Protein AF-0000000084910103 (afdb_homodimer)

Sequence (418 aa):
MRVAAVAVLAAVACLMAAGCQAENVQTARFVKAAVRDDGDAASFARWLVHNTTYGVMATNSRQFSYPFGNIFSFSDGPVNNASGHIYFYASPLDASVHDLQADPRCSLTVTQEDTGTCALDPEDPTCGRLTFMGRVYNVSSAEEPFAKEAMFSRHPEMKNWSPGGSHQFRFMALEIHQLWLVNHYGGAAIIDPADYYAAKPKPPSTKRTMRVAAVAVLAAVACLMAAGCQAENVQTARFVKAAVRDDGDAASFARWLVHNTTYGVMATNSRQFSYPFGNIFSFSDGPVNNASGHIYFYASPLDASVHDLQADPRCSLTVTQEDTGTCALDPEDPTCGRLTFMGRVYNVSSAEEPFAKEAMFSRHPEMKNWSPGGSHQFRFMALEIHQLWLVNHYGGAAIIDPADYYAAKPKPPSTKRT

pLDDT: mean 83.47, std 26.69, range [22.56, 99.0]

Organism: Salpingoeca rosetta (strain ATCC 50818 / BSB-021) (NCBI:txid946362)

Solvent-accessible surface area (backbone atoms only — not comparable to full-atom values): 23376 Å² total; per-residue (Å²): 135,81,78,77,78,76,78,77,80,79,77,77,74,76,73,74,73,75,73,74,71,73,71,75,70,72,68,76,70,69,72,77,53,79,81,55,74,59,72,53,55,27,8,31,50,43,27,49,53,64,60,43,53,54,35,36,38,11,28,56,26,73,92,76,72,31,23,38,41,44,70,39,46,42,23,27,33,35,95,92,45,75,63,69,52,44,29,37,75,48,30,68,81,37,70,65,48,48,26,35,74,79,39,36,46,22,14,42,24,40,52,38,52,80,59,68,74,41,90,62,55,68,60,36,41,67,20,30,36,39,25,40,30,32,34,56,44,75,54,47,82,86,48,36,64,57,48,49,48,11,38,38,67,74,38,57,75,52,73,74,57,53,55,52,82,93,50,40,36,41,52,28,30,52,49,67,64,36,33,44,35,30,57,37,86,73,61,69,47,78,45,49,45,69,54,37,64,71,40,61,64,36,73,80,76,82,71,75,124,132,87,74,77,78,77,78,76,79,74,77,76,77,76,72,72,73,75,70,74,70,73,71,74,71,72,69,74,70,70,71,76,55,78,80,56,74,57,72,53,54,28,8,32,51,41,28,49,52,64,59,44,52,56,33,37,38,11,28,54,25,75,91,75,72,30,24,37,38,43,70,40,47,43,22,28,32,34,98,91,43,73,62,70,51,44,30,38,75,46,31,68,82,37,71,67,46,48,27,34,74,77,40,35,45,20,14,44,23,42,51,37,53,82,60,69,73,42,88,64,55,69,60,37,41,67,20,30,36,40,25,41,30,33,35,55,43,74,54,48,80,86,48,37,66,58,48,48,48,10,38,38,67,72,38,59,73,52,73,75,57,53,56,50,81,93,51,40,35,42,54,30,32,53,48,66,65,36,33,42,34,30,57,38,88,71,60,69,48,78,43,50,46,70,54,37,63,69,42,61,64,36,74,79,76,80,72,77,123

InterPro domains:
  IPR012349 FMN-binding split barrel [G3DSA:2.30.110.10] (39-201)
  IPR055343 CREG-like, beta-barrel [PF13883] (40-197)

Structure (mmCIF, N/CA/C/O backbon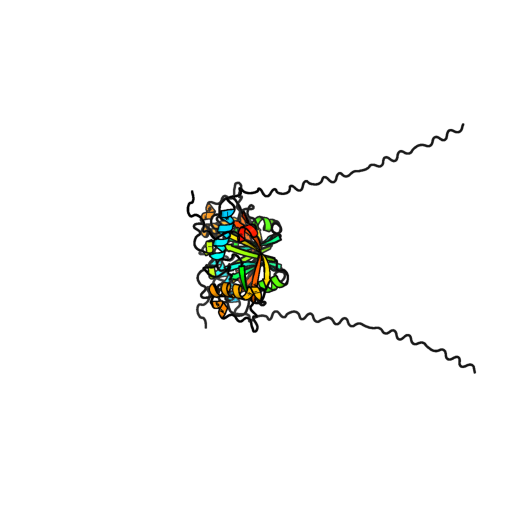e):
data_AF-0000000084910103-model_v1
#
loop_
_entity.id
_entity.type
_entity.pdbx_description
1 polymer 'CREG-like beta-barrel domain-containing protein'
#
loop_
_atom_site.group_PDB
_atom_site.id
_atom_site.type_symbol
_atom_site.label_atom_id
_atom_site.label_alt_id
_atom_site.label_comp_id
_atom_site.label_asym_id
_atom_site.label_entity_id
_atom_site.label_seq_id
_atom_site.pdbx_PDB_ins_code
_atom_site.Cartn_x
_atom_site.Cartn_y
_atom_site.Cartn_z
_atom_site.occupancy
_atom_site.B_iso_or_equiv
_atom_site.auth_seq_id
_atom_site.auth_comp_id
_atom_site.auth_asym_id
_atom_site.auth_atom_id
_atom_site.pdbx_PDB_model_num
ATOM 1 N N . MET A 1 1 ? 5.719 44.062 -87.625 1 26.05 1 MET A N 1
ATOM 2 C CA . MET A 1 1 ? 6.625 43.219 -86.812 1 26.05 1 MET A CA 1
ATOM 3 C C . MET A 1 1 ? 6.402 43.469 -85.375 1 26.05 1 MET A C 1
ATOM 5 O O . MET A 1 1 ? 7.02 44.344 -84.75 1 26.05 1 MET A O 1
ATOM 9 N N . ARG A 1 2 ? 5.133 43.562 -84.938 1 28.06 2 ARG A N 1
ATOM 10 C CA . ARG A 1 2 ? 4.488 43.969 -83.688 1 28.06 2 ARG A CA 1
ATOM 11 C C . ARG A 1 2 ? 4.805 43.031 -82.562 1 28.06 2 ARG A C 1
ATOM 13 O O . ARG A 1 2 ? 4.305 41.906 -82.562 1 28.06 2 ARG A O 1
ATOM 20 N N . VAL A 1 3 ? 6.156 42.938 -82.25 1 29.17 3 VAL A N 1
ATOM 21 C CA . VAL A 1 3 ? 6.711 41.969 -81.312 1 29.17 3 VAL A CA 1
ATOM 22 C C . VAL A 1 3 ? 6.129 42.188 -79.938 1 29.17 3 VAL A C 1
ATOM 24 O O . VAL A 1 3 ? 6.227 43.312 -79.375 1 29.17 3 VAL A O 1
ATOM 27 N N . ALA A 1 4 ? 5.012 41.531 -79.562 1 29.41 4 ALA A N 1
ATOM 28 C CA . ALA A 1 4 ? 4.176 41.469 -78.375 1 29.41 4 ALA A CA 1
ATOM 29 C C . ALA A 1 4 ? 4.988 41.062 -77.188 1 29.41 4 ALA A C 1
ATOM 31 O O . ALA A 1 4 ? 5.656 40.031 -77.188 1 29.41 4 ALA A O 1
ATOM 32 N N . ALA A 1 5 ? 5.578 42.031 -76.438 1 27.69 5 ALA A N 1
ATOM 33 C CA . ALA A 1 5 ? 6.438 41.969 -75.25 1 27.69 5 ALA A CA 1
ATOM 34 C C . ALA A 1 5 ? 5.723 41.25 -74.125 1 27.69 5 ALA A C 1
ATOM 36 O O . ALA A 1 5 ? 4.73 41.781 -73.562 1 27.69 5 ALA A O 1
ATOM 37 N N . VAL A 1 6 ? 5.422 39.906 -74.25 1 29.36 6 VAL A N 1
ATOM 38 C CA . VAL A 1 6 ? 4.672 39.188 -73.188 1 29.36 6 VAL A CA 1
ATOM 39 C C . VAL A 1 6 ? 5.426 39.25 -71.875 1 29.36 6 VAL A C 1
ATOM 41 O O . VAL A 1 6 ? 6.57 38.781 -71.812 1 29.36 6 VAL A O 1
ATOM 44 N N . ALA A 1 7 ? 5.25 40.312 -71.062 1 25.84 7 ALA A N 1
ATOM 45 C CA . ALA A 1 7 ? 5.891 40.5 -69.75 1 25.84 7 ALA A CA 1
ATOM 46 C C . ALA A 1 7 ? 5.551 39.344 -68.812 1 25.84 7 ALA A C 1
ATOM 48 O O . ALA A 1 7 ? 4.379 39.031 -68.625 1 25.84 7 ALA A O 1
ATOM 49 N N . VAL A 1 8 ? 6.434 38.312 -68.688 1 28.22 8 VAL A N 1
ATOM 50 C CA . VAL A 1 8 ? 6.449 37.094 -67.875 1 28.22 8 VAL A CA 1
ATOM 51 C C . VAL A 1 8 ? 6.438 37.469 -66.438 1 28.22 8 VAL A C 1
ATOM 53 O O . VAL A 1 8 ? 7.355 38.125 -65.938 1 28.22 8 VAL A O 1
ATOM 56 N N . LEU A 1 9 ? 5.25 37.906 -65.875 1 28.11 9 LEU A N 1
ATOM 57 C CA . LEU A 1 9 ? 5.156 38.219 -64.438 1 28.11 9 LEU A CA 1
ATOM 58 C C . LEU A 1 9 ? 5.57 37 -63.594 1 28.11 9 LEU A C 1
ATOM 60 O O . LEU A 1 9 ? 5.012 35.906 -63.75 1 28.11 9 LEU A O 1
ATOM 64 N N . ALA A 1 10 ? 6.879 36.906 -63.25 1 26.02 10 ALA A N 1
ATOM 65 C CA . ALA A 1 10 ? 7.539 35.875 -62.406 1 26.02 10 ALA A CA 1
ATOM 66 C C . ALA A 1 10 ? 6.945 35.844 -61 1 26.02 10 ALA A C 1
ATOM 68 O O . ALA A 1 10 ? 6.977 36.875 -60.281 1 26.02 10 ALA A O 1
ATOM 69 N N . ALA A 1 11 ? 5.715 35.281 -60.875 1 25.58 11 ALA A N 1
ATOM 70 C CA . ALA A 1 11 ? 5.117 35.094 -59.562 1 25.58 11 ALA A CA 1
ATOM 71 C C . ALA A 1 11 ? 6.086 34.406 -58.594 1 25.58 11 ALA A C 1
ATOM 73 O O . ALA A 1 11 ? 6.609 33.344 -58.906 1 25.58 11 ALA A O 1
ATOM 74 N N . VAL A 1 12 ? 6.879 35.156 -57.781 1 26.61 12 VAL A N 1
ATOM 75 C CA . VAL A 1 12 ? 7.801 34.688 -56.75 1 26.61 12 VAL A CA 1
ATOM 76 C C . VAL A 1 12 ? 7.035 33.906 -55.688 1 26.61 12 VAL A C 1
ATOM 78 O O . VAL A 1 12 ? 6.184 34.469 -55 1 26.61 12 VAL A O 1
ATOM 81 N N . ALA A 1 13 ? 6.559 32.688 -56 1 26.05 13 ALA A N 1
ATOM 82 C CA . ALA A 1 13 ? 5.926 31.859 -55 1 26.05 13 ALA A CA 1
ATOM 83 C C . ALA A 1 13 ? 6.836 31.672 -53.781 1 26.05 13 ALA A C 1
ATOM 85 O O . ALA A 1 13 ? 7.973 31.219 -53.906 1 26.05 13 ALA A O 1
ATOM 86 N N . CYS A 1 14 ? 6.77 32.625 -52.844 1 24.08 14 CYS A N 1
ATOM 87 C CA . CYS A 1 14 ? 7.473 32.5 -51.562 1 24.08 14 CYS A CA 1
ATOM 88 C C . CYS A 1 14 ? 7.125 31.203 -50.875 1 24.08 14 CYS A C 1
ATOM 90 O O . CYS A 1 14 ? 5.98 30.984 -50.469 1 24.08 14 CYS A O 1
ATOM 92 N N . LEU A 1 15 ? 7.648 30.109 -51.344 1 27.23 15 LEU A N 1
ATOM 93 C CA . LEU A 1 15 ? 7.527 28.828 -50.688 1 27.23 15 LEU A CA 1
ATOM 94 C C . LEU A 1 15 ? 7.992 28.938 -49.219 1 27.23 15 LEU A C 1
ATOM 96 O O . LEU A 1 15 ? 9.172 29.172 -48.969 1 27.23 15 LEU A O 1
ATOM 100 N N . MET A 1 16 ? 7.246 29.703 -48.406 1 25.2 16 MET A N 1
ATOM 101 C CA . MET A 1 16 ? 7.629 29.656 -47 1 25.2 16 MET A CA 1
ATOM 102 C C . MET A 1 16 ? 7.672 28.219 -46.5 1 25.2 16 MET A C 1
ATOM 104 O O . MET A 1 16 ? 6.648 27.531 -46.469 1 25.2 16 MET A O 1
ATOM 108 N N . ALA A 1 17 ? 8.625 27.391 -46.906 1 29.34 17 ALA A N 1
ATOM 109 C CA . ALA A 1 17 ? 8.836 26.109 -46.25 1 29.34 17 ALA A CA 1
ATOM 110 C C . ALA A 1 17 ? 9.039 26.281 -44.75 1 29.34 17 ALA A C 1
ATOM 112 O O . ALA A 1 17 ? 10.039 26.859 -44.312 1 29.34 17 ALA A O 1
ATOM 113 N N . ALA A 1 18 ? 7.984 26.719 -44 1 28.3 18 ALA A N 1
ATOM 114 C CA . ALA A 1 18 ? 8.148 26.625 -42.562 1 28.3 18 ALA A CA 1
ATOM 115 C C . ALA A 1 18 ? 8.727 25.266 -42.156 1 28.3 18 ALA A C 1
ATOM 117 O O . ALA A 1 18 ? 8.117 24.234 -42.406 1 28.3 18 ALA A O 1
ATOM 118 N N . GLY A 1 19 ? 10.047 25.078 -42.219 1 29.75 19 GLY A N 1
ATOM 119 C CA . GLY A 1 19 ? 10.719 23.938 -41.594 1 29.75 19 GLY A CA 1
ATOM 120 C C . GLY A 1 19 ? 10.234 23.656 -40.188 1 29.75 19 GLY A C 1
ATOM 121 O O . GLY A 1 19 ? 10.305 24.516 -39.312 1 29.75 19 GLY A O 1
ATOM 122 N N . CYS A 1 20 ? 9.086 23 -40.094 1 28.19 20 CYS A N 1
ATOM 123 C CA . CYS A 1 20 ? 8.719 22.438 -38.781 1 28.19 20 CYS A CA 1
ATOM 124 C C . CYS A 1 20 ? 9.922 21.797 -38.094 1 28.19 20 CYS A C 1
ATOM 126 O O . CYS A 1 20 ? 10.508 20.844 -38.656 1 28.19 20 CYS A O 1
ATOM 128 N N . GLN A 1 21 ? 10.711 22.609 -37.469 1 29.42 21 GLN A N 1
ATOM 129 C CA . GLN A 1 21 ? 11.758 22.016 -36.656 1 29.42 21 GLN A CA 1
ATOM 130 C C . GLN A 1 21 ? 11.188 20.906 -35.75 1 29.42 21 GLN A C 1
ATOM 132 O O . GLN A 1 21 ? 10.227 21.125 -35.031 1 29.42 21 GLN A O 1
ATOM 137 N N . ALA A 1 22 ? 11.203 19.672 -36.312 1 31.88 22 ALA A N 1
ATOM 138 C CA . ALA A 1 22 ? 11.031 18.516 -35.438 1 31.88 22 ALA A CA 1
ATOM 139 C C . ALA A 1 22 ? 11.766 18.719 -34.094 1 31.88 22 ALA A C 1
ATOM 141 O O . ALA A 1 22 ? 12.984 18.922 -34.094 1 31.88 22 ALA A O 1
ATOM 142 N N . GLU A 1 23 ? 11.094 19.438 -33.188 1 31.47 23 GLU A N 1
ATOM 143 C CA . GLU A 1 23 ? 11.656 19.406 -31.859 1 31.47 23 GLU A CA 1
ATOM 144 C C . GLU A 1 23 ? 12.086 17.984 -31.484 1 31.47 23 GLU A C 1
ATOM 146 O O . GLU A 1 23 ? 11.344 17.031 -31.703 1 31.47 23 GLU A O 1
ATOM 151 N N . ASN A 1 24 ? 13.398 17.75 -31.609 1 31.69 24 ASN A N 1
ATOM 152 C CA . ASN A 1 24 ? 14.008 16.547 -31.047 1 31.69 24 ASN A CA 1
ATOM 153 C C . ASN A 1 24 ? 13.453 16.234 -29.672 1 31.69 24 ASN A C 1
ATOM 155 O O . ASN A 1 24 ? 13.75 16.938 -28.703 1 31.69 24 ASN A O 1
ATOM 159 N N . VAL A 1 25 ? 12.227 15.812 -29.656 1 29.92 25 VAL A N 1
ATOM 160 C CA . VAL A 1 25 ? 11.828 15.227 -28.391 1 29.92 25 VAL A CA 1
ATOM 161 C C . VAL A 1 25 ? 12.945 14.336 -27.859 1 29.92 25 VAL A C 1
ATOM 163 O O . VAL A 1 25 ? 13.305 13.336 -28.484 1 29.92 25 VAL A O 1
ATOM 166 N N . GLN A 1 26 ? 13.859 14.984 -27.172 1 30.36 26 GLN A N 1
ATOM 167 C CA . GLN A 1 26 ? 14.836 14.211 -26.422 1 30.36 26 GLN A CA 1
ATOM 168 C C . GLN A 1 26 ? 14.18 13 -25.75 1 30.36 26 GLN A C 1
ATOM 170 O O . GLN A 1 26 ? 13.258 13.156 -24.938 1 30.36 26 GLN A O 1
ATOM 175 N N . THR A 1 27 ? 14.023 11.906 -26.438 1 28.36 27 THR A N 1
ATOM 176 C CA . THR A 1 27 ? 13.711 10.648 -25.766 1 28.36 27 THR A CA 1
ATOM 177 C C . THR A 1 27 ? 14.531 10.508 -24.484 1 28.36 27 THR A C 1
ATOM 179 O O . THR A 1 27 ? 15.758 10.617 -24.5 1 28.36 27 THR A O 1
ATOM 182 N N . ALA A 1 28 ? 14.031 10.984 -23.5 1 29.95 28 ALA A N 1
ATOM 183 C CA . ALA A 1 28 ? 14.68 10.648 -22.234 1 29.95 28 ALA A CA 1
ATOM 184 C C . ALA A 1 28 ? 15.219 9.227 -22.25 1 29.95 28 ALA A C 1
ATOM 186 O O . ALA A 1 28 ? 14.453 8.266 -22.391 1 29.95 28 ALA A O 1
ATOM 187 N N . ARG A 1 29 ? 16.453 9.039 -22.797 1 28.95 29 ARG A N 1
ATOM 188 C CA . ARG A 1 29 ? 17.156 7.789 -22.547 1 28.95 29 ARG A CA 1
ATOM 189 C C . ARG A 1 29 ? 17.016 7.375 -21.078 1 28.95 29 ARG A C 1
ATOM 191 O O . ARG A 1 29 ? 17.438 8.102 -20.188 1 28.95 29 ARG A O 1
ATOM 198 N N . PHE A 1 30 ? 16.031 6.676 -20.812 1 29.16 30 PHE A N 1
ATOM 199 C CA . PHE A 1 30 ? 16.109 5.977 -19.531 1 29.16 30 PHE A CA 1
ATOM 200 C C . PHE A 1 30 ? 17.5 5.395 -19.297 1 29.16 30 PHE A C 1
ATOM 202 O O . PHE A 1 30 ? 18.016 4.656 -20.141 1 29.16 30 PHE A O 1
ATOM 209 N N . VAL A 1 31 ? 18.375 6.191 -18.906 1 30.02 31 VAL A N 1
ATOM 210 C CA . VAL A 1 31 ? 19.656 5.605 -18.5 1 30.02 31 VAL A CA 1
ATOM 211 C C . VAL A 1 31 ? 19.438 4.168 -18.047 1 30.02 31 VAL A C 1
ATOM 213 O O . VAL A 1 31 ? 18.609 3.904 -17.172 1 30.02 31 VAL A O 1
ATOM 216 N N . LYS A 1 32 ? 19.672 3.252 -18.906 1 30.73 32 LYS A N 1
ATOM 217 C CA . LYS A 1 32 ? 19.781 1.851 -18.5 1 30.73 32 LYS A CA 1
ATOM 218 C C . LYS A 1 32 ? 20.641 1.696 -17.25 1 30.73 32 LYS A C 1
ATOM 220 O O . LYS A 1 32 ? 21.844 1.945 -17.297 1 30.73 32 LYS A O 1
ATOM 225 N N . ALA A 1 33 ? 20.188 1.997 -16.141 1 34.47 33 ALA A N 1
ATOM 226 C CA . ALA A 1 33 ? 20.891 1.629 -14.914 1 34.47 33 ALA A CA 1
ATOM 227 C C . ALA A 1 33 ? 21.656 0.321 -15.086 1 34.47 33 ALA A C 1
ATOM 229 O O . ALA A 1 33 ? 21.281 -0.521 -15.906 1 34.47 33 ALA A O 1
ATOM 230 N N . ALA A 1 34 ? 22.875 0.202 -14.641 1 35.12 34 ALA A N 1
ATOM 231 C CA . ALA A 1 34 ? 23.75 -0.968 -14.641 1 35.12 34 ALA A CA 1
ATOM 232 C C . ALA A 1 34 ? 22.953 -2.248 -14.414 1 35.12 34 ALA A C 1
ATOM 234 O O . ALA A 1 34 ? 22.125 -2.314 -13.508 1 35.12 34 ALA A O 1
ATOM 235 N N . VAL A 1 35 ? 22.781 -3.07 -15.367 1 36.53 35 VAL A N 1
ATOM 236 C CA . VAL A 1 35 ? 22.203 -4.406 -15.32 1 36.53 35 VAL A CA 1
ATOM 237 C C . VAL A 1 35 ? 22.766 -5.172 -14.125 1 36.53 35 VAL A C 1
ATOM 239 O O . VAL A 1 35 ? 23.953 -5.547 -14.125 1 36.53 35 VAL A O 1
ATOM 242 N N . ARG A 1 36 ? 22.562 -4.691 -12.977 1 46.47 36 ARG A N 1
ATOM 243 C CA . ARG A 1 36 ? 22.812 -5.605 -11.867 1 46.47 36 ARG A CA 1
ATOM 244 C C . ARG A 1 36 ? 22.531 -7.051 -12.273 1 46.47 36 ARG A C 1
ATOM 246 O O . ARG A 1 36 ? 21.656 -7.312 -13.102 1 46.47 36 ARG A O 1
ATOM 253 N N . ASP A 1 37 ? 23.328 -8.008 -12.094 1 46.97 37 ASP A N 1
ATOM 254 C CA . ASP A 1 37 ? 23 -9.398 -12.375 1 46.97 37 ASP A CA 1
ATOM 255 C C . ASP A 1 37 ? 21.516 -9.672 -12.164 1 46.97 37 ASP A C 1
ATOM 257 O O . ASP A 1 37 ? 21.016 -9.609 -11.031 1 46.97 37 ASP A O 1
ATOM 261 N N . ASP A 1 38 ? 20.609 -9.336 -13.211 1 52.25 38 ASP A N 1
ATOM 262 C CA . ASP A 1 38 ? 19.188 -9.492 -13.453 1 52.25 38 ASP A CA 1
ATOM 263 C C . ASP A 1 38 ? 18.625 -10.703 -12.695 1 52.25 38 ASP A C 1
ATOM 265 O O . ASP A 1 38 ? 17.5 -10.672 -12.203 1 52.25 38 ASP A O 1
ATOM 269 N N . GLY A 1 39 ? 19.344 -11.875 -12.781 1 57.47 39 GLY A N 1
ATOM 270 C CA . GLY A 1 39 ? 18.859 -13.078 -12.117 1 57.47 39 GLY A CA 1
ATOM 271 C C . GLY A 1 39 ? 18.578 -12.875 -10.641 1 57.47 39 GLY A C 1
ATOM 272 O O . GLY A 1 39 ? 17.609 -13.414 -10.102 1 57.47 39 GLY A O 1
ATOM 273 N N . ASP A 1 40 ? 19.125 -11.859 -10.078 1 85 40 ASP A N 1
ATOM 274 C CA . ASP A 1 40 ? 19.047 -11.602 -8.648 1 85 40 ASP A CA 1
ATOM 275 C C . ASP A 1 40 ? 17.797 -10.797 -8.305 1 85 40 ASP A C 1
ATOM 277 O O . ASP A 1 40 ? 17.094 -11.102 -7.328 1 85 40 ASP A O 1
ATOM 281 N N . ALA A 1 41 ? 17.406 -10.016 -9.383 1 94.56 41 ALA A N 1
ATOM 282 C CA . ALA A 1 41 ? 16.219 -9.203 -9.125 1 94.56 41 ALA A CA 1
ATOM 283 C C . ALA A 1 41 ? 14.945 -10.055 -9.188 1 94.56 41 ALA A C 1
ATOM 285 O O . ALA A 1 41 ? 14.094 -9.953 -8.305 1 94.56 41 ALA A O 1
ATOM 286 N N . ALA A 1 42 ? 14.875 -10.898 -10.258 1 97.19 42 ALA A N 1
ATOM 287 C CA . ALA A 1 42 ? 13.719 -11.773 -10.414 1 97.19 42 ALA A CA 1
ATOM 288 C C . ALA A 1 42 ? 13.609 -12.75 -9.242 1 97.19 42 ALA A C 1
ATOM 290 O O . ALA A 1 42 ? 12.508 -12.984 -8.727 1 97.19 42 ALA A O 1
ATOM 291 N N . SER A 1 43 ? 14.742 -13.273 -8.812 1 97.44 43 SER A N 1
ATOM 292 C CA . SER A 1 43 ? 14.742 -14.203 -7.691 1 97.44 43 SER A CA 1
ATOM 293 C C . SER A 1 43 ? 14.328 -13.508 -6.398 1 97.44 43 SER A C 1
ATOM 295 O O . SER A 1 43 ? 13.602 -14.086 -5.582 1 97.44 43 SER A O 1
ATOM 297 N N . PHE A 1 44 ? 14.766 -12.305 -6.234 1 97.5 44 PHE A N 1
ATOM 298 C CA . PHE A 1 44 ? 14.367 -11.531 -5.062 1 97.5 44 PHE A CA 1
ATOM 299 C C . PHE A 1 44 ? 12.875 -11.234 -5.102 1 97.5 44 PHE A C 1
ATOM 301 O O . PHE A 1 44 ? 12.188 -11.344 -4.086 1 97.5 44 PHE A O 1
ATOM 308 N N . ALA A 1 45 ? 12.367 -10.859 -6.281 1 98.44 45 ALA A N 1
ATOM 309 C CA . ALA A 1 45 ? 10.945 -10.57 -6.43 1 98.44 45 ALA A CA 1
ATOM 310 C C . ALA A 1 45 ? 10.102 -11.781 -6.047 1 98.44 45 ALA A C 1
ATOM 312 O O . ALA A 1 45 ? 9.117 -11.656 -5.309 1 98.44 45 ALA A O 1
ATOM 313 N N . ARG A 1 46 ? 10.508 -12.992 -6.555 1 98.62 46 ARG A N 1
ATOM 314 C CA . ARG A 1 46 ? 9.82 -14.234 -6.207 1 98.62 46 ARG A CA 1
ATOM 315 C C . ARG A 1 46 ? 9.859 -14.484 -4.703 1 98.62 46 ARG A C 1
ATOM 317 O O . ARG A 1 46 ? 8.859 -14.883 -4.105 1 98.62 46 ARG A O 1
ATOM 324 N N . TRP A 1 47 ? 11.016 -14.219 -4.086 1 98.31 47 TRP A N 1
ATOM 325 C CA . TRP A 1 47 ? 11.172 -14.422 -2.648 1 98.31 47 TRP A CA 1
ATOM 326 C C . TRP A 1 47 ? 10.273 -13.469 -1.869 1 98.31 47 TRP A C 1
ATOM 328 O O . TRP A 1 47 ? 9.562 -13.883 -0.952 1 98.31 47 TRP A O 1
ATOM 338 N N . LEU A 1 48 ? 10.281 -12.219 -2.262 1 98.56 48 LEU A N 1
ATOM 339 C CA . LEU A 1 48 ? 9.547 -11.203 -1.51 1 98.56 48 LEU A CA 1
ATOM 340 C C . LEU A 1 48 ? 8.047 -11.469 -1.565 1 98.56 48 LEU A C 1
ATOM 342 O O . LEU A 1 48 ? 7.371 -11.453 -0.535 1 98.56 48 LEU A O 1
ATOM 346 N N . VAL A 1 49 ? 7.559 -11.766 -2.742 1 98.81 49 VAL A N 1
ATOM 347 C CA . VAL A 1 49 ? 6.117 -11.953 -2.869 1 98.81 49 VAL A CA 1
ATOM 348 C C . VAL A 1 49 ? 5.688 -13.211 -2.119 1 98.81 49 VAL A C 1
ATOM 350 O O . VAL A 1 49 ? 4.605 -13.25 -1.527 1 98.81 49 VAL A O 1
ATOM 353 N N . HIS A 1 50 ? 6.551 -14.203 -2.139 1 98.75 50 HIS A N 1
ATOM 354 C CA . HIS A 1 50 ? 6.207 -15.445 -1.441 1 98.75 50 HIS A CA 1
ATOM 355 C C . HIS A 1 50 ? 6.262 -15.258 0.071 1 98.75 50 HIS A C 1
ATOM 357 O O . HIS A 1 50 ? 5.617 -16 0.816 1 98.75 50 HIS A O 1
ATOM 363 N N . ASN A 1 51 ? 7.008 -14.227 0.566 1 98.38 51 ASN A N 1
ATOM 364 C CA . ASN A 1 51 ? 7.184 -14.031 2.002 1 98.38 51 ASN A CA 1
ATOM 365 C C . ASN A 1 51 ? 6.379 -12.836 2.51 1 98.38 51 ASN A C 1
ATOM 367 O O . ASN A 1 51 ? 6.609 -12.359 3.621 1 98.38 51 ASN A O 1
ATOM 371 N N . THR A 1 52 ? 5.496 -12.359 1.736 1 98.5 52 THR A N 1
ATOM 372 C CA . THR A 1 52 ? 4.477 -11.383 2.121 1 98.5 52 THR A CA 1
ATOM 373 C C . THR A 1 52 ? 3.08 -11.906 1.801 1 98.5 52 THR A C 1
ATOM 375 O O . THR A 1 52 ? 2.908 -12.703 0.879 1 98.5 52 THR A O 1
ATOM 378 N N . THR A 1 53 ? 2.092 -11.5 2.613 1 98.56 53 THR A N 1
ATOM 379 C CA . THR A 1 53 ? 0.767 -12.086 2.43 1 98.56 53 THR A CA 1
ATOM 380 C C . THR A 1 53 ? -0.275 -10.992 2.189 1 98.56 53 THR A C 1
ATOM 382 O O . THR A 1 53 ? -1.459 -11.289 2.014 1 98.56 53 THR A O 1
ATOM 385 N N . TYR A 1 54 ? 0.098 -9.75 2.285 1 98.94 54 TYR A N 1
ATOM 386 C CA . TYR A 1 54 ? -0.774 -8.625 1.966 1 98.94 54 TYR A CA 1
ATOM 387 C C . TYR A 1 54 ? 0.014 -7.496 1.318 1 98.94 54 TYR A C 1
ATOM 389 O O . TYR A 1 54 ? 1.244 -7.465 1.391 1 98.94 54 TYR A O 1
ATOM 397 N N . GLY A 1 55 ? -0.602 -6.676 0.606 1 98.94 55 GLY A N 1
ATOM 398 C CA . GLY A 1 55 ? -0.084 -5.473 -0.027 1 98.94 55 GLY A CA 1
ATOM 399 C C . GLY A 1 55 ? -1.163 -4.453 -0.342 1 98.94 55 GLY A C 1
ATOM 400 O O . GLY A 1 55 ? -2.258 -4.504 0.222 1 98.94 55 GLY A O 1
ATOM 401 N N . VAL A 1 56 ? -0.806 -3.447 -1.102 1 99 56 VAL A N 1
ATOM 402 C CA . VAL A 1 56 ? -1.771 -2.434 -1.514 1 99 56 VAL A CA 1
ATOM 403 C C . VAL A 1 56 ? -2.033 -2.549 -3.014 1 99 56 VAL A C 1
ATOM 405 O O . VAL A 1 56 ? -1.098 -2.545 -3.816 1 99 56 VAL A O 1
ATOM 408 N N . MET A 1 57 ? -3.275 -2.707 -3.334 1 98.94 57 MET A N 1
ATOM 409 C CA . MET A 1 57 ? -3.705 -2.623 -4.727 1 98.94 57 MET A CA 1
ATOM 410 C C . MET A 1 57 ? -4.086 -1.193 -5.094 1 98.94 57 MET A C 1
ATOM 412 O O . MET A 1 57 ? -4.918 -0.577 -4.426 1 98.94 57 MET A O 1
ATOM 416 N N . ALA A 1 58 ? -3.443 -0.696 -6.094 1 98.94 58 ALA A N 1
ATOM 417 C CA . ALA A 1 58 ? -3.801 0.61 -6.641 1 98.94 58 ALA A CA 1
ATOM 418 C C . ALA A 1 58 ? -4.648 0.464 -7.902 1 98.94 58 ALA A C 1
ATOM 420 O O . ALA A 1 58 ? -4.293 -0.291 -8.812 1 98.94 58 ALA A O 1
ATOM 421 N N . THR A 1 59 ? -5.777 1.155 -7.965 1 98.88 59 THR A N 1
ATOM 422 C CA . THR A 1 59 ? -6.68 1.115 -9.109 1 98.88 59 THR A CA 1
ATOM 423 C C . THR A 1 59 ? -6.965 2.523 -9.625 1 98.88 59 THR A C 1
ATOM 425 O O . THR A 1 59 ? -6.699 3.508 -8.93 1 98.88 59 THR A O 1
ATOM 428 N N . ASN A 1 60 ? -7.363 2.609 -10.914 1 97.38 60 ASN A N 1
ATOM 429 C CA . ASN A 1 60 ? -7.957 3.832 -11.445 1 97.38 60 ASN A CA 1
ATOM 430 C C . ASN A 1 60 ? -9.422 3.971 -11.023 1 97.38 60 ASN A C 1
ATOM 432 O O . ASN A 1 60 ? -10.305 3.361 -11.633 1 97.38 60 ASN A O 1
ATOM 436 N N . SER A 1 61 ? -9.641 4.871 -10.039 1 97.44 61 SER A N 1
ATOM 437 C CA . SER A 1 61 ? -10.992 4.91 -9.484 1 97.44 61 SER A CA 1
ATOM 438 C C . SER A 1 61 ? -11.812 6.043 -10.102 1 97.44 61 SER A C 1
ATOM 440 O O . SER A 1 61 ? -11.508 7.219 -9.898 1 97.44 61 SER A O 1
ATOM 442 N N . ARG A 1 62 ? -12.82 5.668 -10.766 1 89.81 62 ARG A N 1
ATOM 443 C CA . ARG A 1 62 ? -13.758 6.684 -11.227 1 89.81 62 ARG A CA 1
ATOM 444 C C . ARG A 1 62 ? -14.672 7.137 -10.102 1 89.81 62 ARG A C 1
ATOM 446 O O . ARG A 1 62 ? -15.055 8.305 -10.039 1 89.81 62 ARG A O 1
ATOM 453 N N . GLN A 1 63 ? -14.953 6.156 -9.219 1 92.38 63 GLN A N 1
ATOM 454 C CA . GLN A 1 63 ? -15.805 6.422 -8.062 1 92.38 63 GLN A CA 1
ATOM 455 C C . GLN A 1 63 ? -15.234 7.547 -7.207 1 92.38 63 GLN A C 1
ATOM 457 O O . GLN A 1 63 ? -15.984 8.406 -6.723 1 92.38 63 GLN A O 1
ATOM 462 N N . PHE A 1 64 ? -13.906 7.57 -7.059 1 95.12 64 PHE A N 1
ATOM 463 C CA . PHE A 1 64 ? -13.289 8.516 -6.133 1 95.12 64 PHE A CA 1
ATOM 464 C C . PHE A 1 64 ? -12.539 9.602 -6.891 1 95.12 64 PHE A C 1
ATOM 466 O O . PHE A 1 64 ? -12.133 10.609 -6.301 1 95.12 64 PHE A O 1
ATOM 473 N N . SER A 1 65 ? -12.273 9.445 -8.172 1 95.81 65 SER A N 1
ATOM 474 C CA . SER A 1 65 ? -11.602 10.398 -9.055 1 95.81 65 SER A CA 1
ATOM 475 C C . SER A 1 65 ? -10.133 10.547 -8.688 1 95.81 65 SER A C 1
ATOM 477 O O . SER A 1 65 ? -9.516 11.578 -8.961 1 95.81 65 SER A O 1
ATOM 479 N N . TYR A 1 66 ? -9.523 9.562 -7.988 1 97.81 66 TYR A N 1
ATOM 480 C CA . TYR A 1 66 ? -8.125 9.461 -7.594 1 97.81 66 TYR A CA 1
ATOM 481 C C . TYR A 1 66 ? -7.578 8.062 -7.867 1 97.81 66 TYR A C 1
ATOM 483 O O . TYR A 1 66 ? -8.344 7.102 -7.957 1 97.81 66 TYR A O 1
ATOM 491 N N . PRO A 1 67 ? -6.215 7.949 -8.148 1 98.44 67 PRO A N 1
ATOM 492 C CA . PRO A 1 67 ? -5.68 6.613 -7.887 1 98.44 67 PRO A CA 1
ATOM 493 C C . PRO A 1 67 ? -6.012 6.109 -6.48 1 98.44 67 PRO A C 1
ATOM 495 O O . PRO A 1 67 ? -5.844 6.848 -5.504 1 98.44 67 PRO A O 1
ATOM 498 N N . PHE A 1 68 ? -6.594 4.984 -6.449 1 98.88 68 PHE A N 1
ATOM 499 C CA . PHE A 1 68 ? -7.125 4.5 -5.18 1 98.88 68 PHE A CA 1
ATOM 500 C C . PHE A 1 68 ? -6.355 3.271 -4.707 1 98.88 68 PHE A C 1
ATOM 502 O O . PHE A 1 68 ? -6.211 2.299 -5.449 1 98.88 68 PHE A O 1
ATOM 509 N N . GLY A 1 69 ? -5.809 3.369 -3.486 1 98.94 69 GLY A N 1
ATOM 510 C CA . GLY A 1 69 ? -5.168 2.229 -2.852 1 98.94 69 GLY A CA 1
ATOM 511 C C . GLY A 1 69 ? -6.066 1.517 -1.856 1 98.94 69 GLY A C 1
ATOM 512 O O . GLY A 1 69 ? -6.895 2.148 -1.195 1 98.94 69 GLY A O 1
ATOM 513 N N . ASN A 1 70 ? -5.883 0.249 -1.717 1 98.94 70 ASN A N 1
ATOM 514 C CA . ASN A 1 70 ? -6.621 -0.592 -0.78 1 98.94 70 ASN A CA 1
ATOM 515 C C . ASN A 1 70 ? -5.82 -1.833 -0.393 1 98.94 70 ASN A C 1
ATOM 517 O O . ASN A 1 70 ? -5.066 -2.369 -1.206 1 98.94 70 ASN A O 1
ATOM 521 N N . ILE A 1 71 ? -6 -2.27 0.841 1 98.94 71 ILE A N 1
ATOM 522 C CA . ILE A 1 71 ? -5.27 -3.434 1.333 1 98.94 71 ILE A CA 1
ATOM 523 C C . ILE A 1 71 ? -5.914 -4.711 0.796 1 98.94 71 ILE A C 1
ATOM 525 O O . ILE A 1 71 ? -7.129 -4.883 0.883 1 98.94 71 ILE A O 1
ATOM 529 N N . PHE A 1 72 ? -5.133 -5.578 0.241 1 98.94 72 PHE A N 1
ATOM 530 C CA . PHE A 1 72 ? -5.547 -6.918 -0.161 1 98.94 72 PHE A CA 1
ATOM 531 C C . PHE A 1 72 ? -4.617 -7.969 0.423 1 98.94 72 PHE A C 1
ATOM 533 O O . PHE A 1 72 ? -3.393 -7.836 0.345 1 98.94 72 PHE A O 1
ATOM 540 N N . SER A 1 73 ? -5.207 -8.969 0.994 1 98.94 73 SER A N 1
ATOM 541 C CA . SER A 1 73 ? -4.488 -10.219 1.182 1 98.94 73 SER A CA 1
ATOM 542 C C . SER A 1 73 ? -4.336 -10.977 -0.136 1 98.94 73 SER A C 1
ATOM 544 O O . SER A 1 73 ? -5.223 -10.93 -0.99 1 98.94 73 SER A O 1
ATOM 546 N N . PHE A 1 74 ? -3.189 -11.648 -0.25 1 99 74 PHE A N 1
ATOM 547 C CA . PHE A 1 74 ? -2.92 -12.383 -1.481 1 99 74 PHE A CA 1
ATOM 548 C C . PHE A 1 74 ? -2.049 -13.602 -1.205 1 99 74 PHE A C 1
ATOM 550 O O . PHE A 1 74 ? -1.565 -13.781 -0.086 1 99 74 PHE A O 1
ATOM 557 N N . SER A 1 75 ? -1.935 -14.422 -2.229 1 98.94 75 SER A N 1
ATOM 558 C CA . SER A 1 75 ? -1.055 -15.586 -2.168 1 98.94 75 SER A CA 1
ATOM 559 C C . SER A 1 75 ? -0.522 -15.945 -3.551 1 98.94 75 SER A C 1
ATOM 561 O O . SER A 1 75 ? -1.229 -15.805 -4.551 1 98.94 75 SER A O 1
ATOM 563 N N . ASP A 1 76 ? 0.736 -16.344 -3.551 1 98.94 76 ASP A N 1
ATOM 564 C CA . ASP A 1 76 ? 1.266 -16.906 -4.789 1 98.94 76 ASP A CA 1
ATOM 565 C C . ASP A 1 76 ? 1.334 -18.422 -4.723 1 98.94 76 ASP A C 1
ATOM 567 O O . ASP A 1 76 ? 1.962 -19.062 -5.57 1 98.94 76 ASP A O 1
ATOM 571 N N . GLY A 1 77 ? 0.774 -19.047 -3.705 1 98.88 77 GLY A N 1
ATOM 572 C CA . GLY A 1 77 ? 0.757 -20.484 -3.502 1 98.88 77 GLY A CA 1
ATOM 573 C C . GLY A 1 77 ? 0.966 -20.875 -2.053 1 98.88 77 GLY A C 1
ATOM 574 O O . GLY A 1 77 ? 1.281 -20.031 -1.21 1 98.88 77 GLY A O 1
ATOM 575 N N . PRO A 1 78 ? 0.729 -22.156 -1.775 1 98.81 78 PRO A N 1
ATOM 576 C CA . PRO A 1 78 ? 1.052 -22.656 -0.436 1 98.81 78 PRO A CA 1
ATOM 577 C C . PRO A 1 78 ? 2.516 -22.438 -0.062 1 98.81 78 PRO A C 1
ATOM 579 O O . PRO A 1 78 ? 3.348 -22.188 -0.936 1 98.81 78 PRO A O 1
ATOM 582 N N . VAL A 1 79 ? 2.83 -22.531 1.233 1 98.19 79 VAL A N 1
ATOM 583 C CA . VAL A 1 79 ? 4.148 -22.203 1.769 1 98.19 79 VAL A CA 1
ATOM 584 C C . VAL A 1 79 ? 5.215 -23 1.017 1 98.19 79 VAL A C 1
ATOM 586 O O . VAL A 1 79 ? 6.309 -22.5 0.76 1 98.19 79 VAL A O 1
ATOM 589 N N . ASN A 1 80 ? 4.918 -24.203 0.52 1 97.56 80 ASN A N 1
ATOM 590 C CA . ASN A 1 80 ? 5.914 -25.062 -0.099 1 97.56 80 ASN A CA 1
ATOM 591 C C . ASN A 1 80 ? 5.766 -25.094 -1.617 1 97.56 80 ASN A C 1
ATOM 593 O O . ASN A 1 80 ? 6.312 -25.984 -2.279 1 97.56 80 ASN A O 1
ATOM 597 N N . ASN A 1 81 ? 5.004 -24.266 -2.131 1 98.06 81 ASN A N 1
ATOM 598 C CA . ASN A 1 81 ? 4.773 -24.219 -3.57 1 98.06 81 ASN A CA 1
ATOM 599 C C . ASN A 1 81 ? 4.574 -22.781 -4.059 1 98.06 81 ASN A C 1
ATOM 601 O O . ASN A 1 81 ? 3.459 -22.391 -4.414 1 98.06 81 ASN A O 1
ATOM 605 N N . ALA A 1 82 ? 5.668 -22.078 -4.191 1 98.31 82 ALA A N 1
ATOM 606 C CA . ALA A 1 82 ? 5.672 -20.703 -4.684 1 98.31 82 ALA A CA 1
ATOM 607 C C . ALA A 1 82 ? 5.559 -20.672 -6.207 1 98.31 82 ALA A C 1
ATOM 609 O O . ALA A 1 82 ? 6.551 -20.859 -6.914 1 98.31 82 ALA A O 1
ATOM 610 N N . SER A 1 83 ? 4.461 -20.297 -6.746 1 98.44 83 SER A N 1
ATOM 611 C CA . SER A 1 83 ? 4.234 -20.344 -8.188 1 98.44 83 SER A CA 1
ATOM 612 C C . SER A 1 83 ? 4.574 -19.016 -8.836 1 98.44 83 SER A C 1
ATOM 614 O O . SER A 1 83 ? 4.82 -18.938 -10.047 1 98.44 83 SER A O 1
ATOM 616 N N . GLY A 1 84 ? 4.52 -17.969 -8.078 1 98.69 84 GLY A N 1
ATOM 617 C CA . GLY A 1 84 ? 4.684 -16.625 -8.625 1 98.69 84 GLY A CA 1
ATOM 618 C C . GLY A 1 84 ? 3.381 -16.016 -9.117 1 98.69 84 GLY A C 1
ATOM 619 O O . GLY A 1 84 ? 3.297 -14.812 -9.344 1 98.69 84 GLY A O 1
ATOM 620 N N . HIS A 1 85 ? 2.355 -16.859 -9.344 1 98.81 85 HIS A N 1
ATOM 621 C CA . HIS A 1 85 ? 1.041 -16.344 -9.711 1 98.81 85 HIS A CA 1
ATOM 622 C C . HIS A 1 85 ? 0.331 -15.742 -8.5 1 98.81 85 HIS A C 1
ATOM 624 O O . HIS A 1 85 ? 0.242 -16.375 -7.445 1 98.81 85 HIS A O 1
ATOM 630 N N . ILE A 1 86 ? -0.233 -14.555 -8.68 1 98.94 86 ILE A N 1
ATOM 631 C CA . ILE A 1 86 ? -0.804 -13.836 -7.551 1 98.94 86 ILE A CA 1
ATOM 632 C C . ILE A 1 86 ? -2.322 -13.992 -7.555 1 98.94 86 ILE A C 1
ATOM 634 O O . ILE A 1 86 ? -2.99 -13.594 -8.516 1 98.94 86 ILE A O 1
ATOM 638 N N . TYR A 1 87 ? -2.846 -14.484 -6.473 1 99 87 TYR A N 1
ATOM 639 C CA . TYR A 1 87 ? -4.277 -14.727 -6.332 1 99 87 TYR A CA 1
ATOM 640 C C . TYR A 1 87 ? -4.867 -13.867 -5.215 1 99 87 TYR A C 1
ATOM 642 O O . TYR A 1 87 ? -4.168 -13.523 -4.258 1 99 87 TYR A O 1
ATOM 650 N N . PHE A 1 88 ? -6.137 -13.602 -5.34 1 98.94 88 PHE A N 1
ATOM 651 C CA . PHE A 1 88 ? -6.961 -12.875 -4.379 1 98.94 88 PHE A CA 1
ATOM 652 C C . PHE A 1 88 ? -8.273 -13.609 -4.133 1 98.94 88 PHE A C 1
ATOM 654 O O . PHE A 1 88 ? -8.648 -14.492 -4.898 1 98.94 88 PHE A O 1
ATOM 661 N N . TYR A 1 89 ? -8.922 -13.289 -3.043 1 98.81 89 TYR A N 1
ATOM 662 C CA . TYR A 1 89 ? -10.289 -13.68 -2.711 1 98.81 89 TYR A CA 1
ATOM 663 C C . TYR A 1 89 ? -11.109 -12.469 -2.287 1 98.81 89 TYR A C 1
ATOM 665 O O . TYR A 1 89 ? -10.906 -11.914 -1.204 1 98.81 89 TYR A O 1
ATOM 673 N N . ALA A 1 90 ? -12.016 -12.031 -3.195 1 97.31 90 ALA A N 1
ATOM 674 C CA . ALA A 1 90 ? -12.609 -10.719 -2.971 1 97.31 90 ALA A CA 1
ATOM 675 C C . ALA A 1 90 ? -14.078 -10.703 -3.389 1 97.31 90 ALA A C 1
ATOM 677 O O . ALA A 1 90 ? -14.539 -11.594 -4.105 1 97.31 90 ALA A O 1
ATOM 678 N N . SER A 1 91 ? -14.75 -9.695 -2.854 1 96.69 91 SER A N 1
ATOM 679 C CA . SER A 1 91 ? -16.172 -9.477 -3.096 1 96.69 91 SER A CA 1
ATOM 680 C C . SER A 1 91 ? -16.406 -8.305 -4.043 1 96.69 91 SER A C 1
ATOM 682 O O . SER A 1 91 ? -15.703 -7.293 -3.971 1 96.69 91 SER A O 1
ATOM 684 N N . PRO A 1 92 ? -17.438 -8.43 -4.91 1 95.12 92 PRO A N 1
ATOM 685 C CA . PRO A 1 92 ? -17.797 -7.277 -5.75 1 95.12 92 PRO A CA 1
ATOM 686 C C . PRO A 1 92 ? -18.219 -6.062 -4.934 1 95.12 92 PRO A C 1
ATOM 688 O O . PRO A 1 92 ? -18.328 -4.957 -5.473 1 95.12 92 PRO A O 1
ATOM 691 N N . LEU A 1 93 ? -18.438 -6.211 -3.617 1 94.19 93 LEU A N 1
ATOM 692 C CA . LEU A 1 93 ? -18.812 -5.102 -2.744 1 94.19 93 LEU A CA 1
ATOM 693 C C . LEU A 1 93 ? -17.594 -4.262 -2.389 1 94.19 93 LEU A C 1
ATOM 695 O O . LEU A 1 93 ? -17.719 -3.148 -1.873 1 94.19 93 LEU A O 1
ATOM 699 N N . ASP A 1 94 ? -16.469 -4.812 -2.652 1 96.62 94 ASP A N 1
ATOM 700 C CA . ASP A 1 94 ? -15.234 -4.094 -2.373 1 96.62 94 ASP A CA 1
ATOM 701 C C . ASP A 1 94 ? -15.047 -2.924 -3.336 1 96.62 94 ASP A C 1
ATOM 703 O O . ASP A 1 94 ? -15.258 -3.066 -4.543 1 96.62 94 ASP A O 1
ATOM 707 N N . ALA A 1 95 ? -14.633 -1.794 -2.848 1 97.75 95 ALA A N 1
ATOM 708 C CA . ALA A 1 95 ? -14.477 -0.588 -3.656 1 97.75 95 ALA A CA 1
ATOM 709 C C . ALA A 1 95 ? -13.469 -0.813 -4.785 1 97.75 95 ALA A C 1
ATOM 711 O O . ALA A 1 95 ? -13.664 -0.33 -5.902 1 97.75 95 ALA A O 1
ATOM 712 N N . SER A 1 96 ? -12.32 -1.494 -4.523 1 98.69 96 SER A N 1
ATOM 713 C CA . SER A 1 96 ? -11.32 -1.765 -5.555 1 98.69 96 SER A CA 1
ATOM 714 C C . SER A 1 96 ? -11.875 -2.705 -6.625 1 98.69 96 SER A C 1
ATOM 716 O O . SER A 1 96 ? -11.57 -2.551 -7.809 1 98.69 96 SER A O 1
ATOM 718 N N . VAL A 1 97 ? -12.656 -3.699 -6.152 1 98.06 97 VAL A N 1
ATOM 719 C CA . VAL A 1 97 ? -13.227 -4.637 -7.117 1 98.06 97 VAL A CA 1
ATOM 720 C C . VAL A 1 97 ? -14.219 -3.908 -8.023 1 98.06 97 VAL A C 1
ATOM 722 O O . VAL A 1 97 ? -14.281 -4.176 -9.227 1 98.06 97 VAL A O 1
ATOM 725 N N . HIS A 1 98 ? -14.977 -2.988 -7.473 1 97.25 98 HIS A N 1
ATOM 726 C CA . HIS A 1 98 ? -15.836 -2.133 -8.289 1 97.25 98 HIS A CA 1
ATOM 727 C C . HIS A 1 98 ? -15.023 -1.384 -9.336 1 97.25 98 HIS A C 1
ATOM 729 O O . HIS A 1 98 ? -15.398 -1.348 -10.508 1 97.25 98 HIS A O 1
ATOM 735 N N . ASP A 1 99 ? -13.93 -0.81 -8.938 1 98.44 99 ASP A N 1
ATOM 736 C CA . ASP A 1 99 ? -13.039 -0.124 -9.867 1 98.44 99 ASP A CA 1
ATOM 737 C C . ASP A 1 99 ? -12.57 -1.065 -10.977 1 98.44 99 ASP A C 1
ATOM 739 O O . ASP A 1 99 ? -12.555 -0.688 -12.148 1 98.44 99 ASP A O 1
ATOM 743 N N . LEU A 1 100 ? -12.242 -2.221 -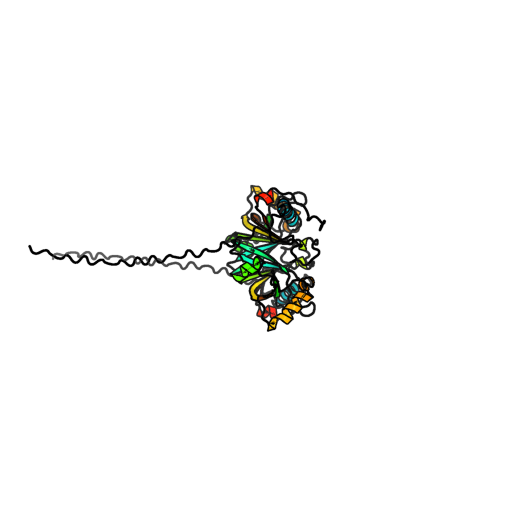10.594 1 98.56 100 LEU A N 1
ATOM 744 C CA . LEU A 1 100 ? -11.625 -3.18 -11.508 1 98.56 100 LEU A CA 1
ATOM 745 C C . LEU A 1 100 ? -12.617 -3.658 -12.555 1 98.56 100 LEU A C 1
ATOM 747 O O . LEU A 1 100 ? -12.227 -4.07 -13.648 1 98.56 100 LEU A O 1
ATOM 751 N N . GLN A 1 101 ? -13.883 -3.588 -12.211 1 96.88 101 GLN A N 1
ATOM 752 C CA . GLN A 1 101 ? -14.914 -3.938 -13.188 1 96.88 101 GLN A CA 1
ATOM 753 C C . GLN A 1 101 ? -14.961 -2.924 -14.328 1 96.88 101 GLN A C 1
ATOM 755 O O . GLN A 1 101 ? -15.242 -3.283 -15.469 1 96.88 101 GLN A O 1
ATOM 760 N N . ALA A 1 102 ? -14.641 -1.721 -14 1 97.19 102 ALA A N 1
ATOM 761 C CA . ALA A 1 102 ? -14.648 -0.662 -15.008 1 97.19 102 ALA A CA 1
ATOM 762 C C . ALA A 1 102 ? -13.305 -0.588 -15.734 1 97.19 102 ALA A C 1
ATOM 764 O O . ALA A 1 102 ? -13.266 -0.322 -16.938 1 97.19 102 ALA A O 1
ATOM 765 N N . ASP A 1 103 ? -12.219 -0.721 -15.102 1 98.12 103 ASP A N 1
ATOM 766 C CA . ASP A 1 103 ? -10.852 -0.715 -15.602 1 98.12 103 ASP A CA 1
ATOM 767 C C . ASP A 1 103 ? -10 -1.752 -14.875 1 98.12 103 ASP A C 1
ATOM 769 O O . ASP A 1 103 ? -9.594 -1.537 -13.734 1 98.12 103 ASP A O 1
ATOM 773 N N . PRO A 1 104 ? -9.648 -2.861 -15.523 1 98.62 104 PRO A N 1
ATOM 774 C CA . PRO A 1 104 ? -8.977 -3.953 -14.812 1 98.62 104 PRO A CA 1
ATOM 775 C C . PRO A 1 104 ? -7.5 -3.668 -14.547 1 98.62 104 PRO A C 1
ATOM 777 O O . PRO A 1 104 ? -6.816 -4.469 -13.906 1 98.62 104 PRO A O 1
ATOM 780 N N . ARG A 1 105 ? -6.93 -2.529 -15.062 1 98.62 105 ARG A N 1
ATOM 781 C CA . ARG A 1 105 ? -5.543 -2.166 -14.797 1 98.62 105 ARG A CA 1
ATOM 782 C C . ARG A 1 105 ? -5.332 -1.834 -13.32 1 98.62 105 ARG A C 1
ATOM 784 O O . ARG A 1 105 ? -6.109 -1.076 -12.734 1 98.62 105 ARG A O 1
ATOM 791 N N . CYS A 1 106 ? -4.309 -2.387 -12.781 1 98.88 106 CYS A N 1
ATOM 792 C CA . CYS A 1 106 ? -3.973 -2.127 -11.383 1 98.88 106 CYS A CA 1
ATOM 793 C C . CYS A 1 106 ? -2.498 -2.412 -11.117 1 98.88 106 CYS A C 1
ATOM 795 O O . CYS A 1 106 ? -1.767 -2.816 -12.023 1 98.88 106 CYS A O 1
ATOM 797 N N . SER A 1 107 ? -2.051 -2.111 -9.961 1 98.94 107 SER A N 1
ATOM 798 C CA . SER A 1 107 ? -0.758 -2.545 -9.438 1 98.94 107 SER A CA 1
ATOM 799 C C . SER A 1 107 ? -0.893 -3.113 -8.031 1 98.94 107 SER A C 1
ATOM 801 O O . SER A 1 107 ? -1.842 -2.791 -7.309 1 98.94 107 SER A O 1
ATOM 803 N N . LEU A 1 108 ? -0.095 -4.016 -7.68 1 99 108 LEU A N 1
ATOM 804 C CA . LEU A 1 108 ? 0.071 -4.539 -6.328 1 99 108 LEU A CA 1
ATOM 805 C C . LEU A 1 108 ? 1.464 -4.223 -5.789 1 99 108 LEU A C 1
ATOM 807 O O . LEU A 1 108 ? 2.467 -4.602 -6.398 1 99 108 LEU A O 1
ATOM 811 N N . THR A 1 109 ? 1.529 -3.506 -4.688 1 99 109 THR A N 1
ATOM 812 C CA . THR A 1 109 ? 2.799 -3.119 -4.082 1 99 109 THR A CA 1
ATOM 813 C C . THR A 1 109 ? 3.018 -3.855 -2.766 1 99 109 THR A C 1
ATOM 815 O O . THR A 1 109 ? 2.115 -3.928 -1.93 1 99 109 THR A O 1
ATOM 818 N N . VAL A 1 110 ? 4.207 -4.453 -2.596 1 98.94 110 VAL A N 1
ATOM 819 C CA . VAL A 1 110 ? 4.617 -5.113 -1.36 1 98.94 110 VAL A CA 1
ATOM 820 C C . VAL A 1 110 ? 5.988 -4.598 -0.932 1 98.94 110 VAL A C 1
ATOM 822 O O . VAL A 1 110 ? 6.727 -4.027 -1.74 1 98.94 110 VAL A O 1
ATOM 825 N N . THR A 1 111 ? 6.324 -4.723 0.319 1 98.88 111 THR A N 1
ATOM 826 C CA . THR A 1 111 ? 7.582 -4.211 0.851 1 98.88 111 THR A CA 1
ATOM 827 C C . THR A 1 111 ? 8.281 -5.27 1.698 1 98.88 111 THR A C 1
ATOM 829 O O . THR A 1 111 ? 7.625 -6.035 2.41 1 98.88 111 THR A O 1
ATOM 832 N N . GLN A 1 112 ? 9.555 -5.281 1.604 1 98.31 112 GLN A N 1
ATOM 833 C CA . GLN A 1 112 ? 10.391 -6.125 2.459 1 98.31 112 GLN A CA 1
ATOM 834 C C . GLN A 1 112 ? 10.219 -5.754 3.93 1 98.31 112 GLN A C 1
ATOM 836 O O . GLN A 1 112 ? 10.367 -6.602 4.812 1 98.31 112 GLN A O 1
ATOM 841 N N . GLU A 1 113 ? 9.836 -4.535 4.23 1 98.5 113 GLU A N 1
ATOM 842 C CA . GLU A 1 113 ? 9.609 -4.09 5.598 1 98.5 113 GLU A CA 1
ATOM 843 C C . GLU A 1 113 ? 8.625 -5.004 6.32 1 98.5 113 GLU A C 1
ATOM 845 O O . GLU A 1 113 ? 8.789 -5.289 7.508 1 98.5 113 GLU A O 1
ATOM 850 N N . ASP A 1 114 ? 7.699 -5.551 5.605 1 98.19 114 ASP A N 1
ATOM 851 C CA . ASP A 1 114 ? 6.645 -6.359 6.207 1 98.19 114 ASP A CA 1
ATOM 852 C C . ASP A 1 114 ? 7.156 -7.758 6.555 1 98.19 114 ASP A C 1
ATOM 854 O O . ASP A 1 114 ? 6.48 -8.516 7.258 1 98.19 114 ASP A O 1
ATOM 858 N N . THR A 1 115 ? 8.32 -8.078 6.07 1 96.81 115 THR A N 1
ATOM 859 C CA . THR A 1 115 ? 8.938 -9.352 6.438 1 96.81 115 THR A CA 1
ATOM 860 C C . THR A 1 115 ? 9.75 -9.203 7.719 1 96.81 115 THR A C 1
ATOM 862 O O . THR A 1 115 ? 10.203 -10.203 8.289 1 96.81 115 THR A O 1
ATOM 865 N N . GLY A 1 116 ? 10.008 -7.969 8.141 1 95.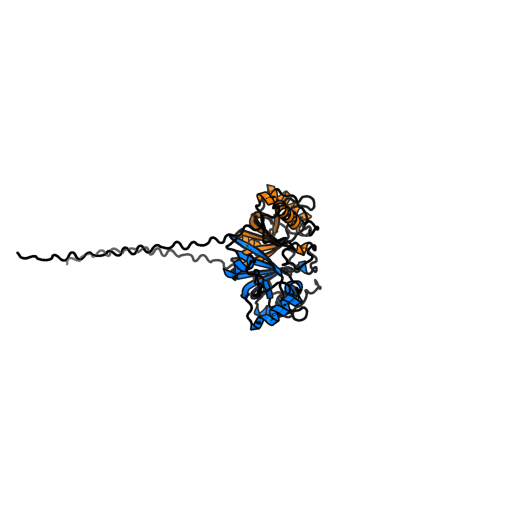62 116 GLY A N 1
ATOM 866 C CA . GLY A 1 116 ? 10.812 -7.723 9.328 1 95.62 116 GLY A CA 1
ATOM 867 C C . GLY A 1 116 ? 12.305 -7.836 9.078 1 95.62 116 GLY A C 1
ATOM 868 O O . GLY A 1 116 ? 13.094 -7.898 10.016 1 95.62 116 GLY A O 1
ATOM 869 N N . THR A 1 117 ? 12.695 -7.789 7.789 1 95.06 117 THR A N 1
ATOM 870 C CA . THR A 1 117 ? 14.094 -8.094 7.52 1 95.06 117 THR A CA 1
ATOM 871 C C . THR A 1 117 ? 14.836 -6.848 7.039 1 95.06 117 THR A C 1
ATOM 873 O O . THR A 1 117 ? 16.016 -6.918 6.672 1 95.06 117 THR A O 1
ATOM 876 N N . CYS A 1 118 ? 14.164 -5.715 7.039 1 96.25 118 CYS A N 1
ATOM 877 C CA . CYS A 1 118 ? 14.867 -4.484 6.691 1 96.25 118 CYS A CA 1
ATOM 878 C C . CYS A 1 118 ? 15.633 -3.932 7.887 1 96.25 118 CYS A C 1
ATOM 880 O O . CYS A 1 118 ? 15.117 -3.934 9.008 1 96.25 118 CYS A O 1
ATOM 882 N N . ALA A 1 119 ? 16.828 -3.451 7.621 1 94.5 119 ALA A N 1
ATOM 883 C CA . ALA A 1 119 ? 17.656 -2.879 8.672 1 94.5 119 ALA A CA 1
ATOM 884 C C . ALA A 1 119 ? 17.5 -1.362 8.734 1 94.5 119 ALA A C 1
ATOM 886 O O . ALA A 1 119 ? 17.719 -0.751 9.781 1 94.5 119 ALA A O 1
ATOM 887 N N . LEU A 1 120 ? 17.141 -0.823 7.637 1 97.31 120 LEU A N 1
ATOM 888 C CA . LEU A 1 120 ? 17.062 0.63 7.52 1 97.31 120 LEU A CA 1
ATOM 889 C C . LEU A 1 120 ? 15.641 1.075 7.219 1 97.31 120 LEU A C 1
ATOM 891 O O . LEU A 1 120 ? 14.703 0.281 7.32 1 97.31 120 LEU A O 1
ATOM 895 N N . ASP A 1 121 ? 15.453 2.373 6.953 1 98.44 121 ASP A N 1
ATOM 896 C CA . ASP A 1 121 ? 14.141 2.975 6.715 1 98.44 121 ASP A CA 1
ATOM 897 C C . ASP A 1 121 ? 13.422 2.279 5.562 1 98.44 121 ASP A C 1
ATOM 899 O O . ASP A 1 121 ? 14.047 1.911 4.562 1 98.44 121 ASP A O 1
ATOM 903 N N . PRO A 1 122 ? 12.102 2.178 5.645 1 98.5 122 PRO A N 1
ATOM 904 C CA . PRO A 1 122 ? 11.336 1.51 4.586 1 98.5 122 PRO A CA 1
ATOM 905 C C . PRO A 1 122 ? 11.547 2.143 3.215 1 98.5 122 PRO A C 1
ATOM 907 O O . PRO A 1 122 ? 11.336 1.489 2.189 1 98.5 122 PRO A O 1
ATOM 910 N N . GLU A 1 123 ? 11.953 3.396 3.182 1 98.38 123 GLU A N 1
ATOM 911 C CA . GLU A 1 123 ? 12.18 4.066 1.905 1 98.38 123 GLU A CA 1
ATOM 912 C C . GLU A 1 123 ? 13.648 3.967 1.483 1 98.38 123 GLU A C 1
ATOM 914 O O . GLU A 1 123 ? 14.016 4.414 0.396 1 98.38 123 GLU A O 1
ATOM 919 N N . ASP A 1 124 ? 14.508 3.395 2.373 1 97.75 124 ASP A N 1
ATOM 920 C CA . ASP A 1 124 ? 15.883 3.143 1.961 1 97.75 124 ASP A CA 1
ATOM 921 C C . ASP A 1 124 ? 15.938 2.127 0.82 1 97.75 124 ASP A C 1
ATOM 923 O O . ASP A 1 124 ? 15.258 1.103 0.861 1 97.75 124 ASP A O 1
ATOM 927 N N . PRO A 1 125 ? 16.75 2.346 -0.193 1 96.31 125 PRO A N 1
ATOM 928 C CA . PRO A 1 125 ? 16.781 1.456 -1.356 1 96.31 125 PRO A CA 1
ATOM 929 C C . PRO A 1 125 ? 17.156 0.023 -0.996 1 96.31 125 PRO A C 1
ATOM 931 O O . PRO A 1 125 ? 16.906 -0.902 -1.771 1 96.31 125 PRO A O 1
ATOM 934 N N . THR A 1 126 ? 17.75 -0.222 0.197 1 95.75 126 THR A N 1
ATOM 935 C CA . THR A 1 126 ? 18.125 -1.579 0.569 1 95.75 126 THR A CA 1
ATOM 936 C C . THR A 1 126 ? 16.953 -2.316 1.211 1 95.75 126 THR A C 1
ATOM 938 O O . THR A 1 126 ? 17.016 -3.529 1.422 1 95.75 126 THR A O 1
ATOM 941 N N . CYS A 1 127 ? 15.945 -1.6 1.611 1 97.31 127 CYS A N 1
ATOM 942 C CA . CYS A 1 127 ? 14.68 -2.23 1.979 1 97.31 127 CYS A CA 1
ATOM 943 C C . CYS A 1 127 ? 13.797 -2.432 0.755 1 97.31 127 CYS A C 1
ATOM 945 O O . CYS A 1 127 ? 13.211 -1.475 0.241 1 97.31 127 CYS A O 1
ATOM 947 N N . GLY A 1 128 ? 13.656 -3.605 0.308 1 97.25 128 GLY A N 1
ATOM 948 C CA . GLY A 1 128 ? 13.047 -3.943 -0.969 1 97.25 128 GLY A CA 1
ATOM 949 C C . GLY A 1 128 ? 11.609 -3.488 -1.082 1 97.25 128 GLY A C 1
ATOM 950 O O . GLY A 1 128 ? 10.836 -3.594 -0.122 1 97.25 128 GLY A O 1
ATOM 951 N N . ARG A 1 129 ? 11.258 -2.914 -2.119 1 98.44 129 ARG A N 1
ATOM 952 C CA . ARG A 1 129 ? 9.875 -2.617 -2.484 1 98.44 129 ARG A CA 1
ATOM 953 C C . ARG A 1 129 ? 9.578 -3.047 -3.918 1 98.44 129 ARG A C 1
ATOM 955 O O . ARG A 1 129 ? 10.422 -2.879 -4.805 1 98.44 129 ARG A O 1
ATOM 962 N N . LEU A 1 130 ? 8.516 -3.662 -4.09 1 98.88 130 LEU A N 1
ATOM 963 C CA . LEU A 1 130 ? 8.148 -4.355 -5.316 1 98.88 130 LEU A CA 1
ATOM 964 C C . LEU A 1 130 ? 6.723 -4.008 -5.73 1 98.88 130 LEU A C 1
ATOM 966 O O . LEU A 1 130 ? 5.797 -4.078 -4.918 1 98.88 130 LEU A O 1
ATOM 970 N N . THR A 1 131 ? 6.598 -3.559 -6.969 1 98.94 131 THR A N 1
ATOM 971 C CA . THR A 1 131 ? 5.281 -3.268 -7.535 1 98.94 131 THR A CA 1
ATOM 972 C C . THR A 1 131 ? 5.035 -4.105 -8.789 1 98.94 131 THR A C 1
ATOM 974 O O . THR A 1 131 ? 5.793 -4.023 -9.758 1 98.94 131 THR A O 1
ATOM 977 N N . PHE A 1 132 ? 3.992 -4.934 -8.719 1 98.94 132 PHE A N 1
ATOM 978 C CA . PHE A 1 132 ? 3.459 -5.617 -9.891 1 98.94 132 PHE A CA 1
ATOM 979 C C . PHE A 1 132 ? 2.459 -4.734 -10.625 1 98.94 132 PHE A C 1
ATOM 981 O O . PHE A 1 132 ? 1.611 -4.094 -10 1 98.94 132 PHE A O 1
ATOM 988 N N . MET A 1 133 ? 2.568 -4.695 -11.914 1 98.88 133 MET A N 1
ATOM 989 C CA . MET A 1 133 ? 1.598 -3.982 -12.742 1 98.88 133 MET A CA 1
ATOM 990 C C . MET A 1 133 ? 0.97 -4.914 -13.773 1 98.88 133 MET A C 1
ATOM 992 O O . MET A 1 133 ? 1.667 -5.719 -14.391 1 98.88 133 MET A O 1
ATOM 996 N N . GLY A 1 134 ? -0.332 -4.812 -13.875 1 98.88 134 GLY A N 1
ATOM 997 C CA . GLY A 1 134 ? -1.028 -5.656 -14.836 1 98.88 134 GLY A CA 1
ATOM 998 C C . GLY A 1 134 ? -2.535 -5.492 -14.789 1 98.88 134 GLY A C 1
ATOM 999 O O . GLY A 1 134 ? -3.041 -4.379 -14.633 1 98.88 134 GLY A O 1
ATOM 1000 N N . ARG A 1 135 ? -3.234 -6.645 -15.078 1 98.88 135 ARG A N 1
ATOM 1001 C CA . ARG A 1 135 ? -4.695 -6.68 -15.109 1 98.88 135 ARG A CA 1
ATOM 1002 C C . ARG A 1 135 ? -5.234 -7.82 -14.25 1 98.88 135 ARG A C 1
ATOM 1004 O O . ARG A 1 135 ? -4.715 -8.938 -14.297 1 98.88 135 ARG A O 1
ATOM 1011 N N . VAL A 1 136 ? -6.25 -7.465 -13.523 1 98.88 136 VAL A N 1
ATOM 1012 C CA . VAL A 1 136 ? -6.887 -8.5 -12.711 1 98.88 136 VAL A CA 1
ATOM 1013 C C . VAL A 1 136 ? -7.996 -9.172 -13.516 1 98.88 136 VAL A C 1
ATOM 1015 O O . VAL A 1 136 ? -8.664 -8.531 -14.328 1 98.88 136 VAL A O 1
ATOM 1018 N N . TYR A 1 137 ? -8.141 -10.484 -13.281 1 98.75 137 TYR A N 1
ATOM 1019 C CA . TYR A 1 137 ? -9.219 -11.242 -13.914 1 98.75 137 TYR A CA 1
ATOM 1020 C C . TYR A 1 137 ? -9.836 -12.234 -12.93 1 98.75 137 TYR A C 1
ATOM 1022 O O . TYR A 1 137 ? -9.211 -12.594 -11.93 1 98.75 137 TYR A O 1
ATOM 1030 N N . ASN A 1 138 ? -11.07 -12.617 -13.227 1 98.25 138 ASN A N 1
ATOM 1031 C CA . ASN A 1 138 ? -11.68 -13.711 -12.484 1 98.25 138 ASN A CA 1
ATOM 1032 C C . ASN A 1 138 ? -11.078 -15.055 -12.867 1 98.25 138 ASN A C 1
ATOM 1034 O O . ASN A 1 138 ? -10.945 -15.367 -14.047 1 98.25 138 ASN A O 1
ATOM 1038 N N . VAL A 1 139 ? -10.773 -15.773 -11.867 1 98.25 139 VAL A N 1
ATOM 1039 C CA . VAL A 1 139 ? -10.141 -17.078 -12.086 1 98.25 139 VAL A CA 1
ATOM 1040 C C . VAL A 1 139 ? -11.125 -18.016 -12.773 1 98.25 139 VAL A C 1
ATOM 1042 O O . VAL A 1 139 ? -12.305 -18.047 -12.43 1 98.25 139 VAL A O 1
ATOM 1045 N N . SER A 1 140 ? -10.633 -18.797 -13.742 1 98.12 140 SER A N 1
ATOM 1046 C CA . SER A 1 140 ? -11.453 -19.781 -14.43 1 98.12 140 SER A CA 1
ATOM 1047 C C . SER A 1 140 ? -11.734 -20.984 -13.539 1 98.12 140 SER A C 1
ATOM 1049 O O . SER A 1 140 ? -11.07 -21.172 -12.516 1 98.12 140 SER A O 1
ATOM 1051 N N . SER A 1 141 ? -12.688 -21.781 -13.992 1 98 141 SER A N 1
ATOM 1052 C CA . SER A 1 141 ? -13.008 -23.016 -13.266 1 98 141 SER A CA 1
ATOM 1053 C C . SER A 1 141 ? -11.805 -23.938 -13.203 1 98 141 SER A C 1
ATOM 1055 O O . SER A 1 141 ? -11.602 -24.641 -12.203 1 98 141 SER A O 1
ATOM 1057 N N . ALA A 1 142 ? -11.023 -23.984 -14.219 1 98.38 142 ALA A N 1
ATOM 1058 C CA . ALA A 1 142 ? -9.852 -24.859 -14.273 1 98.38 142 ALA A CA 1
ATOM 1059 C C . ALA A 1 142 ? -8.781 -24.391 -13.297 1 98.38 142 ALA A C 1
ATOM 1061 O O . ALA A 1 142 ? -8.047 -25.219 -12.727 1 98.38 142 ALA A O 1
ATOM 1062 N N . GLU A 1 143 ? -8.711 -23.125 -13.086 1 98.31 143 GLU A N 1
ATOM 1063 C CA . GLU A 1 143 ? -7.68 -22.516 -12.25 1 98.31 143 GLU A CA 1
ATOM 1064 C C . GLU A 1 143 ? -8.117 -22.453 -10.789 1 98.31 143 GLU A C 1
ATOM 1066 O O . GLU A 1 143 ? -7.285 -22.312 -9.891 1 98.31 143 GLU A O 1
ATOM 1071 N N . GLU A 1 144 ? -9.328 -22.547 -10.477 1 98.38 144 GLU A N 1
ATOM 1072 C CA . GLU A 1 144 ? -9.922 -22.25 -9.172 1 98.38 144 GLU A CA 1
ATOM 1073 C C . GLU A 1 144 ? -9.391 -23.203 -8.102 1 98.38 144 GLU A C 1
ATOM 1075 O O . GLU A 1 144 ? -9.133 -22.797 -6.969 1 98.38 144 GLU A O 1
ATOM 1080 N N . PRO A 1 145 ? -9.234 -24.531 -8.391 1 98.44 145 PRO A N 1
ATOM 1081 C CA . PRO A 1 145 ? -8.727 -25.406 -7.332 1 98.44 145 PRO A CA 1
ATOM 1082 C C . PRO A 1 145 ? -7.387 -24.938 -6.77 1 98.44 145 PRO A C 1
ATOM 1084 O O . PRO A 1 145 ? -7.199 -24.922 -5.551 1 98.44 145 PRO A O 1
ATOM 1087 N N . PHE A 1 146 ? -6.457 -24.516 -7.609 1 98.75 146 PHE A N 1
ATOM 1088 C CA . PHE A 1 146 ? -5.164 -24.062 -7.121 1 98.75 146 PHE A CA 1
ATOM 1089 C C . PHE A 1 146 ? -5.297 -22.703 -6.434 1 98.75 146 PHE A C 1
ATOM 1091 O O . PHE A 1 146 ? -4.66 -22.453 -5.41 1 98.75 146 PHE A O 1
ATOM 1098 N N . ALA A 1 147 ? -6.051 -21.781 -7.004 1 98.88 147 ALA A N 1
ATOM 1099 C CA . ALA A 1 147 ? -6.273 -20.469 -6.383 1 98.88 147 ALA A CA 1
ATOM 1100 C C . ALA A 1 147 ? -6.812 -20.625 -4.961 1 98.88 147 ALA A C 1
ATOM 1102 O O . ALA A 1 147 ? -6.363 -19.938 -4.043 1 98.88 147 ALA A O 1
ATOM 1103 N N . LYS A 1 148 ? -7.75 -21.562 -4.855 1 98.75 148 LYS A N 1
ATOM 1104 C CA . LYS A 1 148 ? -8.336 -21.844 -3.553 1 98.75 148 LYS A CA 1
ATOM 1105 C C . LYS A 1 148 ? -7.285 -22.375 -2.582 1 98.75 148 LYS A C 1
ATOM 1107 O O . LYS A 1 148 ? -7.195 -21.906 -1.443 1 98.75 148 LYS A O 1
ATOM 1112 N N . GLU A 1 149 ? -6.551 -23.344 -3.006 1 98.81 149 GLU A N 1
ATOM 1113 C CA . GLU A 1 149 ? -5.488 -23.875 -2.168 1 98.81 149 GLU A CA 1
ATOM 1114 C C . GLU A 1 149 ? -4.484 -22.797 -1.777 1 98.81 149 GLU A C 1
ATOM 1116 O O . GLU A 1 149 ? -4.086 -22.703 -0.615 1 98.81 149 GLU A O 1
ATOM 1121 N N . ALA A 1 150 ? -4.09 -21.984 -2.727 1 98.88 150 ALA A N 1
ATOM 1122 C CA . ALA A 1 150 ? -3.137 -20.891 -2.484 1 98.88 150 ALA A CA 1
ATOM 1123 C C . ALA A 1 150 ? -3.66 -19.938 -1.427 1 98.88 150 ALA A C 1
ATOM 1125 O O . ALA A 1 150 ? -2.99 -19.672 -0.422 1 98.88 150 ALA A O 1
ATOM 1126 N N . MET A 1 151 ? -4.852 -19.453 -1.602 1 98.88 151 MET A N 1
ATOM 1127 C CA . MET A 1 151 ? -5.402 -18.422 -0.725 1 98.88 151 MET A CA 1
ATOM 1128 C C . MET A 1 151 ? -5.73 -19 0.65 1 98.88 151 MET A C 1
ATOM 1130 O O . MET A 1 151 ? -5.348 -18.422 1.673 1 98.88 151 MET A O 1
ATOM 1134 N N . PHE A 1 152 ? -6.34 -20.156 0.694 1 98.81 152 PHE A N 1
ATOM 1135 C CA . PHE A 1 152 ? -6.867 -20.641 1.965 1 98.81 152 PHE A CA 1
ATOM 1136 C C . PHE A 1 152 ? -5.758 -21.25 2.811 1 98.81 152 PHE A C 1
ATOM 1138 O O . PHE A 1 152 ? -5.883 -21.344 4.031 1 98.81 152 PHE A O 1
ATOM 1145 N N . SER A 1 153 ? -4.688 -21.719 2.207 1 98.81 153 SER A N 1
ATOM 1146 C CA . SER A 1 153 ? -3.549 -22.203 2.982 1 98.81 153 SER A CA 1
ATOM 1147 C C . SER A 1 153 ? -2.83 -21.047 3.684 1 98.81 153 SER A C 1
ATOM 1149 O O . SER A 1 153 ? -2.336 -21.219 4.801 1 98.81 153 SER A O 1
ATOM 1151 N N . ARG A 1 154 ? -2.828 -19.875 3.006 1 98.75 154 ARG A N 1
ATOM 1152 C CA . ARG A 1 154 ? -2.07 -18.734 3.531 1 98.75 154 ARG A CA 1
ATOM 1153 C C . ARG A 1 154 ? -2.971 -17.797 4.324 1 98.75 154 ARG A C 1
ATOM 1155 O O . ARG A 1 154 ? -2.486 -17 5.133 1 98.75 154 ARG A O 1
ATOM 1162 N N . HIS A 1 155 ? -4.277 -17.844 4.113 1 98.81 155 HIS A N 1
ATOM 1163 C CA . HIS A 1 155 ? -5.301 -17.031 4.766 1 98.81 155 HIS A CA 1
ATOM 1164 C C . HIS A 1 155 ? -6.461 -17.891 5.25 1 98.81 155 HIS A C 1
ATOM 1166 O O . HIS A 1 155 ? -7.566 -17.812 4.711 1 98.81 155 HIS A O 1
ATOM 1172 N N . PRO A 1 156 ? -6.227 -18.609 6.273 1 98.56 156 PRO A N 1
ATOM 1173 C CA . PRO A 1 156 ? -7.199 -19.625 6.676 1 98.56 156 PRO A CA 1
ATOM 1174 C C . PRO A 1 156 ? -8.539 -19.031 7.09 1 98.56 156 PRO A C 1
ATOM 1176 O O . PRO A 1 156 ? -9.578 -19.688 6.957 1 98.56 156 PRO A O 1
ATOM 1179 N N . GLU A 1 157 ? -8.586 -17.797 7.551 1 98 157 GLU A N 1
ATOM 1180 C CA . GLU A 1 157 ? -9.836 -17.141 7.91 1 98 157 GLU A CA 1
ATOM 1181 C C . GLU A 1 157 ? -10.797 -17.094 6.727 1 98 157 GLU A C 1
ATOM 1183 O O . GLU A 1 157 ? -12.016 -17.156 6.906 1 98 157 GLU A O 1
ATOM 1188 N N . MET A 1 158 ? -10.305 -17.078 5.59 1 98.19 158 MET A N 1
ATOM 1189 C CA . MET A 1 158 ? -11.102 -16.875 4.387 1 98.19 158 MET A CA 1
ATOM 1190 C C . MET A 1 158 ? -11.938 -18.109 4.062 1 98.19 158 MET A C 1
ATOM 1192 O O . MET A 1 158 ? -12.883 -18.031 3.273 1 98.19 158 MET A O 1
ATOM 1196 N N . LYS A 1 159 ? -11.594 -19.234 4.605 1 97.12 159 LYS A N 1
ATOM 1197 C CA . LYS A 1 159 ? -12.398 -20.438 4.418 1 97.12 159 LYS A CA 1
ATOM 1198 C C . LYS A 1 159 ? -13.836 -20.219 4.871 1 97.12 159 LYS A C 1
ATOM 1200 O O . LYS A 1 159 ? -14.758 -20.875 4.379 1 97.12 159 LYS A O 1
ATOM 1205 N N . ASN A 1 160 ? -13.938 -19.203 5.75 1 95.12 160 ASN A N 1
ATOM 1206 C CA . ASN A 1 160 ? -15.258 -18.953 6.32 1 95.12 160 ASN A CA 1
ATOM 1207 C C . ASN A 1 160 ? -15.977 -17.828 5.578 1 95.12 160 ASN A C 1
ATOM 1209 O O . ASN A 1 160 ? -17.109 -17.484 5.918 1 95.12 160 ASN A O 1
ATOM 1213 N N . TRP A 1 161 ? -15.289 -17.219 4.582 1 94.56 161 TRP A N 1
ATOM 1214 C CA . TRP A 1 161 ? -15.914 -16.188 3.768 1 94.56 161 TRP A CA 1
ATOM 1215 C C . TRP A 1 161 ? -16.734 -16.812 2.633 1 94.56 161 TRP A C 1
ATOM 1217 O O . TRP A 1 161 ? -16.188 -17.562 1.815 1 94.56 161 TRP A O 1
ATOM 1227 N N . SER A 1 162 ? -17.969 -16.578 2.541 1 83 162 SER A N 1
ATOM 1228 C CA . SER A 1 162 ? -18.906 -17.359 1.727 1 83 162 SER A CA 1
ATOM 1229 C C . SER A 1 162 ? -18.891 -16.891 0.274 1 83 162 SER A C 1
ATOM 1231 O O . SER A 1 162 ? -19.062 -15.703 -0.007 1 83 162 SER A O 1
ATOM 1233 N N . PRO A 1 163 ? -18.734 -17.734 -0.678 1 84.94 163 PRO A N 1
ATOM 1234 C CA . PRO A 1 163 ? -18.891 -17.391 -2.096 1 84.94 163 PRO A CA 1
ATOM 1235 C C . PRO A 1 163 ? -20.344 -17.156 -2.484 1 84.94 163 PRO A C 1
ATOM 1237 O O . PRO A 1 163 ? -20.625 -16.625 -3.564 1 84.94 163 PRO A O 1
ATOM 1240 N N . GLY A 1 164 ? -21.125 -17.438 -1.582 1 79.75 164 GLY A N 1
ATOM 1241 C CA . GLY A 1 164 ? -22.547 -17.203 -1.789 1 79.75 164 GLY A CA 1
ATOM 1242 C C . GLY A 1 164 ? -23.094 -16.031 -0.997 1 79.75 164 GLY A C 1
ATOM 1243 O O . GLY A 1 164 ? -22.328 -15.18 -0.548 1 79.75 164 GLY A O 1
ATOM 1244 N N . GLY A 1 165 ? -24.344 -15.836 -1.123 1 81.75 165 GLY A N 1
ATOM 1245 C CA . GLY A 1 165 ? -25.031 -14.781 -0.387 1 81.75 165 GLY A CA 1
ATOM 1246 C C . GLY A 1 165 ? -24.797 -13.398 -0.967 1 81.75 165 GLY A C 1
ATOM 1247 O O . GLY A 1 165 ? -24.656 -13.25 -2.182 1 81.75 165 GLY A O 1
ATOM 1248 N N . SER A 1 166 ? -24.719 -12.398 -0.021 1 84.69 166 SER A N 1
ATOM 1249 C CA . SER A 1 166 ? -24.656 -11 -0.431 1 84.69 166 SER A CA 1
ATOM 1250 C C . SER A 1 166 ? -23.25 -10.602 -0.819 1 84.69 166 SER A C 1
ATOM 1252 O O . SER A 1 166 ? -23.047 -9.703 -1.638 1 84.69 166 SER A O 1
ATOM 1254 N N . HIS A 1 167 ? -22.219 -11.367 -0.32 1 91.31 167 HIS A N 1
ATOM 1255 C CA . HIS A 1 167 ? -20.859 -10.891 -0.548 1 91.31 167 HIS A CA 1
ATOM 1256 C C . HIS A 1 167 ? -20.281 -11.461 -1.839 1 91.31 167 HIS A C 1
ATOM 1258 O O . HIS A 1 167 ? -19.438 -10.836 -2.479 1 91.31 167 HIS A O 1
ATOM 1264 N N . GLN A 1 168 ? -20.688 -12.711 -2.244 1 94 168 GLN A N 1
ATOM 1265 C CA . GLN A 1 168 ? -20.312 -13.32 -3.514 1 94 168 GLN A CA 1
ATOM 1266 C C . GLN A 1 168 ? -18.797 -13.297 -3.701 1 94 168 GLN A C 1
ATOM 1268 O O . GLN A 1 168 ? -18.297 -12.852 -4.742 1 94 168 GLN A O 1
ATOM 1273 N N . PHE A 1 169 ? -18.125 -13.797 -2.758 1 97.62 169 PHE A N 1
ATOM 1274 C CA . PHE A 1 169 ? -16.672 -13.844 -2.863 1 97.62 169 PHE A CA 1
ATOM 1275 C C . PHE A 1 169 ? -16.234 -14.719 -4.027 1 97.62 169 PHE A C 1
ATOM 1277 O O . PHE A 1 169 ? -16.844 -15.766 -4.281 1 97.62 169 PHE A O 1
ATOM 1284 N N . ARG A 1 170 ? -15.172 -14.273 -4.707 1 97.25 170 ARG A N 1
ATOM 1285 C CA . ARG A 1 170 ? -14.586 -15.008 -5.82 1 97.25 170 ARG A CA 1
ATOM 1286 C C . ARG A 1 170 ? -13.062 -14.898 -5.809 1 97.25 170 ARG A C 1
ATOM 1288 O O . ARG A 1 170 ? -12.508 -13.945 -5.254 1 97.25 170 ARG A O 1
ATOM 1295 N N . PHE A 1 171 ? -12.5 -15.93 -6.434 1 98.62 171 PHE A N 1
ATOM 1296 C CA . PHE A 1 171 ? -11.055 -15.883 -6.629 1 98.62 171 PHE A CA 1
ATOM 1297 C C . PHE A 1 171 ? -10.703 -15.047 -7.855 1 98.62 171 PHE A C 1
ATOM 1299 O O . PHE A 1 171 ? -11.336 -15.188 -8.906 1 98.62 171 PHE A O 1
ATOM 1306 N N . MET A 1 172 ? -9.797 -14.156 -7.703 1 98.88 172 MET A N 1
ATOM 1307 C CA . MET A 1 172 ? -9.227 -13.344 -8.773 1 98.88 172 MET A CA 1
ATOM 1308 C C . MET A 1 172 ? -7.715 -13.547 -8.859 1 98.88 172 MET A C 1
ATOM 1310 O O . MET A 1 172 ? -7.105 -14.094 -7.938 1 98.88 172 MET A O 1
ATOM 1314 N N . ALA A 1 173 ? -7.172 -13.125 -10.008 1 98.94 173 ALA A N 1
ATOM 1315 C CA . ALA A 1 173 ? -5.727 -13.219 -10.203 1 98.94 173 ALA A CA 1
ATOM 1316 C C . ALA A 1 173 ? -5.203 -12.031 -11 1 98.94 173 ALA A C 1
ATOM 1318 O O . ALA A 1 173 ? -5.973 -11.32 -11.656 1 98.94 173 ALA A O 1
ATOM 1319 N N . LEU A 1 174 ? -3.941 -11.836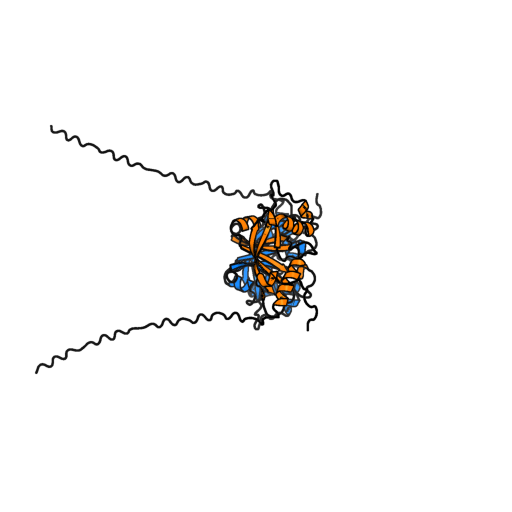 -10.844 1 98.94 174 LEU A N 1
ATOM 1320 C CA . LEU A 1 174 ? -3.266 -10.75 -11.555 1 98.94 174 LEU A CA 1
ATOM 1321 C C . LEU A 1 174 ? -2.502 -11.289 -12.758 1 98.94 174 LEU A C 1
ATOM 1323 O O . LEU A 1 174 ? -1.619 -12.141 -12.609 1 98.94 174 LEU A O 1
ATOM 1327 N N . GLU A 1 175 ? -2.912 -10.852 -13.938 1 98.88 175 GLU A N 1
ATOM 1328 C CA . GLU A 1 175 ? -2.039 -10.992 -15.094 1 98.88 175 GLU A CA 1
ATOM 1329 C C . GLU A 1 175 ? -0.9 -9.977 -15.055 1 98.88 175 GLU A C 1
ATOM 1331 O O . GLU A 1 175 ? -1.113 -8.781 -15.305 1 98.88 175 GLU A O 1
ATOM 1336 N N . ILE A 1 176 ? 0.297 -10.469 -14.82 1 98.94 176 ILE A N 1
ATOM 1337 C CA . ILE A 1 176 ? 1.434 -9.586 -14.594 1 98.94 176 ILE A CA 1
ATOM 1338 C C . ILE A 1 176 ? 2.016 -9.141 -15.93 1 98.94 176 ILE A C 1
ATOM 1340 O O . ILE A 1 176 ? 2.375 -9.977 -16.766 1 98.94 176 ILE A O 1
ATOM 1344 N N . HIS A 1 177 ? 2.143 -7.824 -16.125 1 98.75 177 HIS A N 1
ATOM 1345 C CA . HIS A 1 177 ? 2.686 -7.285 -17.359 1 98.75 177 HIS A CA 1
ATOM 1346 C C . HIS A 1 177 ? 4.078 -6.707 -17.156 1 98.75 177 HIS A C 1
ATOM 1348 O O . HIS A 1 177 ? 4.895 -6.688 -18.078 1 98.75 177 HIS A O 1
ATOM 1354 N N . GLN A 1 178 ? 4.352 -6.281 -15.945 1 97.62 178 GLN A N 1
ATOM 1355 C CA . GLN A 1 178 ? 5.652 -5.719 -15.617 1 97.62 178 GLN A CA 1
ATOM 1356 C C . GLN A 1 178 ? 5.848 -5.637 -14.102 1 97.62 178 GLN A C 1
ATOM 1358 O O . GLN A 1 178 ? 4.871 -5.574 -13.352 1 97.62 178 GLN A O 1
ATOM 1363 N N . LEU A 1 179 ? 7.121 -5.684 -13.711 1 98.75 179 LEU A N 1
ATOM 1364 C CA . LEU A 1 179 ? 7.492 -5.5 -12.312 1 98.75 179 LEU A CA 1
ATOM 1365 C C . LEU A 1 179 ? 8.477 -4.348 -12.156 1 98.75 179 LEU A C 1
ATOM 1367 O O . LEU A 1 179 ? 9.391 -4.195 -12.977 1 98.75 179 LEU A O 1
ATOM 1371 N N . TRP A 1 180 ? 8.305 -3.602 -11.188 1 98.62 180 TRP A N 1
ATOM 1372 C CA . TRP A 1 180 ? 9.203 -2.539 -10.742 1 98.62 180 TRP A CA 1
ATOM 1373 C C . TRP A 1 180 ? 9.781 -2.85 -9.367 1 98.62 180 TRP A C 1
ATOM 1375 O O . TRP A 1 180 ? 9.039 -3.082 -8.414 1 98.62 180 TRP A O 1
ATOM 1385 N N . LEU A 1 181 ? 11.117 -2.922 -9.266 1 98.31 181 LEU A N 1
ATOM 1386 C CA . LEU A 1 181 ? 11.766 -3.344 -8.031 1 98.31 181 LEU A CA 1
ATOM 1387 C C . LEU A 1 181 ? 12.898 -2.396 -7.656 1 98.31 181 LEU A C 1
ATOM 1389 O O . LEU A 1 181 ? 13.727 -2.049 -8.5 1 98.31 181 LEU A O 1
ATOM 1393 N N . VAL A 1 182 ? 12.867 -1.922 -6.43 1 97.38 182 VAL A N 1
ATOM 1394 C CA . VAL A 1 182 ? 14.031 -1.325 -5.793 1 97.38 182 VAL A CA 1
ATOM 1395 C C . VAL A 1 182 ? 14.469 -2.18 -4.605 1 97.38 182 VAL A C 1
ATOM 1397 O O . VAL A 1 182 ? 13.664 -2.469 -3.717 1 97.38 182 VAL A O 1
ATOM 1400 N N . ASN A 1 183 ? 15.711 -2.66 -4.656 1 96.5 183 ASN A N 1
ATOM 1401 C CA . ASN A 1 183 ? 16.172 -3.428 -3.504 1 96.5 183 ASN A CA 1
ATOM 1402 C C . ASN A 1 183 ? 17.656 -3.215 -3.244 1 96.5 183 ASN A C 1
ATOM 1404 O O . ASN A 1 183 ? 18.297 -4.031 -2.584 1 96.5 183 ASN A O 1
ATOM 1408 N N . HIS A 1 184 ? 18.266 -2.238 -3.83 1 93.62 184 HIS A N 1
ATOM 1409 C CA . HIS A 1 184 ? 19.641 -1.797 -3.623 1 93.62 184 HIS A CA 1
ATOM 1410 C C . HIS A 1 184 ? 19.844 -0.371 -4.125 1 93.62 184 HIS A C 1
ATOM 1412 O O . HIS A 1 184 ? 18.969 0.179 -4.809 1 93.62 184 HIS A O 1
ATOM 1418 N N . TYR A 1 185 ? 20.984 0.134 -3.758 1 92.06 185 TYR A N 1
ATOM 1419 C CA . TYR A 1 185 ? 21.328 1.446 -4.293 1 92.06 185 TYR A CA 1
ATOM 1420 C C . TYR A 1 185 ? 21.641 1.363 -5.781 1 92.06 185 TYR A C 1
ATOM 1422 O O . TYR A 1 185 ? 22.391 0.483 -6.223 1 92.06 185 TYR A O 1
ATOM 1430 N N . GLY A 1 186 ? 21 2.154 -6.637 1 90.06 186 GLY A N 1
ATOM 1431 C CA . GLY A 1 186 ? 21.312 2.156 -8.055 1 90.06 186 GLY A CA 1
ATOM 1432 C C . GLY A 1 186 ? 20.078 2.273 -8.938 1 90.06 186 GLY A C 1
ATOM 1433 O O . GLY A 1 186 ? 20.156 2.102 -10.148 1 90.06 186 GLY A O 1
ATOM 1434 N N . GLY A 1 187 ? 18.938 2.512 -8.367 1 91.5 187 GLY A N 1
ATOM 1435 C CA . GLY A 1 187 ? 17.719 2.693 -9.125 1 91.5 187 GLY A CA 1
ATOM 1436 C C . GLY A 1 187 ? 16.875 1.427 -9.227 1 91.5 187 GLY A C 1
ATOM 1437 O O . GLY A 1 187 ? 17.312 0.362 -8.773 1 91.5 187 GLY A O 1
ATOM 1438 N N . ALA A 1 188 ? 15.805 1.545 -9.938 1 96.12 188 ALA A N 1
ATOM 1439 C CA . ALA A 1 188 ? 14.836 0.452 -10.016 1 96.12 188 ALA A CA 1
ATOM 1440 C C . ALA A 1 188 ? 15.188 -0.513 -11.141 1 96.12 188 ALA A C 1
ATOM 1442 O O . ALA A 1 188 ? 15.688 -0.097 -12.188 1 96.12 188 ALA A O 1
ATOM 1443 N N . ALA A 1 189 ? 14.93 -1.801 -10.898 1 96.44 189 ALA A N 1
ATOM 1444 C CA . ALA A 1 189 ? 14.898 -2.803 -11.961 1 96.44 189 ALA A CA 1
ATOM 1445 C C . ALA A 1 189 ? 13.484 -2.951 -12.531 1 96.44 189 ALA A C 1
ATOM 1447 O O . ALA A 1 189 ? 12.508 -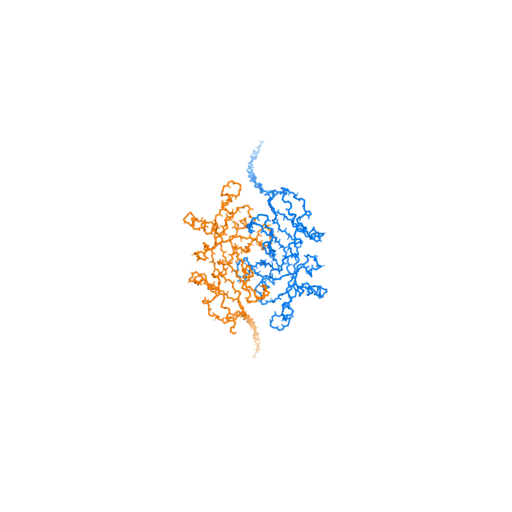2.98 -11.773 1 96.44 189 ALA A O 1
ATOM 1448 N N . ILE A 1 190 ? 13.406 -2.949 -13.852 1 97.12 190 ILE A N 1
ATOM 1449 C CA . ILE A 1 190 ? 12.195 -3.389 -14.539 1 97.12 190 ILE A CA 1
ATOM 1450 C C . ILE A 1 190 ? 12.336 -4.852 -14.953 1 97.12 190 ILE A C 1
ATOM 1452 O O . ILE A 1 190 ? 13.234 -5.199 -15.727 1 97.12 190 ILE A O 1
ATOM 1456 N N . ILE A 1 191 ? 11.461 -5.703 -14.391 1 97.44 191 ILE A N 1
ATOM 1457 C CA . ILE A 1 191 ? 11.586 -7.141 -14.602 1 97.44 191 ILE A CA 1
ATOM 1458 C C . ILE A 1 191 ? 10.508 -7.613 -15.578 1 97.44 191 ILE A C 1
ATOM 1460 O O . ILE A 1 191 ? 9.328 -7.328 -15.391 1 97.44 191 ILE A O 1
ATOM 1464 N N . ASP A 1 192 ? 10.898 -8.336 -16.547 1 97.12 192 ASP A N 1
ATOM 1465 C CA . ASP A 1 192 ? 9.969 -8.984 -17.469 1 97.12 192 ASP A CA 1
ATOM 1466 C C . ASP A 1 192 ? 9.258 -10.156 -16.797 1 97.12 192 ASP A C 1
ATOM 1468 O O . ASP A 1 192 ? 9.891 -10.945 -16.094 1 97.12 192 ASP A O 1
ATOM 1472 N N . PRO A 1 193 ? 7.996 -10.266 -17.109 1 98.38 193 PRO A N 1
ATOM 1473 C CA . PRO A 1 193 ? 7.266 -11.375 -16.5 1 98.38 193 PRO A CA 1
ATOM 1474 C C . PRO A 1 193 ? 7.875 -12.734 -16.828 1 98.38 193 PRO A C 1
ATOM 1476 O O . PRO A 1 193 ? 7.867 -13.641 -15.992 1 98.38 193 PRO A O 1
ATOM 1479 N N . ALA A 1 194 ? 8.344 -12.883 -18.031 1 98 194 ALA A N 1
ATOM 1480 C CA . ALA A 1 194 ? 8.953 -14.156 -18.391 1 98 194 ALA A CA 1
ATOM 1481 C C . ALA A 1 194 ? 10.141 -14.469 -17.484 1 98 194 ALA A C 1
ATOM 1483 O O . ALA A 1 194 ? 10.305 -15.609 -17.031 1 98 194 ALA A O 1
ATOM 1484 N N . ASP A 1 195 ? 11 -13.461 -17.203 1 97.56 195 ASP A N 1
ATOM 1485 C CA . ASP A 1 195 ? 12.133 -13.633 -16.297 1 97.56 195 ASP A CA 1
ATOM 1486 C C . ASP A 1 195 ? 11.664 -13.898 -14.875 1 97.56 195 ASP A C 1
ATOM 1488 O O . ASP A 1 195 ? 12.227 -14.742 -14.172 1 97.56 195 ASP A O 1
ATOM 1492 N N . TYR A 1 196 ? 10.641 -13.281 -14.5 1 98.38 196 TYR A N 1
ATOM 1493 C CA . TYR A 1 196 ? 10.047 -13.461 -13.18 1 98.38 196 TYR A CA 1
ATOM 1494 C C . TYR A 1 196 ? 9.57 -14.891 -12.984 1 98.38 196 TYR A C 1
ATOM 1496 O O . TYR A 1 196 ? 9.922 -15.539 -11.992 1 98.38 196 TYR A O 1
ATOM 1504 N N . TYR A 1 197 ? 8.852 -15.406 -13.945 1 98.25 197 TYR A N 1
ATOM 1505 C CA . TYR A 1 197 ? 8.266 -16.734 -13.797 1 98.25 197 TYR A CA 1
ATOM 1506 C C . TYR A 1 197 ? 9.328 -17.812 -13.906 1 98.25 197 TYR A C 1
ATOM 1508 O O . TYR A 1 197 ? 9.188 -18.891 -13.336 1 98.25 197 TYR A O 1
ATOM 1516 N N . ALA A 1 198 ? 10.398 -17.5 -14.555 1 97.69 198 ALA A N 1
ATOM 1517 C CA . ALA A 1 198 ? 11.461 -18.484 -14.75 1 97.69 198 ALA A CA 1
ATOM 1518 C C . ALA A 1 198 ? 12.359 -18.578 -13.516 1 97.69 198 ALA A C 1
ATOM 1520 O O . ALA A 1 198 ? 13.109 -19.531 -13.359 1 97.69 198 ALA A O 1
ATOM 1521 N N . ALA A 1 199 ? 12.297 -17.578 -12.672 1 97.38 199 ALA A N 1
ATOM 1522 C CA . ALA A 1 199 ? 13.211 -17.484 -11.539 1 97.38 199 ALA A CA 1
ATOM 1523 C C . ALA A 1 199 ? 12.75 -18.359 -10.383 1 97.38 199 ALA A C 1
ATOM 1525 O O . ALA A 1 199 ? 11.562 -18.688 -10.281 1 97.38 199 ALA A O 1
ATOM 1526 N N . LYS A 1 200 ? 13.719 -18.719 -9.484 1 96.06 200 LYS A N 1
ATOM 1527 C CA . LYS A 1 200 ? 13.445 -19.344 -8.195 1 96.06 200 LYS A CA 1
ATOM 1528 C C . LYS A 1 200 ? 13.641 -18.359 -7.051 1 96.06 200 LYS A C 1
ATOM 1530 O O . LYS A 1 200 ? 14.555 -17.531 -7.078 1 96.06 200 LYS A O 1
ATOM 1535 N N . PRO A 1 201 ? 12.805 -18.453 -6.066 1 96.62 201 PRO A N 1
ATOM 1536 C CA . PRO A 1 201 ? 12.938 -17.516 -4.945 1 96.62 201 PRO A CA 1
ATOM 1537 C C . PRO A 1 201 ? 14.305 -17.609 -4.266 1 96.62 201 PRO A C 1
ATOM 1539 O O . PRO A 1 201 ? 14.781 -18.719 -3.98 1 96.62 201 PRO A O 1
ATOM 1542 N N . LYS A 1 202 ? 14.898 -16.484 -4.012 1 92.38 202 LYS A N 1
ATOM 1543 C CA . LYS A 1 202 ? 16.141 -16.375 -3.25 1 92.38 202 LYS A CA 1
ATOM 1544 C C . LYS A 1 202 ? 16.141 -15.117 -2.381 1 92.38 202 LYS A C 1
ATOM 1546 O O . LYS A 1 202 ? 15.898 -14.016 -2.873 1 92.38 202 LYS A O 1
ATOM 1551 N N . PRO A 1 203 ? 16.391 -15.336 -1.059 1 85.69 203 PRO A N 1
ATOM 1552 C CA . PRO A 1 203 ? 16.484 -14.148 -0.21 1 85.69 203 PRO A CA 1
ATOM 1553 C C . PRO A 1 203 ? 17.719 -13.297 -0.527 1 85.69 203 PRO A C 1
ATOM 1555 O O . PRO A 1 203 ? 18.609 -13.758 -1.23 1 85.69 203 PRO A O 1
ATOM 1558 N N . PRO A 1 204 ? 17.594 -11.992 -0.085 1 79.69 204 PRO A N 1
ATOM 1559 C CA . PRO A 1 204 ? 18.766 -11.156 -0.304 1 79.69 204 PRO A CA 1
ATOM 1560 C C . PRO A 1 204 ? 20.016 -11.719 0.368 1 79.69 204 PRO A C 1
ATOM 1562 O O . PRO A 1 204 ? 19.922 -12.359 1.417 1 79.69 204 PRO A O 1
ATOM 1565 N N . SER A 1 205 ? 21.109 -11.648 -0.476 1 69.69 205 SER A N 1
ATOM 1566 C CA . SER A 1 205 ? 22.375 -12.086 0.11 1 69.69 205 SER A CA 1
ATOM 1567 C C . SER A 1 205 ? 22.781 -11.195 1.285 1 69.69 205 SER A C 1
ATOM 1569 O O . SER A 1 205 ? 22.547 -9.984 1.265 1 69.69 205 SER A O 1
ATOM 1571 N N . THR A 1 206 ? 22.812 -11.664 2.467 1 56.88 206 THR A N 1
ATOM 1572 C CA . THR A 1 206 ? 23.297 -10.914 3.619 1 56.88 206 THR A CA 1
ATOM 1573 C C . THR A 1 206 ? 24.641 -10.25 3.32 1 56.88 206 THR A C 1
ATOM 1575 O O . THR A 1 206 ? 25.141 -9.461 4.121 1 56.88 206 THR A O 1
ATOM 1578 N N . LYS A 1 207 ? 25.469 -10.672 2.35 1 42.38 207 LYS A N 1
ATOM 1579 C CA . LYS A 1 207 ? 26.875 -10.281 2.266 1 42.38 207 LYS A CA 1
ATOM 1580 C C . LYS A 1 207 ? 27.031 -8.875 1.697 1 42.38 207 LYS A C 1
ATOM 1582 O O . LYS A 1 207 ? 26.719 -8.641 0.527 1 42.38 207 LYS A O 1
ATOM 1587 N N . ARG A 1 208 ? 26.578 -7.902 2.418 1 40.06 208 ARG A N 1
ATOM 1588 C CA . ARG A 1 208 ? 27.109 -6.602 2.01 1 40.06 208 ARG A CA 1
ATOM 1589 C C . ARG A 1 208 ? 28.609 -6.66 1.805 1 40.06 208 ARG A C 1
ATOM 1591 O O . ARG A 1 208 ? 29.359 -6.965 2.736 1 40.06 208 ARG A O 1
ATOM 1598 N N . THR A 1 209 ? 29.062 -7.074 0.528 1 31.53 209 THR A N 1
ATOM 1599 C CA . THR A 1 209 ? 30.5 -6.828 0.4 1 31.53 209 THR A CA 1
ATOM 1600 C C . THR A 1 209 ? 30.828 -5.371 0.708 1 31.53 209 THR A C 1
ATOM 1602 O O . THR A 1 209 ? 30.078 -4.469 0.335 1 31.53 209 THR A O 1
ATOM 1605 N N . MET B 1 1 ? -77.312 17.438 -59.844 1 25.73 1 MET B N 1
ATOM 1606 C CA . MET B 1 1 ? -77.312 16.797 -58.531 1 25.73 1 MET B CA 1
ATOM 1607 C C . MET B 1 1 ? -75.938 16.156 -58.25 1 25.73 1 MET B C 1
ATOM 1609 O O . MET B 1 1 ? -75.812 15.312 -57.344 1 25.73 1 MET B O 1
ATOM 1613 N N . ARG B 1 2 ? -74.875 16.422 -59.062 1 26.39 2 ARG B N 1
ATOM 1614 C CA . ARG B 1 2 ? -73.625 15.688 -59.125 1 26.39 2 ARG B CA 1
ATOM 1615 C C . ARG B 1 2 ? -72.812 15.859 -57.875 1 26.39 2 ARG B C 1
ATOM 1617 O O . ARG B 1 2 ? -72.5 16.984 -57.5 1 26.39 2 ARG B O 1
ATOM 1624 N N . VAL B 1 3 ? -73 14.914 -56.906 1 26.72 3 VAL B N 1
ATOM 1625 C CA . VAL B 1 3 ? -72.625 14.719 -55.5 1 26.72 3 VAL B CA 1
ATOM 1626 C C . VAL B 1 3 ? -71.125 14.492 -55.375 1 26.72 3 VAL B C 1
ATOM 1628 O O . VAL B 1 3 ? -70.625 13.398 -55.656 1 26.72 3 VAL B O 1
ATOM 1631 N N . ALA B 1 4 ? -70.25 15.172 -56.125 1 28.42 4 ALA B N 1
ATOM 1632 C CA . ALA B 1 4 ? -68.875 14.711 -56.12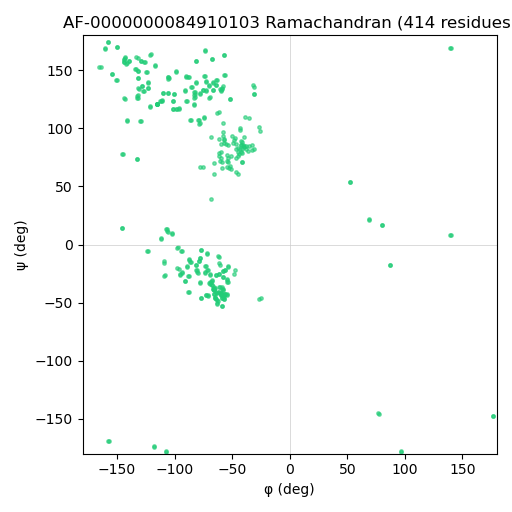5 1 28.42 4 ALA B CA 1
ATOM 1633 C C . ALA B 1 4 ? -68.312 14.703 -54.719 1 28.42 4 ALA B C 1
ATOM 1635 O O . ALA B 1 4 ? -68.375 15.703 -54 1 28.42 4 ALA B O 1
ATOM 1636 N N . ALA B 1 5 ? -68.188 13.469 -54.125 1 26.44 5 ALA B N 1
ATOM 1637 C CA . ALA B 1 5 ? -67.812 12.977 -52.812 1 26.44 5 ALA B CA 1
ATOM 1638 C C . ALA B 1 5 ? -66.375 13.289 -52.531 1 26.44 5 ALA B C 1
ATOM 1640 O O . ALA B 1 5 ? -65.438 12.828 -53.219 1 26.44 5 ALA B O 1
ATOM 1641 N N . VAL B 1 6 ? -66 14.578 -52.312 1 28.97 6 VAL B N 1
ATOM 1642 C CA . VAL B 1 6 ? -64.625 14.984 -52.062 1 28.97 6 VAL B CA 1
ATOM 1643 C C . VAL B 1 6 ? -64.062 14.234 -50.844 1 28.97 6 VAL B C 1
ATOM 1645 O O . VAL B 1 6 ? -64.562 14.336 -49.75 1 28.97 6 VAL B O 1
ATOM 1648 N N . ALA B 1 7 ? -63.469 12.961 -51.062 1 25.47 7 ALA B N 1
ATOM 1649 C CA . ALA B 1 7 ? -62.906 12.086 -50.062 1 25.47 7 ALA B CA 1
ATOM 1650 C C . ALA B 1 7 ? -61.781 12.781 -49.281 1 25.47 7 ALA B C 1
ATOM 1652 O O . ALA B 1 7 ? -60.844 13.305 -49.906 1 25.47 7 ALA B O 1
ATOM 1653 N N . VAL B 1 8 ? -62.094 13.406 -48.125 1 27.12 8 VAL B N 1
ATOM 1654 C CA . VAL B 1 8 ? -61.25 14.109 -47.156 1 27.12 8 VAL B CA 1
ATOM 1655 C C . VAL B 1 8 ? -60.188 13.148 -46.625 1 27.12 8 VAL B C 1
ATOM 1657 O O . VAL B 1 8 ? -60.531 12.156 -45.969 1 27.12 8 VAL B O 1
ATOM 1660 N N . LEU B 1 9 ? -59.156 12.75 -47.438 1 27.23 9 LEU B N 1
ATOM 1661 C CA . LEU B 1 9 ? -58.125 11.852 -46.938 1 27.23 9 LEU B CA 1
ATOM 1662 C C . LEU B 1 9 ? -57.469 12.414 -45.688 1 27.23 9 LEU B C 1
ATOM 1664 O O . LEU B 1 9 ? -56.906 13.516 -45.688 1 27.23 9 LEU B O 1
ATOM 1668 N N . ALA B 1 10 ? -58.062 12.141 -44.5 1 24 10 ALA B N 1
ATOM 1669 C CA . ALA B 1 10 ? -57.594 12.531 -43.188 1 24 10 ALA B CA 1
ATOM 1670 C C . ALA B 1 10 ? -56.219 11.977 -42.875 1 24 10 ALA B C 1
ATOM 1672 O O . ALA B 1 10 ? -55.969 10.766 -42.969 1 24 10 ALA B O 1
ATOM 1673 N N . ALA B 1 11 ? -55.188 12.625 -43.406 1 24.98 11 ALA B N 1
ATOM 1674 C CA . ALA B 1 11 ? -53.812 12.273 -43.125 1 24.98 11 ALA B CA 1
ATOM 1675 C C . ALA B 1 11 ? -53.594 12.141 -41.625 1 24.98 11 ALA B C 1
ATOM 1677 O O . ALA B 1 11 ? -53.812 13.086 -40.844 1 24.98 11 ALA B O 1
ATOM 1678 N N . VAL B 1 12 ? -53.844 10.93 -41.031 1 25.16 12 VAL B N 1
ATOM 1679 C CA . VAL B 1 12 ? -53.625 10.648 -39.594 1 25.16 12 VAL B CA 1
ATOM 1680 C C . VAL B 1 12 ? -52.156 10.828 -39.281 1 25.16 12 VAL B C 1
ATOM 1682 O O . VAL B 1 12 ? -51.281 10.125 -39.812 1 25.16 12 VAL B O 1
ATOM 1685 N N . ALA B 1 13 ? -51.688 12.062 -39.125 1 25.17 13 ALA B N 1
ATOM 1686 C CA . ALA B 1 13 ? -50.344 12.352 -38.625 1 25.17 13 ALA B CA 1
ATOM 1687 C C . ALA B 1 13 ? -50.062 11.602 -37.344 1 25.17 13 ALA B C 1
ATOM 1689 O O . ALA B 1 13 ? -50.719 11.828 -36.312 1 25.17 13 ALA B O 1
ATOM 1690 N N . CYS B 1 14 ? -49.781 10.258 -37.469 1 22.56 14 CYS B N 1
ATOM 1691 C CA . CYS B 1 14 ? -49.406 9.508 -36.281 1 22.56 14 CYS B CA 1
ATOM 1692 C C . CYS B 1 14 ? -48.219 10.172 -35.562 1 22.56 14 CYS B C 1
ATOM 1694 O O . CYS B 1 14 ? -47.125 10.266 -36.094 1 22.56 14 CYS B O 1
ATOM 1696 N N . LEU B 1 15 ? -48.469 11.227 -34.844 1 27.16 15 LEU B N 1
ATOM 1697 C CA . LEU B 1 15 ? -47.5 11.82 -33.938 1 27.16 15 LEU B CA 1
ATOM 1698 C C . LEU B 1 15 ? -46.906 10.766 -33 1 27.16 15 LEU B C 1
ATOM 1700 O O . LEU B 1 15 ? -47.594 10.195 -32.156 1 27.16 15 LEU B O 1
ATOM 1704 N N . MET B 1 16 ? -46.188 9.82 -33.594 1 24.7 16 MET B N 1
ATOM 1705 C CA . MET B 1 16 ? -45.531 8.898 -32.656 1 24.7 16 MET B CA 1
ATOM 1706 C C . MET B 1 16 ? -44.688 9.656 -31.656 1 24.7 16 MET B C 1
ATOM 1708 O O . MET B 1 16 ? -43.75 10.328 -32 1 24.7 16 MET B O 1
ATOM 1712 N N . ALA B 1 17 ? -45.312 10.367 -30.703 1 29.23 17 ALA B N 1
ATOM 1713 C CA . ALA B 1 17 ? -44.562 10.852 -29.547 1 29.23 17 ALA B CA 1
ATOM 1714 C C . ALA B 1 17 ? -43.781 9.719 -28.875 1 29.23 17 ALA B C 1
ATOM 1716 O O . ALA B 1 17 ? -44.375 8.789 -28.328 1 29.23 17 ALA B O 1
ATOM 1717 N N . ALA B 1 18 ? -42.781 9.188 -29.547 1 27.53 18 ALA B N 1
ATOM 1718 C CA . ALA B 1 18 ? -41.938 8.266 -28.781 1 27.53 18 ALA B CA 1
ATOM 1719 C C . ALA B 1 18 ? -41.562 8.852 -27.422 1 27.53 18 ALA B C 1
ATOM 1721 O O . ALA B 1 18 ? -40.938 9.914 -27.344 1 27.53 18 ALA B O 1
ATOM 1722 N N . GLY B 1 19 ? -42.438 8.742 -26.422 1 28.55 19 GLY B N 1
ATOM 1723 C CA . GLY B 1 19 ? -42.062 9.008 -25.031 1 28.55 19 GLY B CA 1
ATOM 1724 C C . GLY B 1 19 ? -40.719 8.414 -24.641 1 28.55 19 GLY B C 1
ATOM 1725 O O . GLY B 1 19 ? -40.5 7.211 -24.797 1 28.55 19 GLY B O 1
ATOM 1726 N N . CYS B 1 20 ? -39.656 9.125 -24.969 1 27.83 20 CYS B N 1
ATOM 1727 C CA . CYS B 1 20 ? -38.375 8.766 -24.391 1 27.83 20 CYS B CA 1
ATOM 1728 C C . CYS B 1 20 ? -38.531 8.422 -22.906 1 27.83 20 CYS B C 1
ATOM 1730 O O . CYS B 1 20 ? -38.906 9.266 -22.109 1 27.83 20 CYS B O 1
ATOM 1732 N N . GLN B 1 21 ? -39 7.219 -22.688 1 28.97 21 GLN B N 1
ATOM 1733 C CA . GLN B 1 21 ? -38.969 6.812 -21.281 1 28.97 21 GLN B CA 1
ATOM 1734 C C . GLN B 1 21 ? -37.625 7.094 -20.656 1 28.97 21 GLN B C 1
ATOM 1736 O O . GLN B 1 21 ? -36.594 6.668 -21.188 1 28.97 21 GLN B O 1
ATOM 1741 N N . ALA B 1 22 ? -37.5 8.289 -20.062 1 32.59 22 ALA B N 1
ATOM 1742 C CA . ALA B 1 22 ? -36.438 8.516 -19.125 1 32.59 22 ALA B CA 1
ATOM 1743 C C . ALA B 1 22 ? -36.156 7.266 -18.281 1 32.59 22 ALA B C 1
ATOM 1745 O O . ALA B 1 22 ? -37.031 6.797 -17.562 1 32.59 22 ALA B O 1
ATOM 1746 N N . GLU B 1 23 ? -35.406 6.34 -18.875 1 31.44 23 GLU B N 1
ATOM 1747 C CA . GLU B 1 23 ? -34.938 5.289 -17.969 1 31.44 23 GLU B CA 1
ATOM 1748 C C . GLU B 1 23 ? -34.469 5.875 -16.656 1 31.44 23 GLU B C 1
ATOM 1750 O O . GLU B 1 23 ? -33.719 6.859 -16.641 1 31.44 23 GLU B O 1
ATOM 1755 N N . ASN B 1 24 ? -35.344 5.828 -15.656 1 31.38 24 ASN B N 1
ATOM 1756 C CA . ASN B 1 24 ? -34.938 6.098 -14.273 1 31.38 24 ASN B CA 1
ATOM 1757 C C . ASN B 1 24 ? -33.594 5.461 -13.938 1 31.38 24 ASN B C 1
ATOM 1759 O O . ASN B 1 24 ? -33.5 4.238 -13.852 1 31.38 24 ASN B O 1
ATOM 1763 N N . VAL B 1 25 ? -32.562 6.035 -14.531 1 29.59 25 VAL B N 1
ATOM 1764 C CA . VAL B 1 25 ? -31.297 5.629 -13.961 1 29.59 25 VAL B CA 1
ATOM 1765 C C . VAL B 1 25 ? -31.422 5.539 -12.438 1 29.59 25 VAL B C 1
ATOM 1767 O O . VAL B 1 25 ? -31.672 6.543 -11.766 1 29.59 25 VAL B O 1
ATOM 1770 N N . GLN B 1 26 ? -31.906 4.41 -11.992 1 28.88 26 GLN B N 1
ATOM 1771 C CA . GLN B 1 26 ? -31.828 4.152 -10.555 1 28.88 26 GLN B CA 1
ATOM 1772 C C . GLN B 1 26 ? -30.5 4.613 -9.984 1 28.88 26 GLN B C 1
ATOM 1774 O O . GLN B 1 26 ? -29.438 4.168 -10.422 1 28.88 26 GLN B O 1
ATOM 1779 N N . THR B 1 27 ? -30.391 5.898 -9.617 1 29.41 27 THR B N 1
ATOM 1780 C CA . THR B 1 27 ? -29.266 6.301 -8.773 1 29.41 27 THR B CA 1
ATOM 1781 C C . THR B 1 27 ? -28.984 5.234 -7.719 1 29.41 27 THR B C 1
ATOM 1783 O O . THR B 1 27 ? -29.875 4.824 -6.977 1 29.41 27 THR B O 1
ATOM 1786 N N . ALA B 1 28 ? -28.141 4.391 -8.031 1 31.36 28 ALA B N 1
ATOM 1787 C CA . ALA B 1 28 ? -27.641 3.488 -6.996 1 31.36 28 ALA B CA 1
ATOM 1788 C C . ALA B 1 28 ? -27.594 4.188 -5.641 1 31.36 28 ALA B C 1
ATOM 1790 O O . ALA B 1 28 ? -26.891 5.195 -5.484 1 31.36 28 ALA B O 1
ATOM 1791 N N . ARG B 1 29 ? -28.719 4.164 -4.965 1 28.44 29 ARG B N 1
ATOM 1792 C CA . ARG B 1 29 ? -28.672 4.555 -3.557 1 28.44 29 ARG B CA 1
ATOM 1793 C C . ARG B 1 29 ? -27.453 3.953 -2.857 1 28.44 29 ARG B C 1
ATOM 1795 O O . ARG B 1 29 ? -27.312 2.73 -2.781 1 28.44 29 ARG B O 1
ATOM 1802 N N . PHE B 1 30 ? -26.422 4.582 -2.939 1 28.88 30 PHE B N 1
ATOM 1803 C CA . PHE B 1 30 ? -25.422 4.23 -1.939 1 28.88 30 PHE B CA 1
ATOM 1804 C C . PHE B 1 30 ? -26.047 4.148 -0.553 1 28.88 30 PHE B C 1
ATOM 1806 O O . PHE B 1 30 ? -26.656 5.117 -0.081 1 28.88 30 PHE B O 1
ATOM 1813 N N . VAL B 1 31 ? -26.766 3.1 -0.377 1 29.61 31 VAL B N 1
ATOM 1814 C CA . VAL B 1 31 ? -27.234 2.895 0.994 1 29.61 31 VAL B CA 1
ATOM 1815 C C . VAL B 1 31 ? -26.25 3.553 1.968 1 29.61 31 VAL B C 1
ATOM 1817 O O . VAL B 1 31 ? -25.047 3.303 1.914 1 29.61 31 VAL B O 1
ATOM 1820 N N . LYS B 1 32 ? -26.609 4.699 2.439 1 32.03 32 LYS B N 1
ATOM 1821 C CA . LYS B 1 32 ? -25.953 5.305 3.588 1 32.03 32 LYS B CA 1
ATOM 1822 C C . LYS B 1 32 ? -25.719 4.277 4.695 1 32.03 32 LYS B C 1
ATOM 1824 O O . LYS B 1 32 ? -26.688 3.803 5.309 1 32.03 32 LYS B O 1
ATOM 1829 N N . ALA B 1 33 ? -24.797 3.443 4.645 1 32.91 33 ALA B N 1
ATOM 1830 C CA . ALA B 1 33 ? -24.406 2.635 5.797 1 32.91 33 ALA B CA 1
ATOM 1831 C C . ALA B 1 33 ? -24.625 3.398 7.102 1 32.91 33 ALA B C 1
ATOM 1833 O O . ALA B 1 33 ? -24.562 4.629 7.125 1 32.91 33 ALA B O 1
ATOM 1834 N N . ALA B 1 34 ? -25.141 2.791 8.125 1 34.44 34 ALA B N 1
ATOM 1835 C CA . ALA B 1 34 ? -25.391 3.301 9.469 1 34.44 34 ALA B CA 1
ATOM 1836 C C . ALA B 1 34 ? -24.25 4.223 9.922 1 34.44 34 ALA B C 1
ATOM 1838 O O . ALA B 1 34 ? -23.078 3.902 9.75 1 34.44 34 ALA B O 1
ATOM 1839 N N . VAL B 1 35 ? -24.469 5.5 10.023 1 35 35 VAL B N 1
ATOM 1840 C CA . VAL B 1 35 ? -23.547 6.496 10.578 1 35 35 VAL B CA 1
ATOM 1841 C C . VAL B 1 35 ? -22.969 5.988 11.898 1 35 35 VAL B C 1
ATOM 1843 O O . VAL B 1 35 ? -23.688 5.902 12.906 1 35 35 VAL B O 1
ATOM 1846 N N . ARG B 1 36 ? -22.266 4.93 11.875 1 45.53 36 ARG B N 1
ATOM 1847 C CA . ARG B 1 36 ? -21.484 4.645 13.078 1 45.53 36 ARG B CA 1
ATOM 1848 C C . ARG B 1 36 ? -21.062 5.93 13.781 1 45.53 36 ARG B C 1
ATOM 1850 O O . ARG B 1 36 ? -20.844 6.953 13.133 1 45.53 36 ARG B O 1
ATOM 1857 N N . ASP B 1 37 ? -21.234 6.125 14.992 1 46.38 37 ASP B N 1
ATOM 1858 C CA . ASP B 1 37 ? -20.75 7.324 15.664 1 46.38 37 ASP B CA 1
ATOM 1859 C C . ASP B 1 37 ? -19.453 7.82 15.031 1 46.38 37 ASP B C 1
ATOM 1861 O O . ASP B 1 37 ? -18.406 7.16 15.125 1 46.38 37 ASP B O 1
ATOM 1865 N N . ASP B 1 38 ? -19.531 8.586 13.867 1 51.88 38 ASP B N 1
ATOM 1866 C CA . ASP B 1 38 ? -18.578 9.312 13.031 1 51.88 38 ASP B CA 1
ATOM 1867 C C . ASP B 1 38 ? -17.344 9.727 13.828 1 51.88 38 ASP B C 1
ATOM 1869 O O . ASP B 1 38 ? -16.234 9.742 13.305 1 51.88 38 ASP B O 1
ATOM 1873 N N . GLY B 1 39 ? -17.547 10.289 15.047 1 56.62 39 GLY B N 1
ATOM 1874 C CA . GLY B 1 39 ? -16.422 10.719 15.859 1 56.62 39 GLY B CA 1
ATOM 1875 C C . GLY B 1 39 ? -15.398 9.633 16.078 1 56.62 39 GLY B C 1
ATOM 1876 O O . GLY B 1 39 ? -14.195 9.891 16.078 1 56.62 39 GLY B O 1
ATOM 1877 N N . ASP B 1 40 ? -15.781 8.43 15.875 1 84.75 40 ASP B N 1
ATOM 1878 C CA . ASP B 1 40 ? -14.945 7.266 16.156 1 84.75 40 ASP B CA 1
ATOM 1879 C C . ASP B 1 40 ? -14.07 6.906 14.953 1 84.75 40 ASP B C 1
ATOM 1881 O O . ASP B 1 40 ? -12.883 6.621 15.109 1 84.75 40 ASP B O 1
ATOM 1885 N N . ALA B 1 41 ? -14.68 7.32 13.773 1 94.62 41 ALA B N 1
ATOM 1886 C CA . ALA B 1 41 ? -13.906 7 12.578 1 94.62 41 ALA B CA 1
ATOM 1887 C C . ALA B 1 41 ? -12.742 7.969 12.398 1 94.62 41 ALA B C 1
ATOM 1889 O O . ALA B 1 41 ? -11.609 7.547 12.133 1 94.62 41 ALA B O 1
ATOM 1890 N N . ALA B 1 42 ? -13.07 9.289 12.562 1 97.25 42 ALA B N 1
ATOM 1891 C CA . ALA B 1 42 ? -12.031 10.312 12.445 1 97.25 42 ALA B CA 1
ATOM 1892 C C . ALA B 1 42 ? -10.945 10.117 13.492 1 97.25 42 ALA B C 1
ATOM 1894 O O . ALA B 1 42 ? -9.75 10.234 13.188 1 97.25 42 ALA B O 1
ATOM 1895 N N . SER B 1 43 ? -11.359 9.781 14.703 1 97.5 43 SER B N 1
ATOM 1896 C CA . SER B 1 43 ? -10.391 9.562 15.773 1 97.5 43 SER B CA 1
ATOM 1897 C C . SER B 1 43 ? -9.531 8.336 15.5 1 97.5 43 SER B C 1
ATOM 1899 O O . SER B 1 43 ? -8.328 8.336 15.773 1 97.5 43 SER B O 1
ATOM 1901 N N . PHE B 1 44 ? -10.141 7.324 14.969 1 97.56 44 PHE B N 1
ATOM 1902 C CA . PHE B 1 44 ? -9.383 6.133 14.602 1 97.56 44 PHE B CA 1
ATOM 1903 C C . PHE B 1 44 ? -8.406 6.438 13.477 1 97.56 44 PHE B C 1
ATOM 1905 O O . PHE B 1 44 ? -7.254 6 13.508 1 97.56 44 PHE B O 1
ATOM 1912 N N . ALA B 1 45 ? -8.852 7.203 12.477 1 98.44 45 ALA B N 1
ATOM 1913 C CA . ALA B 1 45 ? -7.984 7.574 11.359 1 98.44 45 ALA B CA 1
ATOM 1914 C C . ALA B 1 45 ? -6.75 8.328 11.859 1 98.44 45 ALA B C 1
ATOM 1916 O O . ALA B 1 45 ? -5.625 8.023 11.445 1 98.44 45 ALA B O 1
ATOM 1917 N N . ARG B 1 46 ? -6.977 9.32 12.781 1 98.62 46 ARG B N 1
ATOM 1918 C CA . ARG B 1 46 ? -5.871 10.062 13.383 1 98.62 46 ARG B CA 1
ATOM 1919 C C . ARG B 1 46 ? -4.926 9.133 14.133 1 98.62 46 ARG B C 1
ATOM 1921 O O . ARG B 1 46 ? -3.703 9.273 14.039 1 98.62 46 ARG B O 1
ATOM 1928 N N . TRP B 1 47 ? -5.492 8.18 14.867 1 98.31 47 TRP B N 1
ATOM 1929 C CA . TRP B 1 47 ? -4.684 7.227 15.625 1 98.31 47 TRP B CA 1
ATOM 1930 C C . TRP B 1 47 ? -3.85 6.355 14.695 1 98.31 47 TRP B C 1
ATOM 1932 O O . TRP B 1 47 ? -2.646 6.184 14.898 1 98.31 47 TRP B O 1
ATOM 1942 N N . LEU B 1 48 ? -4.48 5.844 13.664 1 98.5 48 LEU B N 1
ATOM 1943 C CA . LEU B 1 48 ? -3.807 4.906 12.773 1 98.5 48 LEU B CA 1
ATOM 1944 C C . LEU B 1 48 ? -2.65 5.582 12.047 1 98.5 48 LEU B C 1
ATOM 1946 O O . LEU B 1 48 ? -1.54 5.047 12.008 1 98.5 48 LEU B O 1
ATOM 1950 N N . VAL B 1 49 ? -2.902 6.758 11.531 1 98.81 49 VAL B N 1
ATOM 1951 C CA . VAL B 1 49 ? -1.858 7.418 10.75 1 98.81 49 VAL B CA 1
ATOM 1952 C C . VAL B 1 49 ? -0.7 7.809 11.672 1 98.81 49 VAL B C 1
ATOM 1954 O O . VAL B 1 49 ? 0.464 7.75 11.266 1 98.81 49 VAL B O 1
ATOM 1957 N N . HIS B 1 50 ? -1.037 8.18 12.883 1 98.75 50 HIS B N 1
ATOM 1958 C CA . HIS B 1 50 ? 0.018 8.562 13.82 1 98.75 50 HIS B CA 1
ATOM 1959 C C . HIS B 1 50 ? 0.826 7.352 14.266 1 98.75 50 HIS B C 1
ATOM 1961 O O . HIS B 1 50 ? 1.977 7.488 14.688 1 98.75 50 HIS B O 1
ATOM 1967 N N . ASN B 1 51 ? 0.255 6.117 14.164 1 98.31 51 ASN B N 1
ATOM 1968 C CA . ASN B 1 51 ? 0.921 4.918 14.664 1 98.31 51 ASN B CA 1
ATOM 1969 C C . ASN B 1 51 ? 1.445 4.055 13.516 1 98.31 51 ASN B C 1
ATOM 1971 O O . ASN B 1 51 ? 1.793 2.893 13.719 1 98.31 51 ASN B O 1
ATOM 1975 N N . THR B 1 52 ? 1.482 4.59 12.359 1 98.5 52 THR B N 1
ATOM 1976 C CA . THR B 1 52 ? 2.156 4.023 11.195 1 98.5 52 THR B CA 1
ATOM 1977 C C . THR B 1 52 ? 3.16 5.016 10.617 1 98.5 52 THR B C 1
ATOM 1979 O O . THR B 1 52 ? 2.988 6.227 10.75 1 98.5 52 THR B O 1
ATOM 1982 N N . THR B 1 53 ? 4.25 4.484 10.031 1 98.56 53 THR B N 1
ATOM 1983 C CA . THR B 1 53 ? 5.301 5.398 9.586 1 98.56 53 THR B CA 1
ATOM 1984 C C . THR B 1 53 ? 5.582 5.215 8.102 1 98.56 53 THR B C 1
ATOM 1986 O O . THR B 1 53 ? 6.445 5.895 7.539 1 98.56 53 THR B O 1
ATOM 1989 N N . TYR B 1 54 ? 4.98 4.254 7.473 1 98.94 54 TYR B N 1
ATOM 1990 C CA . TYR B 1 54 ? 5.078 4.051 6.031 1 98.94 54 TYR B CA 1
ATOM 1991 C C . TYR B 1 54 ? 3.758 3.557 5.461 1 98.94 54 TYR B C 1
ATOM 1993 O O . TYR B 1 54 ? 2.883 3.104 6.203 1 98.94 54 TYR B O 1
ATOM 2001 N N . GLY B 1 55 ? 3.533 3.74 4.242 1 98.94 55 GLY B N 1
ATOM 2002 C CA . GLY B 1 55 ? 2.396 3.275 3.463 1 98.94 55 GLY B CA 1
ATOM 2003 C C . GLY B 1 55 ? 2.686 3.199 1.975 1 98.94 55 GLY B C 1
ATOM 2004 O O . GLY B 1 55 ? 3.848 3.166 1.562 1 98.94 55 GLY B O 1
ATOM 2005 N N . VAL B 1 56 ? 1.65 3.002 1.187 1 99 56 VAL B N 1
ATOM 2006 C CA . VAL B 1 56 ? 1.8 2.961 -0.265 1 99 56 VAL B CA 1
ATOM 2007 C C . VAL B 1 56 ? 1.133 4.184 -0.888 1 99 56 VAL B C 1
ATOM 2009 O O . VAL B 1 56 ? -0.041 4.461 -0.626 1 99 56 VAL B O 1
ATOM 2012 N N . MET B 1 57 ? 1.905 4.902 -1.621 1 98.94 57 MET B N 1
ATOM 2013 C CA . MET B 1 57 ? 1.364 5.977 -2.445 1 98.94 57 MET B CA 1
ATOM 2014 C C . MET B 1 57 ? 0.976 5.461 -3.828 1 98.94 57 MET B C 1
ATOM 2016 O O . MET B 1 57 ? 1.793 4.852 -4.52 1 98.94 57 MET B O 1
ATOM 2020 N N . ALA B 1 58 ? -0.256 5.672 -4.172 1 98.94 58 ALA B N 1
ATOM 2021 C CA . ALA B 1 58 ? -0.734 5.352 -5.516 1 98.94 58 ALA B CA 1
ATOM 2022 C C . ALA B 1 58 ? -0.816 6.609 -6.379 1 98.94 58 ALA B C 1
ATOM 2024 O O . ALA B 1 58 ? -1.383 7.621 -5.961 1 98.94 58 ALA B O 1
ATOM 2025 N N . THR B 1 59 ? -0.236 6.562 -7.566 1 98.88 59 THR B N 1
ATOM 2026 C CA . THR B 1 59 ? -0.242 7.688 -8.492 1 98.88 59 THR B CA 1
ATOM 2027 C C . THR B 1 59 ? -0.783 7.262 -9.859 1 98.88 59 THR B C 1
ATOM 2029 O O . THR B 1 59 ? -0.882 6.066 -10.148 1 98.88 59 THR B O 1
ATOM 2032 N N . ASN B 1 60 ? -1.284 8.258 -10.641 1 97.44 60 ASN B N 1
ATOM 2033 C CA . ASN B 1 60 ? -1.548 8.055 -12.055 1 97.44 60 ASN B CA 1
ATOM 2034 C C . ASN B 1 60 ? -0.265 8.125 -12.883 1 97.44 60 ASN B C 1
ATOM 2036 O O . ASN B 1 60 ? 0.21 9.211 -13.211 1 97.44 60 ASN B O 1
ATOM 2040 N N . SER B 1 61 ? 0.205 6.918 -13.281 1 97.56 61 SER B N 1
ATOM 2041 C CA . SER B 1 61 ? 1.517 6.918 -13.922 1 97.56 61 SER B CA 1
ATOM 2042 C C . SER B 1 61 ? 1.391 6.906 -15.438 1 97.56 61 SER B C 1
ATOM 2044 O O . SER B 1 61 ? 0.923 5.926 -16.016 1 97.56 61 SER B O 1
ATOM 2046 N N . ARG B 1 62 ? 1.861 7.938 -16.016 1 90.19 62 ARG B N 1
ATOM 2047 C CA . ARG B 1 62 ? 1.961 7.926 -17.469 1 90.19 62 ARG B CA 1
ATOM 2048 C C . ARG B 1 62 ? 3.17 7.121 -17.938 1 90.19 62 ARG B C 1
ATOM 2050 O O . ARG B 1 62 ? 3.127 6.469 -18.984 1 90.19 62 ARG B O 1
ATOM 2057 N N . GLN B 1 63 ? 4.199 7.188 -17.078 1 92.5 63 GLN B N 1
ATOM 2058 C CA . GLN B 1 63 ? 5.438 6.469 -17.375 1 92.5 63 GLN B CA 1
ATOM 2059 C C . GLN B 1 63 ? 5.18 4.973 -17.516 1 92.5 63 GLN B C 1
ATOM 2061 O O . GLN B 1 63 ? 5.75 4.324 -18.406 1 92.5 63 GLN B O 1
ATOM 2066 N N . PHE B 1 64 ? 4.289 4.43 -16.688 1 95.38 64 PHE B N 1
ATOM 2067 C CA . PHE B 1 64 ? 4.094 2.984 -16.641 1 95.38 64 PHE B CA 1
ATOM 2068 C C . PHE B 1 64 ? 2.75 2.602 -17.25 1 95.38 64 PHE B C 1
ATOM 2070 O O . PHE B 1 64 ? 2.486 1.424 -17.5 1 95.38 64 PHE B O 1
ATOM 2077 N N . SER B 1 65 ? 1.832 3.539 -17.438 1 96 65 SER B N 1
ATOM 2078 C CA . SER B 1 65 ? 0.513 3.357 -18.031 1 96 65 SER B CA 1
ATOM 2079 C C . SER B 1 65 ? -0.4 2.543 -17.125 1 96 65 SER B C 1
ATOM 2081 O O . SER B 1 65 ? -1.336 1.894 -17.594 1 96 65 SER B O 1
ATOM 2083 N N . TYR B 1 66 ? -0.121 2.461 -15.812 1 97.88 66 TYR B N 1
ATOM 2084 C CA . TYR B 1 66 ? -0.886 1.808 -14.758 1 97.88 66 TYR B CA 1
ATOM 2085 C C . TYR B 1 66 ? -1.012 2.711 -13.539 1 97.88 66 TYR B C 1
ATOM 2087 O O . TYR B 1 66 ? -0.201 3.621 -13.344 1 97.88 66 TYR B O 1
ATOM 2095 N N . PRO B 1 67 ? -2.15 2.559 -12.742 1 98.44 67 PRO B N 1
ATOM 2096 C CA . PRO B 1 67 ? -1.963 3.049 -11.375 1 98.44 67 PRO B CA 1
ATOM 2097 C C . PRO B 1 67 ? -0.72 2.467 -10.703 1 98.44 67 PRO B C 1
ATOM 2099 O O . PRO B 1 67 ? -0.483 1.258 -10.781 1 98.44 67 PRO B O 1
ATOM 2102 N N . PHE B 1 68 ? 0.087 3.34 -10.242 1 98.88 68 PHE B N 1
ATOM 2103 C CA . PHE B 1 68 ? 1.39 2.908 -9.75 1 98.88 68 PHE B CA 1
ATOM 2104 C C . PHE B 1 68 ? 1.485 3.094 -8.242 1 98.88 68 PHE B C 1
ATOM 2106 O O . PHE B 1 68 ? 1.231 4.184 -7.723 1 98.88 68 PHE B O 1
ATOM 2113 N N . GLY B 1 69 ? 1.781 1.991 -7.539 1 98.94 69 GLY B N 1
ATOM 2114 C CA . GLY B 1 69 ? 2.043 2.051 -6.109 1 98.94 69 GLY B CA 1
ATOM 2115 C C . GLY B 1 69 ? 3.523 2.066 -5.773 1 98.94 69 GLY B C 1
ATOM 2116 O O . GLY B 1 69 ? 4.332 1.458 -6.477 1 98.94 69 GLY B O 1
ATOM 2117 N N . ASN B 1 70 ? 3.865 2.713 -4.703 1 98.94 70 ASN B N 1
ATOM 2118 C CA . ASN B 1 70 ? 5.23 2.795 -4.199 1 98.94 70 ASN B CA 1
ATOM 2119 C C . ASN B 1 70 ? 5.262 3.049 -2.695 1 98.94 70 ASN B C 1
ATOM 2121 O O . ASN B 1 70 ? 4.387 3.732 -2.16 1 98.94 70 ASN B O 1
ATOM 2125 N N . ILE B 1 71 ? 6.27 2.498 -2.033 1 98.94 71 ILE B N 1
ATOM 2126 C CA . ILE B 1 71 ? 6.387 2.65 -0.586 1 98.94 71 ILE B CA 1
ATOM 2127 C C . ILE B 1 71 ? 6.934 4.039 -0.257 1 98.94 71 ILE B C 1
ATOM 2129 O O . ILE B 1 71 ? 7.938 4.469 -0.83 1 98.94 71 ILE B O 1
ATOM 2133 N N . PHE B 1 72 ? 6.297 4.73 0.614 1 98.94 72 PHE B N 1
ATOM 2134 C CA . PHE B 1 72 ? 6.777 5.988 1.174 1 98.94 72 PHE B CA 1
ATOM 2135 C C . PHE B 1 72 ? 6.77 5.938 2.697 1 98.94 72 PHE B C 1
ATOM 2137 O O . PHE B 1 72 ? 5.781 5.527 3.307 1 98.94 72 PHE B O 1
ATOM 2144 N N . SER B 1 73 ? 7.855 6.348 3.262 1 98.94 73 SER B N 1
ATOM 2145 C CA . SER B 1 73 ? 7.832 6.777 4.656 1 98.94 73 SER B CA 1
ATOM 2146 C C . SER B 1 73 ? 7.168 8.141 4.805 1 98.94 73 SER B C 1
ATOM 2148 O O . SER B 1 73 ? 7.297 9 3.928 1 98.94 73 SER B O 1
ATOM 2150 N N . PHE B 1 74 ? 6.473 8.281 5.93 1 99 74 PHE B N 1
ATOM 2151 C CA . PHE B 1 74 ? 5.766 9.539 6.168 1 99 74 PHE B CA 1
ATOM 2152 C C . PHE B 1 74 ? 5.668 9.836 7.66 1 99 74 PHE B C 1
ATOM 2154 O O . PHE B 1 74 ? 6.047 9 8.484 1 99 74 PHE B O 1
ATOM 2161 N N . SER B 1 75 ? 5.23 11.039 7.938 1 98.94 75 SER B N 1
ATOM 2162 C CA . SER B 1 75 ? 4.98 11.453 9.312 1 98.94 75 SER B CA 1
ATOM 2163 C C . SER B 1 75 ? 3.873 12.492 9.391 1 98.94 75 SER B C 1
ATOM 2165 O O . SER B 1 75 ? 3.748 13.336 8.5 1 98.94 75 SER B O 1
ATOM 2167 N N . ASP B 1 76 ? 3.074 12.352 10.422 1 98.94 76 ASP B N 1
ATOM 2168 C CA . ASP B 1 76 ? 2.115 13.422 10.688 1 98.94 76 ASP B CA 1
ATOM 2169 C C . ASP B 1 76 ? 2.582 14.305 11.844 1 98.94 76 ASP B C 1
ATOM 2171 O O . ASP B 1 76 ? 1.81 15.109 12.367 1 98.94 76 ASP B O 1
ATOM 2175 N N . GLY B 1 77 ? 3.799 14.148 12.312 1 98.88 77 GLY B N 1
ATOM 2176 C CA . GLY B 1 77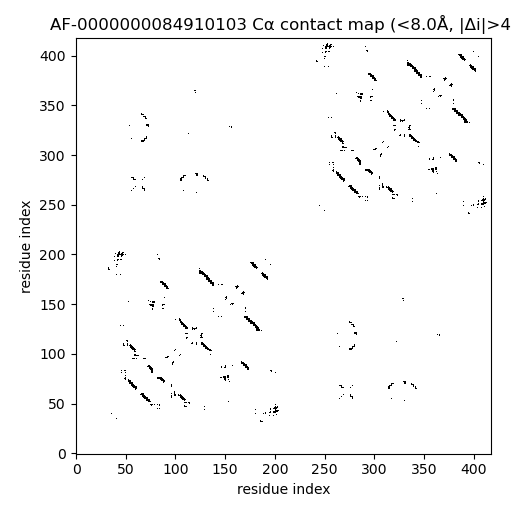 ? 4.387 14.906 13.406 1 98.88 77 GLY B CA 1
ATOM 2177 C C . GLY B 1 77 ? 5.223 14.062 14.344 1 98.88 77 GLY B C 1
ATOM 2178 O O . GLY B 1 77 ? 5.234 12.828 14.234 1 98.88 77 GLY B O 1
ATOM 2179 N N . PRO B 1 78 ? 5.961 14.742 15.219 1 98.75 78 PRO B N 1
ATOM 2180 C CA . PRO B 1 78 ? 6.684 14 16.25 1 98.75 78 PRO B CA 1
ATOM 2181 C C . PRO B 1 78 ? 5.762 13.133 17.109 1 98.75 78 PRO B C 1
ATOM 2183 O O . PRO B 1 78 ? 4.547 13.336 17.109 1 98.75 78 PRO B O 1
ATOM 2186 N N . VAL B 1 79 ? 6.336 12.164 17.844 1 98.19 79 VAL B N 1
ATOM 2187 C CA . VAL B 1 79 ? 5.586 11.164 18.594 1 98.19 79 VAL B CA 1
ATOM 2188 C C . VAL B 1 79 ? 4.594 11.859 19.531 1 98.19 79 VAL B C 1
ATOM 2190 O O . VAL B 1 79 ? 3.48 11.375 19.734 1 98.19 79 VAL B O 1
ATOM 2193 N N . ASN B 1 80 ? 4.898 13.062 20.016 1 97.62 80 ASN B N 1
ATOM 2194 C CA . ASN B 1 80 ? 4.062 13.734 21.016 1 97.62 80 ASN B CA 1
ATOM 2195 C C . ASN B 1 80 ? 3.273 14.883 20.391 1 97.62 80 ASN B C 1
ATOM 2197 O O . ASN B 1 80 ? 2.752 15.742 21.109 1 97.62 80 ASN B O 1
ATOM 2201 N N . ASN B 1 81 ? 3.258 14.961 19.156 1 98.06 81 ASN B N 1
ATOM 2202 C CA . ASN B 1 81 ? 2.553 16.031 18.453 1 98.06 81 ASN B CA 1
ATOM 2203 C C . ASN B 1 81 ? 1.963 15.547 17.141 1 98.06 81 ASN B C 1
ATOM 2205 O O . ASN B 1 81 ? 2.453 15.898 16.062 1 98.06 81 ASN B O 1
ATOM 2209 N N . ALA B 1 82 ? 0.854 14.852 17.234 1 98.31 82 ALA B N 1
ATOM 2210 C CA . ALA B 1 82 ? 0.128 14.344 16.078 1 98.31 82 ALA B CA 1
ATOM 2211 C C . ALA B 1 82 ? -0.708 15.445 15.43 1 98.31 82 ALA B C 1
ATOM 2213 O O . ALA B 1 82 ? -1.801 15.766 15.906 1 98.31 82 ALA B O 1
ATOM 2214 N N . SER B 1 83 ? -0.34 15.938 14.297 1 98.38 83 SER B N 1
ATOM 2215 C CA . SER B 1 83 ? -1.021 17.062 13.672 1 98.38 83 SER B CA 1
ATOM 2216 C C . SER B 1 83 ? -2.082 16.594 12.688 1 98.38 83 SER B C 1
ATOM 2218 O O . SER B 1 83 ? -3.004 17.328 12.344 1 98.38 83 SER B O 1
ATOM 2220 N N . GLY B 1 84 ? -1.917 15.406 12.188 1 98.62 84 GLY B N 1
ATOM 2221 C CA . GLY B 1 84 ? -2.789 14.914 11.133 1 98.62 84 GLY B CA 1
ATOM 2222 C C . GLY B 1 84 ? -2.314 15.297 9.742 1 98.62 84 GLY B C 1
ATOM 2223 O O . GLY B 1 84 ? -2.771 14.727 8.75 1 98.62 84 GLY B O 1
ATOM 2224 N N . HIS B 1 85 ? -1.431 16.297 9.648 1 98.81 85 HIS B N 1
ATOM 2225 C CA . HIS B 1 85 ? -0.843 16.641 8.359 1 98.81 85 HIS B CA 1
ATOM 2226 C C . HIS B 1 85 ? 0.214 15.633 7.941 1 98.81 85 HIS B C 1
ATOM 2228 O O . HIS B 1 85 ? 1.111 15.305 8.727 1 98.81 85 HIS B O 1
ATOM 2234 N N . ILE B 1 86 ? 0.151 15.195 6.699 1 98.94 86 ILE B N 1
ATOM 2235 C CA . ILE B 1 86 ? 1.027 14.109 6.258 1 98.94 86 ILE B CA 1
ATOM 2236 C C . ILE B 1 86 ? 2.191 14.688 5.457 1 98.94 86 ILE B C 1
ATOM 2238 O O . ILE B 1 86 ? 1.985 15.336 4.43 1 98.94 86 ILE B O 1
ATOM 2242 N N . TYR B 1 87 ? 3.381 14.398 5.895 1 98.94 87 TYR B N 1
ATOM 2243 C CA . TYR B 1 87 ? 4.594 14.898 5.258 1 98.94 87 TYR B CA 1
ATOM 2244 C C . TYR B 1 87 ? 5.434 13.75 4.707 1 98.94 87 TYR B C 1
ATOM 2246 O O . TYR B 1 87 ? 5.383 12.633 5.219 1 98.94 87 TYR B O 1
ATOM 2254 N N . PHE B 1 88 ? 6.207 14.055 3.701 1 98.94 88 PHE B N 1
ATOM 2255 C CA . PHE B 1 88 ? 7.164 13.18 3.045 1 98.94 88 PHE B CA 1
ATOM 2256 C C . PHE B 1 88 ? 8.508 13.867 2.871 1 98.94 88 PHE B C 1
ATOM 2258 O O . PHE B 1 88 ? 8.609 15.094 3.002 1 98.94 88 PHE B O 1
ATOM 2265 N N . TYR B 1 89 ? 9.547 13.102 2.66 1 98.81 89 TYR B N 1
ATOM 2266 C CA . TYR B 1 89 ? 10.867 13.539 2.24 1 98.81 89 TYR B CA 1
ATOM 2267 C C . TYR B 1 89 ? 11.352 12.734 1.037 1 98.81 89 TYR B C 1
ATOM 2269 O O . TYR B 1 89 ? 11.68 11.555 1.163 1 98.81 89 TYR B O 1
ATOM 2277 N N . ALA B 1 90 ? 11.336 13.391 -0.147 1 97.25 90 ALA B N 1
ATOM 2278 C CA . ALA B 1 90 ? 11.492 12.594 -1.358 1 97.25 90 ALA B CA 1
ATOM 2279 C C . ALA B 1 90 ? 12.32 13.336 -2.4 1 97.25 90 ALA B C 1
ATOM 2281 O O . ALA B 1 90 ? 12.5 14.555 -2.305 1 97.25 90 ALA B O 1
ATOM 2282 N N . SER B 1 91 ? 12.828 12.539 -3.326 1 96.69 91 SER B N 1
ATOM 2283 C CA . SER B 1 91 ? 13.664 13.016 -4.422 1 96.69 91 SER B CA 1
ATOM 2284 C C . SER B 1 91 ? 12.898 13.031 -5.738 1 96.69 91 SER B C 1
ATOM 2286 O O . SER B 1 91 ? 12.109 12.125 -6.012 1 96.69 91 SER B O 1
ATOM 2288 N N . PRO B 1 92 ? 13.188 14.047 -6.598 1 95.19 92 PRO B N 1
ATOM 2289 C CA . PRO B 1 92 ? 12.578 14.031 -7.93 1 95.19 92 PRO B CA 1
ATOM 2290 C C . PRO B 1 92 ? 13.008 12.82 -8.758 1 95.19 92 PRO B C 1
ATOM 2292 O O . PRO B 1 92 ? 12.414 12.547 -9.805 1 95.19 92 PRO B O 1
ATOM 2295 N N . LEU B 1 93 ? 14 12.047 -8.305 1 94.19 93 LEU B N 1
ATOM 2296 C CA . LEU B 1 93 ? 14.445 10.844 -9 1 94.19 93 LEU B CA 1
ATOM 2297 C C . LEU B 1 93 ? 13.492 9.688 -8.734 1 94.19 93 LEU B C 1
ATOM 2299 O O . LEU B 1 93 ? 13.547 8.664 -9.422 1 94.19 93 LEU B O 1
ATOM 2303 N N . ASP B 1 94 ? 12.688 9.859 -7.781 1 96.62 94 ASP B N 1
ATOM 2304 C CA . ASP B 1 94 ? 11.711 8.828 -7.449 1 96.62 94 ASP B CA 1
ATOM 2305 C C . ASP B 1 94 ? 10.633 8.727 -8.523 1 96.62 94 ASP B C 1
ATOM 2307 O O . ASP B 1 94 ? 10.102 9.742 -8.984 1 96.62 94 ASP B O 1
ATOM 2311 N N . ALA B 1 95 ? 10.273 7.535 -8.906 1 97.75 95 ALA B N 1
ATOM 2312 C CA . ALA B 1 95 ? 9.289 7.309 -9.961 1 97.75 95 ALA B CA 1
ATOM 2313 C C . ALA B 1 95 ? 7.945 7.941 -9.609 1 97.75 95 ALA B C 1
ATOM 2315 O O . ALA B 1 95 ? 7.27 8.492 -10.477 1 97.75 95 ALA B O 1
ATOM 2316 N N . SER B 1 96 ? 7.477 7.824 -8.344 1 98.69 96 SER B N 1
ATOM 2317 C CA . SER B 1 96 ? 6.211 8.414 -7.926 1 98.69 96 SER B CA 1
ATOM 2318 C C . SER B 1 96 ? 6.27 9.938 -7.977 1 98.69 96 SER B C 1
ATOM 2320 O O . SER B 1 96 ? 5.285 10.594 -8.336 1 98.69 96 SER B O 1
ATOM 2322 N N . VAL B 1 97 ? 7.441 10.477 -7.57 1 98.06 97 VAL B N 1
ATOM 2323 C CA . VAL B 1 97 ? 7.574 11.93 -7.594 1 98.06 97 VAL B CA 1
ATOM 2324 C C . VAL B 1 97 ? 7.531 12.43 -9.039 1 98.06 97 VAL B C 1
ATOM 2326 O O . VAL B 1 97 ? 6.941 13.477 -9.32 1 98.06 97 VAL B O 1
ATOM 2329 N N . HIS B 1 98 ? 8.133 11.695 -9.938 1 97.25 98 HIS B N 1
ATOM 2330 C CA . HIS B 1 98 ? 8.008 12.008 -11.359 1 97.25 98 HIS B CA 1
ATOM 2331 C C . HIS B 1 98 ? 6.543 12.031 -11.789 1 97.25 98 HIS B C 1
ATOM 2333 O O . HIS B 1 98 ? 6.105 12.961 -12.469 1 97.25 98 HIS B O 1
ATOM 2339 N N . ASP B 1 99 ? 5.801 11.047 -11.406 1 98.44 99 ASP B N 1
ATOM 2340 C CA . ASP B 1 99 ? 4.371 11 -11.703 1 98.44 99 ASP B CA 1
ATOM 2341 C C . ASP B 1 99 ? 3.658 12.234 -11.156 1 98.44 99 ASP B C 1
ATOM 2343 O O . ASP B 1 99 ? 2.818 12.82 -11.836 1 98.44 99 ASP B O 1
ATOM 2347 N N . LEU B 1 100 ? 4 12.586 -9.984 1 98.56 100 LEU B N 1
ATOM 2348 C CA . LEU B 1 100 ? 3.301 13.641 -9.266 1 98.56 100 LEU B CA 1
ATOM 2349 C C . LEU B 1 100 ? 3.555 15.008 -9.906 1 98.56 100 LEU B C 1
ATOM 2351 O O . LEU B 1 100 ? 2.736 15.914 -9.781 1 98.56 100 LEU B O 1
ATOM 2355 N N . GLN B 1 101 ? 4.684 15.109 -10.57 1 96.94 101 GLN B N 1
ATOM 2356 C CA . GLN B 1 101 ? 4.965 16.344 -11.289 1 96.94 101 GLN B CA 1
ATOM 2357 C C . GLN B 1 101 ? 4.004 16.531 -12.461 1 96.94 101 GLN B C 1
ATOM 2359 O O . GLN B 1 101 ? 3.637 17.656 -12.789 1 96.94 101 GLN B O 1
ATOM 2364 N N . ALA B 1 102 ? 3.582 15.461 -13.008 1 97.19 102 ALA B N 1
ATOM 2365 C CA . ALA B 1 102 ? 2.658 15.516 -14.141 1 97.19 102 ALA B CA 1
ATOM 2366 C C . ALA B 1 102 ? 1.21 15.562 -13.664 1 97.19 102 ALA B C 1
ATOM 2368 O O . ALA B 1 102 ? 0.374 16.234 -14.266 1 97.19 102 ALA B O 1
ATOM 2369 N N . ASP B 1 103 ? 0.828 14.852 -12.695 1 98.12 103 ASP B N 1
ATOM 2370 C CA . ASP B 1 103 ? -0.486 14.773 -12.062 1 98.12 103 ASP B CA 1
ATOM 2371 C C . ASP B 1 103 ? -0.358 14.633 -10.547 1 98.12 103 ASP B C 1
ATOM 2373 O O . ASP B 1 103 ? -0.038 13.555 -10.039 1 98.12 103 ASP B O 1
ATOM 2377 N N . PRO B 1 104 ? -0.651 15.68 -9.789 1 98.62 104 PRO B N 1
ATOM 2378 C CA . PRO B 1 104 ? -0.38 15.648 -8.344 1 98.62 104 PRO B CA 1
ATOM 2379 C C . PRO B 1 104 ? -1.402 14.828 -7.57 1 98.62 104 PRO B C 1
ATOM 2381 O O . PRO B 1 104 ? -1.271 14.656 -6.355 1 98.62 104 PRO B O 1
ATOM 2384 N N . ARG B 1 105 ? -2.48 14.297 -8.219 1 98.62 105 ARG B N 1
ATOM 2385 C CA . ARG B 1 105 ? -3.461 13.453 -7.547 1 98.62 105 ARG B CA 1
ATOM 2386 C C . ARG B 1 105 ? -2.838 12.125 -7.125 1 98.62 105 ARG B C 1
ATOM 2388 O O . ARG B 1 105 ? -2.156 11.469 -7.918 1 98.62 105 ARG B O 1
ATOM 2395 N N . CYS B 1 106 ? -3.09 11.766 -5.93 1 98.88 106 CYS B N 1
ATOM 2396 C CA . CYS B 1 106 ? -2.586 10.5 -5.402 1 98.88 106 CYS B CA 1
ATOM 2397 C C . CYS B 1 106 ? -3.42 10.031 -4.219 1 98.88 106 CYS B C 1
ATOM 2399 O O . CYS B 1 106 ? -4.379 10.695 -3.824 1 98.88 106 CYS B O 1
ATOM 2401 N N . SER B 1 107 ? -3.152 8.875 -3.734 1 98.94 107 SER B N 1
ATOM 2402 C CA . SER B 1 107 ? -3.656 8.375 -2.459 1 98.94 107 SER B CA 1
ATOM 2403 C C . SER B 1 107 ? -2.537 7.766 -1.622 1 98.94 107 SER B C 1
ATOM 2405 O O . SER B 1 107 ? -1.509 7.348 -2.16 1 98.94 107 SER B O 1
ATOM 2407 N N . LEU B 1 108 ? -2.635 7.836 -0.374 1 99 108 LEU B N 1
ATOM 2408 C CA . LEU B 1 108 ? -1.787 7.145 0.59 1 99 108 LEU B CA 1
ATOM 2409 C C . LEU B 1 108 ? -2.594 6.129 1.393 1 99 108 LEU B C 1
ATOM 2411 O O . LEU B 1 108 ? -3.582 6.484 2.039 1 99 108 LEU B O 1
ATOM 2415 N N . THR B 1 109 ? -2.207 4.863 1.318 1 99 109 THR B N 1
ATOM 2416 C CA . THR B 1 109 ? -2.902 3.791 2.02 1 99 109 THR B CA 1
ATOM 2417 C C . THR B 1 109 ? -2.043 3.242 3.154 1 99 109 THR B C 1
ATOM 2419 O O . THR B 1 109 ? -0.854 2.977 2.967 1 99 109 THR B O 1
ATOM 2422 N N . VAL B 1 110 ? -2.631 3.129 4.355 1 98.94 110 VAL B N 1
ATOM 2423 C CA . VAL B 1 110 ? -1.988 2.529 5.52 1 98.94 110 VAL B CA 1
ATOM 2424 C C . VAL B 1 110 ? -2.904 1.473 6.133 1 98.94 110 VAL B C 1
ATOM 2426 O O . VAL B 1 110 ? -4.109 1.464 5.871 1 98.94 110 VAL B O 1
ATOM 2429 N N . THR B 1 111 ? -2.367 0.544 6.879 1 98.88 111 THR B N 1
ATOM 2430 C CA . THR B 1 111 ? -3.137 -0.549 7.465 1 98.88 111 THR B CA 1
ATOM 2431 C C . THR B 1 111 ? -2.812 -0.706 8.945 1 98.88 111 THR B C 1
ATOM 2433 O O . THR B 1 111 ? -1.664 -0.525 9.359 1 98.88 111 THR B O 1
ATOM 2436 N N . GLN B 1 112 ? -3.801 -1.023 9.68 1 98.31 112 GLN B N 1
ATOM 2437 C CA . GLN B 1 112 ? -3.637 -1.364 11.086 1 98.31 112 GLN B CA 1
ATOM 2438 C C . GLN B 1 112 ? -2.748 -2.594 11.258 1 98.31 112 GLN B C 1
ATOM 2440 O O . GLN B 1 112 ? -2.066 -2.738 12.273 1 98.31 112 GLN B O 1
ATOM 2445 N N . GLU B 1 113 ? -2.664 -3.455 10.281 1 98.5 113 GLU B N 1
ATOM 2446 C CA . GLU B 1 113 ? -1.811 -4.637 10.32 1 98.5 113 GLU B CA 1
ATOM 2447 C C . GLU B 1 113 ? -0.367 -4.266 10.648 1 98.5 113 GLU B C 1
ATOM 2449 O O . GLU B 1 113 ? 0.311 -4.98 11.391 1 98.5 113 GLU B O 1
ATOM 2454 N N . ASP B 1 114 ? 0.048 -3.129 10.227 1 98.19 114 ASP B N 1
ATOM 2455 C CA . ASP B 1 114 ? 1.438 -2.715 10.391 1 98.19 114 ASP B CA 1
ATOM 2456 C C . ASP B 1 114 ? 1.705 -2.246 11.82 1 98.19 114 ASP B C 1
ATOM 2458 O O . ASP B 1 114 ? 2.857 -2.059 12.211 1 98.19 114 ASP B O 1
ATOM 2462 N N . THR B 1 115 ? 0.653 -2.062 12.57 1 96.81 115 THR B N 1
ATOM 2463 C CA . THR B 1 115 ? 0.818 -1.719 13.977 1 96.81 115 THR B CA 1
ATOM 2464 C C . THR B 1 115 ? 0.937 -2.979 14.836 1 96.81 115 THR B C 1
ATOM 2466 O O . THR B 1 115 ? 1.256 -2.9 16.016 1 96.81 115 THR B O 1
ATOM 2469 N N . GLY B 1 116 ? 0.614 -4.145 14.258 1 95.56 116 GLY B N 1
ATOM 2470 C CA . GLY B 1 116 ? 0.655 -5.398 15 1 95.56 116 GLY B CA 1
ATOM 2471 C C . GLY B 1 116 ? -0.564 -5.609 15.875 1 95.56 116 GLY B C 1
ATOM 2472 O O . GLY B 1 116 ? -0.571 -6.496 16.734 1 95.56 116 GLY B O 1
ATOM 2473 N N . THR B 1 117 ? -1.642 -4.836 15.602 1 95.12 117 THR B N 1
ATOM 2474 C CA . THR B 1 117 ? -2.742 -4.895 16.562 1 95.12 117 THR B CA 1
ATOM 2475 C C . THR B 1 117 ? -3.963 -5.566 15.938 1 95.12 117 THR B C 1
ATOM 2477 O O . THR B 1 117 ? -5.027 -5.633 16.562 1 95.12 117 THR B O 1
ATOM 2480 N N . CYS B 1 118 ? -3.818 -6.07 14.727 1 96.25 118 CYS B N 1
ATOM 2481 C CA . CYS B 1 118 ? -4.93 -6.812 14.141 1 96.25 118 CYS B CA 1
ATOM 2482 C C . CYS B 1 118 ? -4.953 -8.25 14.648 1 96.25 118 CYS B C 1
ATOM 2484 O O . CYS B 1 118 ? -3.908 -8.891 14.766 1 96.25 118 CYS B O 1
ATOM 2486 N N . ALA B 1 119 ? -6.137 -8.719 14.914 1 94.56 119 ALA B N 1
ATOM 2487 C CA . ALA B 1 119 ? -6.309 -10.094 15.398 1 94.56 119 ALA B CA 1
ATOM 2488 C C . ALA B 1 119 ? -6.629 -11.039 14.242 1 94.56 119 ALA B C 1
ATOM 2490 O O . ALA B 1 119 ? -6.355 -12.234 14.32 1 94.56 119 ALA B O 1
ATOM 2491 N N . LEU B 1 120 ? -7.184 -10.484 13.242 1 97.25 120 LEU B N 1
ATOM 2492 C CA . LEU B 1 120 ? -7.652 -11.289 12.117 1 97.25 120 LEU B CA 1
ATOM 2493 C C . LEU B 1 120 ? -6.922 -10.906 10.836 1 97.25 120 LEU B C 1
ATOM 2495 O O . LEU B 1 120 ? -5.926 -10.18 10.875 1 97.25 120 LEU B O 1
ATOM 2499 N N . ASP B 1 121 ? -7.34 -11.477 9.703 1 98.44 121 ASP B N 1
ATOM 2500 C CA . ASP B 1 121 ? -6.707 -11.273 8.398 1 98.44 121 ASP B CA 1
ATOM 2501 C C . ASP B 1 121 ? -6.652 -9.789 8.039 1 98.44 121 ASP B C 1
ATOM 2503 O O . ASP B 1 121 ? -7.598 -9.039 8.312 1 98.44 121 ASP B O 1
ATOM 2507 N N . PRO B 1 122 ? -5.598 -9.375 7.348 1 98.56 122 PRO B N 1
ATOM 2508 C CA . PRO B 1 122 ? -5.457 -7.961 6.984 1 98.56 122 PRO B CA 1
ATOM 2509 C C . PRO B 1 122 ? -6.633 -7.449 6.156 1 98.56 122 PRO B C 1
ATOM 2511 O O . PRO B 1 122 ? -6.887 -6.242 6.117 1 98.56 122 PRO B O 1
ATOM 2514 N N . GLU B 1 123 ? -7.34 -8.344 5.492 1 98.38 123 GLU B N 1
ATOM 2515 C CA . GLU B 1 123 ? -8.477 -7.93 4.68 1 98.38 123 GLU B CA 1
ATOM 2516 C C . GLU B 1 123 ? -9.781 -8.016 5.473 1 98.38 123 GLU B C 1
ATOM 2518 O O . GLU B 1 123 ? -10.844 -7.629 4.98 1 98.38 123 GLU B O 1
ATOM 2523 N N . ASP B 1 124 ? -9.711 -8.562 6.723 1 97.75 124 ASP B N 1
ATOM 2524 C CA . ASP B 1 124 ? -10.898 -8.539 7.578 1 97.75 124 ASP B CA 1
ATOM 2525 C C . ASP B 1 124 ? -11.297 -7.105 7.918 1 97.75 124 ASP B C 1
ATOM 2527 O O . ASP B 1 124 ? -10.445 -6.277 8.258 1 97.75 124 ASP B O 1
ATOM 2531 N N . PRO B 1 125 ? -12.578 -6.777 7.887 1 96.44 125 PRO B N 1
ATOM 2532 C CA . PRO B 1 125 ? -13.008 -5.398 8.109 1 96.44 125 PRO B CA 1
ATOM 2533 C C . PRO B 1 125 ? -12.633 -4.875 9.492 1 96.44 125 PRO B C 1
ATOM 2535 O O . PRO B 1 125 ? -12.617 -3.66 9.711 1 96.44 125 PRO B O 1
ATOM 2538 N N . THR B 1 126 ? -12.266 -5.754 10.445 1 95.88 126 THR B N 1
ATOM 2539 C CA . THR B 1 126 ? -11.906 -5.285 11.781 1 95.88 126 THR B CA 1
ATOM 2540 C C . THR B 1 126 ? -10.422 -4.914 11.844 1 95.88 126 THR B C 1
ATOM 2542 O O . THR B 1 126 ? -9.969 -4.324 12.82 1 95.88 126 THR B O 1
ATOM 2545 N N . CYS B 1 127 ? -9.656 -5.336 10.867 1 97.31 127 CYS B N 1
ATOM 2546 C CA . CYS B 1 127 ? -8.312 -4.809 10.703 1 97.31 127 CYS B CA 1
ATOM 2547 C C . CYS B 1 127 ? -8.328 -3.531 9.867 1 97.31 127 CYS B C 1
ATOM 2549 O O . CYS B 1 127 ? -8.5 -3.582 8.648 1 97.31 127 CYS B O 1
ATOM 2551 N N . GLY B 1 128 ? -8.125 -2.436 10.469 1 97.31 128 GLY B N 1
ATOM 2552 C CA . GLY B 1 128 ? -8.328 -1.119 9.891 1 97.31 128 GLY B CA 1
ATOM 2553 C C . GLY B 1 128 ? -7.48 -0.873 8.656 1 97.31 128 GLY B C 1
ATOM 2554 O O . GLY B 1 128 ? -6.309 -1.252 8.617 1 97.31 128 GLY B O 1
ATOM 2555 N N . ARG B 1 129 ? -8.023 -0.395 7.648 1 98.44 129 ARG B N 1
ATOM 2556 C CA . ARG B 1 129 ? -7.32 0.109 6.473 1 98.44 129 ARG B CA 1
ATOM 2557 C C . ARG B 1 129 ? -7.828 1.493 6.082 1 98.44 129 ARG B C 1
ATOM 2559 O O . ARG B 1 129 ? -9.031 1.758 6.141 1 98.44 129 ARG B O 1
ATOM 2566 N N . LEU B 1 130 ? -6.953 2.34 5.832 1 98.88 130 LEU B N 1
ATOM 2567 C CA . LEU B 1 130 ? -7.195 3.768 5.66 1 98.88 130 LEU B CA 1
ATOM 2568 C C . LEU B 1 130 ? -6.504 4.293 4.41 1 98.88 130 LEU B C 1
ATOM 2570 O O . LEU B 1 130 ? -5.312 4.047 4.203 1 98.88 130 LEU B O 1
ATOM 2574 N N . THR B 1 131 ? -7.293 4.938 3.555 1 98.94 131 THR B N 1
ATOM 2575 C CA . THR B 1 131 ? -6.754 5.566 2.355 1 98.94 131 THR B CA 1
ATOM 2576 C C . THR B 1 131 ? -7.059 7.062 2.346 1 98.94 131 THR B C 1
ATOM 2578 O O . THR B 1 131 ? -8.227 7.465 2.391 1 98.94 131 THR B O 1
ATOM 2581 N N . PHE B 1 132 ? -5.988 7.855 2.342 1 98.94 132 PHE B N 1
ATOM 2582 C CA . PHE B 1 132 ? -6.082 9.289 2.082 1 98.94 132 PHE B CA 1
ATOM 2583 C C . PHE B 1 132 ? -6.062 9.57 0.585 1 98.94 132 PHE B C 1
ATOM 2585 O O . PHE B 1 132 ? -5.262 8.984 -0.15 1 98.94 132 PHE B O 1
ATOM 2592 N N . MET B 1 133 ? -6.926 10.43 0.148 1 98.88 133 MET B N 1
ATOM 2593 C CA . MET B 1 133 ? -6.922 10.867 -1.242 1 98.88 133 MET B CA 1
ATOM 2594 C C . MET B 1 133 ? -6.785 12.391 -1.329 1 98.88 133 MET B C 1
ATOM 2596 O O . MET B 1 133 ? -7.422 13.117 -0.566 1 98.88 133 MET B O 1
ATOM 2600 N N . GLY B 1 134 ? -5.918 12.812 -2.211 1 98.88 134 GLY B N 1
ATOM 2601 C CA . GLY B 1 134 ? -5.715 14.242 -2.371 1 98.88 134 GLY B CA 1
ATOM 2602 C C . GLY B 1 134 ? -4.625 14.578 -3.373 1 98.88 134 GLY B C 1
ATOM 2603 O O . GLY B 1 134 ? -4.504 13.922 -4.41 1 98.88 134 GLY B O 1
ATOM 2604 N N . ARG B 1 135 ? -3.928 15.727 -3.08 1 98.88 135 ARG B N 1
ATOM 2605 C CA . ARG B 1 135 ? -2.859 16.234 -3.939 1 98.88 135 ARG B CA 1
ATOM 2606 C C . ARG B 1 135 ? -1.593 16.5 -3.137 1 98.88 135 ARG B C 1
ATOM 2608 O O . ARG B 1 135 ? -1.654 17.062 -2.043 1 98.88 135 ARG B O 1
ATOM 2615 N N . VAL B 1 136 ? -0.524 16.078 -3.719 1 98.88 136 VAL B N 1
ATOM 2616 C CA . VAL B 1 136 ? 0.75 16.344 -3.064 1 98.88 136 VAL B CA 1
ATOM 2617 C C . VAL B 1 136 ? 1.297 17.688 -3.543 1 98.88 136 VAL B C 1
ATOM 2619 O O . VAL B 1 136 ? 1.101 18.078 -4.699 1 98.88 136 VAL B O 1
ATOM 2622 N N . TYR B 1 137 ? 1.964 18.391 -2.623 1 98.75 137 TYR B N 1
ATOM 2623 C CA . TYR B 1 137 ? 2.617 19.656 -2.953 1 98.75 137 TYR B CA 1
ATOM 2624 C C . TYR B 1 137 ? 3.969 19.766 -2.258 1 98.75 137 TYR B C 1
ATOM 2626 O O . TYR B 1 137 ? 4.223 19.094 -1.265 1 98.75 137 TYR B O 1
ATOM 2634 N N . ASN B 1 138 ? 4.812 20.609 -2.826 1 98.19 138 ASN B N 1
ATOM 2635 C CA . ASN B 1 138 ? 6.055 20.969 -2.145 1 98.19 138 ASN B CA 1
ATOM 2636 C C . ASN B 1 138 ? 5.801 21.891 -0.96 1 98.19 138 ASN B C 1
ATOM 2638 O O . ASN B 1 138 ? 5.09 22.891 -1.089 1 98.19 138 ASN B O 1
ATOM 2642 N N . VAL B 1 139 ? 6.395 21.531 0.094 1 98.19 139 VAL B N 1
ATOM 2643 C CA . VAL B 1 139 ? 6.199 22.312 1.315 1 98.19 139 VAL B CA 1
ATOM 2644 C C . VAL B 1 139 ? 6.805 23.703 1.15 1 98.19 139 VAL B C 1
ATOM 2646 O O . VAL B 1 139 ? 7.895 23.844 0.592 1 98.19 139 VAL B O 1
ATOM 2649 N N . SER B 1 140 ? 6.105 24.719 1.657 1 98.06 140 SER B N 1
ATOM 2650 C CA . SER B 1 140 ? 6.609 26.094 1.616 1 98.06 140 SER B CA 1
ATOM 2651 C C . SER B 1 140 ? 7.73 26.297 2.629 1 98.06 140 SER B C 1
ATOM 2653 O O . SER B 1 140 ? 7.91 25.484 3.539 1 98.06 140 SER B O 1
ATOM 2655 N N . SER B 1 141 ? 8.406 27.422 2.463 1 97.94 141 SER B N 1
ATOM 2656 C CA . SER B 1 141 ? 9.461 27.766 3.408 1 97.94 141 SER B CA 1
ATOM 2657 C C . SER B 1 141 ? 8.906 27.922 4.82 1 97.94 141 SER B C 1
ATOM 2659 O O . SER B 1 141 ? 9.578 27.594 5.797 1 97.94 141 SER B O 1
ATOM 2661 N N . ALA B 1 142 ? 7.746 28.438 4.957 1 98.38 142 ALA B N 1
ATOM 2662 C CA . ALA B 1 142 ? 7.121 28.656 6.262 1 98.38 142 ALA B CA 1
ATOM 2663 C C . ALA B 1 142 ? 6.77 27.328 6.93 1 98.38 142 ALA B C 1
ATOM 2665 O O . ALA B 1 142 ? 6.832 27.203 8.156 1 98.38 142 ALA B O 1
ATOM 2666 N N . GLU B 1 143 ? 6.453 26.359 6.148 1 98.25 143 GLU B N 1
ATOM 2667 C CA . GLU B 1 143 ? 6.004 25.062 6.633 1 98.25 143 GLU B CA 1
ATOM 2668 C C . GLU B 1 143 ? 7.18 24.109 6.855 1 98.25 143 GLU B C 1
ATOM 2670 O O . GLU B 1 143 ? 7.059 23.125 7.574 1 98.25 143 GLU B O 1
ATOM 2675 N N . GLU B 1 144 ? 8.297 24.328 6.312 1 98.38 144 GLU B N 1
ATOM 2676 C CA . GLU B 1 144 ? 9.422 23.406 6.227 1 98.38 144 GLU B CA 1
ATOM 2677 C C . GLU B 1 144 ? 9.969 23.062 7.613 1 98.38 144 GLU B C 1
ATOM 2679 O O . GLU B 1 144 ? 10.32 21.922 7.887 1 98.38 144 GLU B O 1
ATOM 2684 N N . PRO B 1 145 ? 10.094 24.062 8.547 1 98.44 145 PRO B N 1
ATOM 2685 C CA . PRO B 1 145 ? 10.625 23.703 9.867 1 98.44 145 PRO B CA 1
ATOM 2686 C C . PRO B 1 145 ? 9.82 22.594 10.539 1 98.44 145 PRO B C 1
ATOM 2688 O O . PRO B 1 145 ? 10.406 21.641 11.07 1 98.44 145 PRO B O 1
ATOM 2691 N N . PHE B 1 146 ? 8.516 22.625 10.484 1 98.75 146 PHE B N 1
ATOM 2692 C CA . PHE B 1 146 ? 7.703 21.578 11.109 1 98.75 146 PHE B CA 1
ATOM 2693 C C . PHE B 1 146 ? 7.789 20.281 10.312 1 98.75 146 PHE B C 1
ATOM 2695 O O . PHE B 1 146 ? 7.859 19.203 10.891 1 98.75 146 PHE B O 1
ATOM 2702 N N . ALA B 1 147 ? 7.715 20.344 8.984 1 98.81 147 ALA B N 1
ATOM 2703 C CA . ALA B 1 147 ? 7.844 19.156 8.148 1 98.81 147 ALA B CA 1
ATOM 2704 C C . ALA B 1 147 ? 9.141 18.406 8.453 1 98.81 147 ALA B C 1
ATOM 2706 O O . ALA B 1 147 ? 9.148 17.188 8.562 1 98.81 147 ALA B O 1
ATOM 2707 N N . LYS B 1 148 ? 10.18 19.203 8.594 1 98.75 148 LYS B N 1
ATOM 2708 C CA . LYS B 1 148 ? 11.484 18.641 8.922 1 98.75 148 LYS B CA 1
ATOM 2709 C C . LYS B 1 148 ? 11.453 17.953 10.281 1 98.75 148 LYS B C 1
ATOM 2711 O O . LYS B 1 148 ? 11.922 16.812 10.422 1 98.75 148 LYS B O 1
ATOM 2716 N N . GLU B 1 149 ? 10.969 18.641 11.25 1 98.81 149 GLU B N 1
ATOM 2717 C CA . GLU B 1 149 ? 10.852 18.047 12.586 1 98.81 149 GLU B CA 1
ATOM 2718 C C . GLU B 1 149 ? 10.008 16.766 12.547 1 98.81 149 GLU B C 1
ATOM 2720 O O . GLU B 1 149 ? 10.375 15.758 13.148 1 98.81 149 GLU B O 1
ATOM 2725 N N . ALA B 1 150 ? 8.898 16.812 11.867 1 98.88 150 ALA B N 1
ATOM 2726 C CA . ALA B 1 150 ? 8 15.664 11.75 1 98.88 150 ALA B CA 1
ATOM 2727 C C . ALA B 1 150 ? 8.719 14.469 11.133 1 98.88 150 ALA B C 1
ATOM 2729 O O . ALA B 1 150 ? 8.75 13.383 11.719 1 98.88 150 ALA B O 1
ATOM 2730 N N . MET B 1 151 ? 9.336 14.664 10.008 1 98.88 151 MET B N 1
ATOM 2731 C CA . MET B 1 151 ? 9.945 13.562 9.266 1 98.88 151 MET B CA 1
ATOM 2732 C C . MET B 1 151 ? 11.188 13.047 9.977 1 98.88 151 MET B C 1
ATOM 2734 O O . MET B 1 151 ? 11.344 11.836 10.172 1 98.88 151 MET B O 1
ATOM 2738 N N . PHE B 1 152 ? 12.031 13.93 10.461 1 98.81 152 PHE B N 1
ATOM 2739 C CA . PHE B 1 152 ? 13.328 13.492 10.953 1 98.81 152 PHE B CA 1
ATOM 2740 C C . PHE B 1 152 ? 13.211 12.922 12.367 1 98.81 152 PHE B C 1
ATOM 2742 O O . PHE B 1 152 ? 14.062 12.156 12.805 1 98.81 152 PHE B O 1
ATOM 2749 N N . SER B 1 153 ? 12.195 13.305 13.109 1 98.81 153 SER B N 1
ATOM 2750 C CA . SER B 1 153 ? 11.969 12.703 14.422 1 98.81 153 SER B CA 1
ATOM 2751 C C . SER B 1 153 ? 11.5 11.258 14.289 1 98.81 153 SER B C 1
ATOM 2753 O O . SER B 1 153 ? 11.852 10.406 15.109 1 98.81 153 SER B O 1
ATOM 2755 N N . ARG B 1 154 ? 10.742 11 13.195 1 98.75 154 ARG B N 1
ATOM 2756 C CA . ARG B 1 154 ? 10.141 9.68 13.039 1 98.75 154 ARG B CA 1
ATOM 2757 C C . ARG B 1 154 ? 10.984 8.805 12.117 1 98.75 154 ARG B C 1
ATOM 2759 O O . ARG B 1 154 ? 10.859 7.578 12.133 1 98.75 154 ARG B O 1
ATOM 2766 N N . HIS B 1 155 ? 11.828 9.391 11.289 1 98.81 155 HIS B N 1
ATOM 2767 C CA . HIS B 1 155 ? 12.719 8.734 10.336 1 98.81 155 HIS B CA 1
ATOM 2768 C C . HIS B 1 155 ? 14.133 9.297 10.43 1 98.81 155 HIS B C 1
ATOM 2770 O O . HIS B 1 155 ? 14.602 9.977 9.516 1 98.81 155 HIS B O 1
ATOM 2776 N N . PRO B 1 156 ? 14.797 8.945 11.453 1 98.56 156 PRO B N 1
ATOM 2777 C CA . PRO B 1 156 ? 16.078 9.602 11.75 1 98.56 156 PRO B CA 1
ATOM 2778 C C . PRO B 1 156 ? 17.125 9.352 10.672 1 98.56 156 PRO B C 1
ATOM 2780 O O . PRO B 1 156 ? 18.016 10.188 10.469 1 98.56 156 PRO B O 1
ATOM 2783 N N . GLU B 1 157 ? 17.047 8.258 9.93 1 98.06 157 GLU B N 1
ATOM 2784 C CA . GLU B 1 157 ? 17.969 7.984 8.844 1 98.06 157 GLU B CA 1
ATOM 2785 C C . GLU B 1 157 ? 17.953 9.102 7.809 1 98.06 157 GLU B C 1
ATOM 2787 O O . GLU B 1 157 ? 18.984 9.383 7.18 1 98.06 157 GLU B O 1
ATOM 2792 N N . MET B 1 158 ? 16.922 9.75 7.68 1 98.19 158 MET B N 1
ATOM 2793 C CA . MET B 1 158 ? 16.719 10.727 6.613 1 98.19 158 MET B CA 1
ATOM 2794 C C . MET B 1 158 ? 17.531 11.992 6.879 1 98.19 158 MET B C 1
ATOM 2796 O O . MET B 1 158 ? 17.734 12.805 5.973 1 98.19 158 MET B O 1
ATOM 2800 N N . LYS B 1 159 ? 17.953 12.203 8.086 1 97.12 159 LYS B N 1
ATOM 2801 C CA . LYS B 1 159 ? 18.812 13.344 8.391 1 97.12 159 LYS B CA 1
ATOM 2802 C C . LYS B 1 159 ? 20.078 13.336 7.539 1 97.12 159 LYS B C 1
ATOM 2804 O O . LYS B 1 159 ? 20.656 14.383 7.27 1 97.12 159 LYS B O 1
ATOM 2809 N N . ASN B 1 160 ? 20.359 12.094 7.078 1 95.12 160 ASN B N 1
ATOM 2810 C CA . ASN B 1 160 ? 21.594 11.945 6.312 1 95.12 160 ASN B CA 1
ATOM 2811 C C . ASN B 1 160 ? 21.328 11.992 4.812 1 95.12 160 ASN B C 1
ATOM 2813 O O . ASN B 1 160 ? 22.25 11.883 4.008 1 95.12 160 ASN B O 1
ATOM 2817 N N . TRP B 1 161 ? 20.031 12.109 4.441 1 94.56 161 TRP B N 1
ATOM 2818 C CA . TRP B 1 161 ? 19.672 12.242 3.031 1 94.56 161 TRP B CA 1
ATOM 2819 C C . TRP B 1 161 ? 19.797 13.688 2.57 1 94.56 161 TRP B C 1
ATOM 2821 O O . TRP B 1 161 ? 19.156 14.578 3.135 1 94.56 161 TRP B O 1
ATOM 2831 N N . SER B 1 162 ? 20.594 14 1.619 1 83.06 162 SER B N 1
ATOM 2832 C CA . SER B 1 162 ? 21.031 15.359 1.312 1 83.06 162 SER B CA 1
ATOM 2833 C C . SER B 1 162 ? 20 16.094 0.467 1 83.06 162 SER B C 1
ATOM 2835 O O . SER B 1 162 ? 19.594 15.617 -0.589 1 83.06 162 SER B O 1
ATOM 2837 N N . PRO B 1 163 ? 19.594 17.25 0.814 1 85.06 163 PRO B N 1
ATOM 2838 C CA . PRO B 1 163 ? 18.766 18.109 -0.036 1 85.06 163 PRO B CA 1
ATOM 2839 C C . PRO B 1 163 ? 19.531 18.688 -1.219 1 85.06 163 PRO B C 1
ATOM 2841 O O . PRO B 1 163 ? 18.922 19.219 -2.156 1 85.06 163 PRO B O 1
ATOM 2844 N N . GLY B 1 164 ? 20.719 18.453 -1.154 1 79.81 164 GLY B N 1
ATOM 2845 C CA . GLY B 1 164 ? 21.578 18.906 -2.238 1 79.81 164 GLY B CA 1
ATOM 2846 C C . GLY B 1 164 ? 22.078 17.781 -3.115 1 79.81 164 GLY B C 1
ATOM 2847 O O . GLY B 1 164 ? 21.516 16.688 -3.102 1 79.81 164 GLY B O 1
ATOM 2848 N N . GLY B 1 165 ? 22.859 18.141 -4.066 1 81.94 165 GLY B N 1
ATOM 2849 C CA . GLY B 1 165 ? 23.469 17.172 -4.957 1 81.94 165 GLY B CA 1
ATOM 2850 C C . GLY B 1 165 ? 22.516 16.641 -6.012 1 81.94 165 GLY B C 1
ATOM 2851 O O . GLY B 1 165 ? 21.641 17.375 -6.473 1 81.94 165 GLY B O 1
ATOM 2852 N N . SER B 1 166 ? 22.719 15.32 -6.348 1 84.88 166 SER B N 1
ATOM 2853 C CA . SER B 1 166 ? 21.984 14.719 -7.461 1 84.88 166 SER B CA 1
ATOM 2854 C C . SER B 1 166 ? 20.578 14.305 -7.035 1 84.88 166 SER B C 1
ATOM 2856 O O . SER B 1 166 ? 19.672 14.266 -7.859 1 84.88 166 SER B O 1
ATOM 2858 N N . HIS B 1 167 ? 20.375 14.109 -5.691 1 91.31 167 HIS B N 1
ATOM 2859 C CA . HIS B 1 167 ? 19.094 13.547 -5.301 1 91.31 167 HIS B CA 1
ATOM 2860 C C . HIS B 1 167 ? 18.078 14.648 -5.016 1 91.31 167 HIS B C 1
ATOM 2862 O O . HIS B 1 167 ? 16.859 14.445 -5.18 1 91.31 167 HIS B O 1
ATOM 2868 N N . GLN B 1 168 ? 18.531 15.844 -4.523 1 94 168 GLN B N 1
ATOM 2869 C CA . GLN B 1 168 ? 17.672 17.016 -4.32 1 94 168 GLN B CA 1
ATOM 2870 C C . GLN B 1 168 ? 16.438 16.656 -3.5 1 94 168 GLN B C 1
ATOM 2872 O O . GLN B 1 168 ? 15.312 16.969 -3.895 1 94 168 GLN B O 1
ATOM 2877 N N . PHE B 1 169 ? 16.672 16.094 -2.389 1 97.56 169 PHE B N 1
ATOM 2878 C CA . PHE B 1 169 ? 15.547 15.742 -1.526 1 97.56 169 PHE B CA 1
ATOM 2879 C C . PHE B 1 169 ? 14.812 16.984 -1.064 1 97.56 169 PHE B C 1
ATOM 2881 O O . PHE B 1 169 ? 15.43 18.016 -0.773 1 97.56 169 PHE B O 1
ATOM 2888 N N . ARG B 1 170 ? 13.477 16.859 -1.006 1 97.25 170 ARG B N 1
ATOM 2889 C CA . ARG B 1 170 ? 12.609 17.938 -0.536 1 97.25 170 ARG B CA 1
ATOM 2890 C C . ARG B 1 170 ? 11.461 17.375 0.305 1 97.25 170 ARG B C 1
ATOM 2892 O O . ARG B 1 170 ? 11.078 16.219 0.162 1 97.25 170 ARG B O 1
ATOM 2899 N N . PHE B 1 171 ? 10.977 18.297 1.155 1 98.62 171 PHE B N 1
ATOM 2900 C CA . PHE B 1 171 ? 9.781 17.953 1.914 1 98.62 171 PHE B CA 1
ATOM 2901 C C . PHE B 1 171 ? 8.523 18.203 1.084 1 98.62 171 PHE B C 1
ATOM 2903 O O . PHE B 1 171 ? 8.406 19.234 0.419 1 98.62 171 PHE B O 1
ATOM 2910 N N . MET B 1 172 ? 7.676 17.234 1.053 1 98.88 172 MET B N 1
ATOM 2911 C CA . MET B 1 172 ? 6.355 17.312 0.429 1 98.88 172 MET B CA 1
ATOM 2912 C C . MET B 1 172 ? 5.258 17.031 1.448 1 98.88 172 MET B C 1
ATOM 2914 O O . MET B 1 172 ? 5.527 16.531 2.539 1 98.88 172 MET B O 1
ATOM 2918 N N . ALA B 1 173 ? 4.031 17.422 1.045 1 98.94 173 ALA B N 1
ATOM 2919 C CA . ALA B 1 173 ? 2.879 17.172 1.906 1 98.94 173 ALA B CA 1
ATOM 2920 C C . ALA B 1 173 ? 1.642 16.828 1.082 1 98.94 173 ALA B C 1
ATOM 2922 O O . ALA B 1 173 ? 1.592 17.109 -0.119 1 98.94 173 ALA B O 1
ATOM 2923 N N . LEU B 1 174 ? 0.753 16.188 1.752 1 98.94 174 LEU B N 1
ATOM 2924 C CA . LEU B 1 174 ? -0.508 15.797 1.127 1 98.94 174 LEU B CA 1
ATOM 2925 C C . LEU B 1 174 ? -1.626 16.75 1.527 1 98.94 174 LEU B C 1
ATOM 2927 O O . LEU B 1 174 ? -1.924 16.906 2.715 1 98.94 174 LEU B O 1
ATOM 2931 N N . GLU B 1 175 ? -2.164 17.453 0.538 1 98.88 175 GLU B N 1
ATOM 2932 C CA . GLU B 1 175 ? -3.459 18.094 0.739 1 98.88 175 GLU B CA 1
ATOM 2933 C C . GLU B 1 175 ? -4.594 17.078 0.708 1 98.88 175 GLU B C 1
ATOM 2935 O O . GLU B 1 175 ? -4.953 16.562 -0.359 1 98.88 175 GLU B O 1
ATOM 2940 N N . ILE B 1 176 ? -5.18 16.828 1.87 1 98.88 176 ILE B N 1
ATOM 2941 C CA . ILE B 1 176 ? -6.16 15.766 1.999 1 98.88 176 ILE B CA 1
ATOM 2942 C C . ILE B 1 176 ? -7.531 16.266 1.542 1 98.88 176 ILE B C 1
ATOM 2944 O O . ILE B 1 176 ? -8.031 17.266 2.049 1 98.88 176 ILE B O 1
ATOM 2948 N N . HIS B 1 177 ? -8.148 15.531 0.614 1 98.75 177 HIS B N 1
ATOM 2949 C CA . HIS B 1 177 ? -9.461 15.914 0.102 1 98.75 177 HIS B CA 1
ATOM 2950 C C . HIS B 1 177 ? -10.539 14.961 0.6 1 98.75 177 HIS B C 1
ATOM 2952 O O . HIS B 1 177 ? -11.703 15.352 0.741 1 98.75 177 HIS B O 1
ATOM 2958 N N . GLN B 1 178 ? -10.156 13.742 0.883 1 97.62 178 GLN B N 1
ATOM 2959 C CA . GLN B 1 178 ? -11.094 12.742 1.38 1 97.62 178 GLN B CA 1
ATOM 2960 C C . GLN B 1 178 ? -10.359 11.555 1.989 1 97.62 178 GLN B C 1
ATOM 2962 O O . GLN B 1 178 ? -9.211 11.281 1.634 1 97.62 178 GLN B O 1
ATOM 2967 N N . LEU B 1 179 ? -11.047 10.914 2.936 1 98.75 179 LEU B N 1
ATOM 2968 C CA . LEU B 1 179 ? -10.539 9.688 3.535 1 98.75 179 LEU B CA 1
ATOM 2969 C C . LEU B 1 179 ? -11.539 8.547 3.361 1 98.75 179 LEU B C 1
ATOM 2971 O O . LEU B 1 179 ? -12.75 8.742 3.506 1 98.75 179 LEU B O 1
ATOM 2975 N N . TRP B 1 180 ? -11.062 7.438 3.08 1 98.62 180 TRP B N 1
ATOM 2976 C CA . TRP B 1 180 ? -11.789 6.18 3.02 1 98.62 180 TRP B CA 1
ATOM 2977 C C . TRP B 1 180 ? -11.297 5.211 4.09 1 98.62 180 TRP B C 1
ATOM 2979 O O . TRP B 1 180 ? -10.109 4.902 4.156 1 98.62 180 TRP B O 1
ATOM 2989 N N . LEU B 1 181 ? -12.203 4.773 4.98 1 98.38 181 LEU B N 1
ATOM 2990 C CA . LEU B 1 181 ? -11.805 3.951 6.117 1 98.38 181 LEU B CA 1
ATOM 2991 C C . LEU B 1 181 ? -12.711 2.734 6.254 1 98.38 181 LEU B C 1
ATOM 2993 O O . LEU B 1 181 ? -13.938 2.859 6.195 1 98.38 181 LEU B O 1
ATOM 2997 N N . VAL B 1 182 ? -12.109 1.569 6.348 1 97.38 182 VAL B N 1
ATOM 2998 C CA . VAL B 1 182 ? -12.773 0.375 6.855 1 97.38 182 VAL B CA 1
ATOM 2999 C C . VAL B 1 182 ? -12.117 -0.077 8.156 1 97.38 182 VAL B C 1
ATOM 3001 O O . VAL B 1 182 ? -10.898 -0.283 8.203 1 97.38 182 VAL B O 1
ATOM 3004 N N . ASN B 1 183 ? -12.914 -0.129 9.219 1 96.56 183 ASN B N 1
ATOM 3005 C CA . ASN B 1 183 ? -12.32 -0.616 10.453 1 96.56 183 ASN B CA 1
ATOM 3006 C C . ASN B 1 183 ? -13.328 -1.402 11.289 1 96.56 183 ASN B C 1
ATOM 3008 O O . ASN B 1 183 ? -13.148 -1.563 12.5 1 96.56 183 ASN B O 1
ATOM 3012 N N . HIS B 1 184 ? -14.43 -1.779 10.75 1 93.75 184 HIS B N 1
ATOM 3013 C CA . HIS B 1 184 ? -15.461 -2.637 11.328 1 93.75 184 HIS B CA 1
ATOM 3014 C C . HIS B 1 184 ? -16.359 -3.232 10.25 1 93.75 184 HIS B C 1
ATOM 3016 O O . HIS B 1 184 ? -16.312 -2.809 9.094 1 93.75 184 HIS B O 1
ATOM 3022 N N . TYR B 1 185 ? -17.141 -4.188 10.688 1 92.12 185 TYR B N 1
ATOM 3023 C CA . TYR B 1 185 ? -18.125 -4.73 9.766 1 92.12 185 TYR B CA 1
ATOM 3024 C C . TYR B 1 185 ? -19.219 -3.713 9.477 1 92.12 185 TYR B C 1
ATOM 3026 O O . TYR B 1 185 ? -19.766 -3.098 10.391 1 92.12 185 TYR B O 1
ATOM 3034 N N . GLY B 1 186 ? -19.516 -3.408 8.219 1 90.25 186 GLY B N 1
ATOM 3035 C CA . GLY B 1 186 ? -20.594 -2.492 7.891 1 90.25 186 GLY B CA 1
ATOM 3036 C C . GLY B 1 186 ? -20.25 -1.548 6.754 1 90.25 186 GLY B C 1
ATOM 3037 O O . GLY B 1 186 ? -20.984 -0.591 6.492 1 90.25 186 GLY B O 1
ATOM 3038 N N . GLY B 1 187 ? -19.141 -1.741 6.09 1 91.56 187 GLY B N 1
ATOM 3039 C CA . GLY B 1 187 ? -18.75 -0.923 4.953 1 91.56 187 GLY B CA 1
ATOM 3040 C C . GLY B 1 187 ? -17.797 0.199 5.324 1 91.56 187 GLY B C 1
ATOM 3041 O O . GLY B 1 187 ? -17.5 0.398 6.504 1 91.56 187 GLY B O 1
ATOM 3042 N N . ALA B 1 188 ? -17.453 0.969 4.348 1 96.25 188 ALA B N 1
ATOM 3043 C CA . ALA B 1 188 ? -16.453 2.01 4.523 1 96.25 188 ALA B CA 1
ATOM 3044 C C . ALA B 1 188 ? -17.078 3.311 5.016 1 96.25 188 ALA B C 1
ATOM 3046 O O . ALA B 1 188 ? -18.219 3.639 4.641 1 96.25 188 ALA B O 1
ATOM 3047 N N . ALA B 1 189 ? -16.344 4.023 5.875 1 96.44 189 ALA B N 1
ATOM 3048 C CA . ALA B 1 189 ? -16.641 5.422 6.18 1 96.44 189 ALA B CA 1
ATOM 3049 C C . ALA B 1 189 ? -15.891 6.359 5.242 1 96.44 189 ALA B C 1
ATOM 3051 O O . ALA B 1 189 ? -14.711 6.152 4.953 1 96.44 189 ALA B O 1
ATOM 3052 N N . ILE B 1 190 ? -16.625 7.328 4.695 1 97.19 190 ILE B N 1
ATOM 3053 C CA . ILE B 1 190 ? -16 8.469 4.035 1 97.19 190 ILE B CA 1
ATOM 3054 C C . ILE B 1 190 ? -15.898 9.641 5.012 1 97.19 190 ILE B C 1
ATOM 3056 O O . ILE B 1 190 ? -16.906 10.125 5.52 1 97.19 190 ILE B O 1
ATOM 3060 N N . ILE B 1 191 ? -14.656 10.039 5.305 1 97.5 191 ILE B N 1
ATOM 3061 C CA . ILE B 1 191 ? -14.43 11.055 6.328 1 97.5 191 ILE B CA 1
ATOM 3062 C C . ILE B 1 191 ? -14.062 12.383 5.668 1 97.5 191 ILE B C 1
ATOM 3064 O O . ILE B 1 191 ? -13.164 12.438 4.82 1 97.5 191 ILE B O 1
ATOM 3068 N N . ASP B 1 192 ? -14.695 13.414 6.055 1 97.19 192 ASP B N 1
ATOM 3069 C CA . ASP B 1 192 ? -14.359 14.766 5.625 1 97.19 192 ASP B CA 1
ATOM 3070 C C . ASP B 1 192 ? -13.07 15.25 6.281 1 97.19 192 ASP B C 1
ATOM 3072 O O . ASP B 1 192 ? -12.859 15.039 7.48 1 97.19 192 ASP B O 1
ATOM 3076 N N . PRO B 1 193 ? -12.289 15.93 5.484 1 98.38 193 PRO B N 1
ATOM 3077 C CA . PRO B 1 193 ? -11.039 16.406 6.062 1 98.38 193 PRO B CA 1
ATOM 3078 C C . PRO B 1 193 ? -11.258 17.312 7.277 1 98.38 193 PRO B C 1
ATOM 3080 O O . PRO B 1 193 ? -10.461 17.281 8.227 1 98.38 193 PRO B O 1
ATOM 3083 N N . ALA B 1 194 ? -12.273 18.109 7.227 1 98.06 194 ALA B N 1
ATOM 3084 C CA . ALA B 1 194 ? -12.539 18.984 8.375 1 98.06 194 ALA B CA 1
ATOM 3085 C C . ALA B 1 194 ? -12.773 18.156 9.641 1 98.06 194 ALA B C 1
ATOM 3087 O O . ALA B 1 194 ? -12.266 18.5 10.711 1 98.06 194 ALA B O 1
ATOM 3088 N N . ASP B 1 195 ? -13.562 17.047 9.539 1 97.62 195 ASP B N 1
ATOM 3089 C CA . ASP B 1 195 ? -13.797 16.156 10.664 1 97.62 195 ASP B CA 1
ATOM 3090 C C . ASP B 1 195 ? -12.508 15.461 11.094 1 97.62 195 ASP B C 1
ATOM 3092 O O . ASP B 1 195 ? -12.242 15.312 12.289 1 97.62 195 ASP B O 1
ATOM 3096 N N . TYR B 1 196 ? -11.727 15.133 10.172 1 98.44 196 TYR B N 1
ATOM 3097 C CA . TYR B 1 196 ? -10.445 14.484 10.43 1 98.44 196 TYR B CA 1
ATOM 3098 C C . TYR B 1 196 ? -9.523 15.391 11.234 1 98.44 196 TYR B C 1
ATOM 3100 O O . TYR B 1 196 ? -8.984 14.984 12.266 1 98.44 196 TYR B O 1
ATOM 3108 N N . TYR B 1 197 ? -9.414 16.625 10.82 1 98.25 197 TYR B N 1
ATOM 3109 C CA . TYR B 1 197 ? -8.477 17.531 11.469 1 98.25 197 TYR B CA 1
ATOM 3110 C C . TYR B 1 197 ? -8.984 17.953 12.844 1 98.25 197 TYR B C 1
ATOM 3112 O O . TYR B 1 197 ? -8.195 18.266 13.734 1 98.25 197 TYR B O 1
ATOM 3120 N N . ALA B 1 198 ? -10.266 17.891 13.023 1 97.75 198 ALA B N 1
ATOM 3121 C CA . ALA B 1 198 ? -10.852 18.312 14.297 1 97.75 198 ALA B CA 1
ATOM 3122 C C . ALA B 1 198 ? -10.75 17.203 15.336 1 97.75 198 ALA B C 1
ATOM 3124 O O . ALA B 1 198 ? -10.906 17.453 16.531 1 97.75 198 ALA B O 1
ATOM 3125 N N . ALA B 1 199 ? -10.516 15.992 14.898 1 97.44 199 ALA B N 1
ATOM 3126 C CA . ALA B 1 199 ? -10.547 14.836 15.789 1 97.44 199 ALA B CA 1
ATOM 3127 C C . ALA B 1 199 ? -9.234 14.703 16.562 1 97.44 199 ALA B C 1
ATOM 3129 O O . ALA B 1 199 ? -8.195 15.195 16.125 1 97.44 199 ALA B O 1
ATOM 3130 N N . LYS B 1 200 ? -9.297 14 17.719 1 96.12 200 LYS B N 1
ATOM 3131 C CA . LYS B 1 200 ? -8.125 13.555 18.484 1 96.12 200 LYS B CA 1
ATOM 3132 C C . LYS B 1 200 ? -7.891 12.062 18.297 1 96.12 200 LYS B C 1
ATOM 3134 O O . LYS B 1 200 ? -8.844 11.273 18.25 1 96.12 200 LYS B O 1
ATOM 3139 N N . PRO B 1 201 ? -6.66 11.672 18.234 1 96.62 201 PRO B N 1
ATOM 3140 C CA . PRO B 1 201 ? -6.383 10.25 18.062 1 96.62 201 PRO B CA 1
ATOM 3141 C C . PRO B 1 201 ? -6.953 9.391 19.188 1 96.62 201 PRO B C 1
ATOM 3143 O O . PRO B 1 201 ? -6.797 9.734 20.359 1 96.62 201 PRO B O 1
ATOM 3146 N N . LYS B 1 202 ? -7.598 8.328 18.828 1 92.31 202 LYS B N 1
ATOM 3147 C CA . LYS B 1 202 ? -8.094 7.328 19.766 1 92.31 202 LYS B CA 1
ATOM 3148 C C . LYS B 1 202 ? -7.965 5.918 19.188 1 92.31 202 LYS B C 1
ATOM 3150 O O . LYS B 1 202 ? -8.422 5.656 18.078 1 92.31 202 LYS B O 1
ATOM 3155 N N . PRO B 1 203 ? -7.281 5.043 19.984 1 85.31 203 PRO B N 1
ATOM 3156 C CA . PRO B 1 203 ? -7.219 3.66 19.5 1 85.31 203 PRO B CA 1
ATOM 3157 C C . PRO B 1 203 ? -8.578 2.969 19.516 1 85.31 203 PRO B C 1
ATOM 3159 O O . PRO B 1 203 ? -9.531 3.477 20.125 1 85.31 203 PRO B O 1
ATOM 3162 N N . PRO B 1 204 ? -8.625 1.863 18.672 1 79.44 204 PRO B N 1
ATOM 3163 C CA . PRO B 1 204 ? -9.898 1.132 18.703 1 79.44 204 PRO B CA 1
ATOM 3164 C C . PRO B 1 204 ? -10.242 0.618 20.094 1 79.44 204 PRO B C 1
ATOM 3166 O O . PRO B 1 204 ? -9.344 0.303 20.891 1 79.44 204 PRO B O 1
ATOM 3169 N N . SER B 1 205 ? -11.578 0.881 20.375 1 68.88 205 SER B N 1
ATOM 3170 C CA . SER B 1 205 ? -12.023 0.352 21.656 1 68.88 205 SER B CA 1
ATOM 3171 C C . SER B 1 205 ? -11.906 -1.168 21.703 1 68.88 205 SER B C 1
ATOM 3173 O O . SER B 1 205 ? -12.102 -1.839 20.688 1 68.88 205 SER B O 1
ATOM 3175 N N . THR B 1 206 ? -11.086 -1.772 22.484 1 57.16 206 THR B N 1
ATOM 3176 C CA . THR B 1 206 ? -10.984 -3.217 22.672 1 57.16 206 THR B CA 1
ATOM 3177 C C . THR B 1 206 ? -12.359 -3.832 22.906 1 57.16 206 THR B C 1
ATOM 3179 O O . THR B 1 206 ? -12.516 -5.055 22.875 1 57.16 206 THR B O 1
ATOM 3182 N N . LYS B 1 207 ? -13.445 -3.199 23.406 1 43.28 207 LYS B N 1
ATOM 3183 C CA . LYS B 1 207 ? -14.672 -3.818 23.906 1 43.28 207 LYS B CA 1
ATOM 3184 C C . LYS B 1 207 ? -15.547 -4.312 22.766 1 43.28 207 LYS B C 1
ATOM 3186 O O . LYS B 1 207 ? -16.047 -3.512 21.969 1 43.28 207 LYS B O 1
ATOM 3191 N N . ARG B 1 208 ? -15.086 -5.34 22 1 40.97 208 ARG B N 1
ATOM 3192 C CA . ARG B 1 208 ? -16.141 -6.027 21.266 1 40.97 208 ARG B CA 1
ATOM 3193 C C . ARG B 1 208 ? -17.406 -6.152 22.109 1 40.97 208 ARG B C 1
ATOM 3195 O O . ARG B 1 208 ? -17.359 -6.723 23.203 1 40.97 208 ARG B O 1
ATOM 3202 N N . THR B 1 209 ? -18.266 -5.082 22.109 1 31.62 209 THR B N 1
ATOM 3203 C CA . THR B 1 209 ? -19.5 -5.5 22.75 1 31.62 209 THR B CA 1
ATOM 3204 C C . THR B 1 209 ? -20.094 -6.727 22.062 1 31.62 209 THR B C 1
ATOM 3206 O O . THR B 1 209 ? -20.031 -6.84 20.828 1 31.62 209 THR B O 1
#

Nearest PDB structures (foldseek):
  1xhn-assembly2_C  TM=9.293E-01  e=8.246E-19  Homo sapiens
  5bnc-assembly1_B  TM=8.796E-01  e=5.120E-12  Mycolicibacterium smegmatis MC2 155
  2arz-assembly1_A  TM=8.594E-01  e=3.134E-12  Pseudomonas aeruginosa PAO1
  2arz-assembly1_B  TM=8.566E-01  e=4.815E-12  Pseudomonas aeruginosa PAO1
  2re7-assembly1_A-2  TM=7.005E-01  e=1.267E-05  Psychrobacter arcticus 273-4

Radius of gyration: 29.15 Å; Cα contacts (8 Å, |Δi|>4): 854; chains: 2; bounding box: 108×69×111 Å

Secondary structure (DSSP, 8-state):
-------------------------------------HHHHHHHHHHHHHT--EEEEEEEETTTTEEEEEEEE-BSS-TT-----EEEEE-TTSHHHHHHHH--EEEEEEEGGGGT---S-TTSTTS-EEEEEEEEEEPPTTTHHHHHHHHHHH-GGGGGS-SSTTT--EEEEEEEEEEEEE-SSS-PEEE-HHHHHH-------S---/-------------------------------------HHHHHHHHHHHHHT--EEEEEEEETTTTEEEEEEEE-BSS-TT-----EEEEE-TTSHHHHHHHH--EEEEEEEGGGGT---S-TTSTTS-EEEEEEEEEEPPTTTHHHHHHHHHHH-GGGGGS-SSTTT--EEEEEEEEEEEEE-SSS-PEEE-HHHHHH-------S---

Foldseek 3Di:
DPPPPPPPPPPPPPPPPPPPPPPPPVPPPPPPFPPPVLLVQLQAQLQQQQLDFKFWKWACAPPVNDGDIDIFGW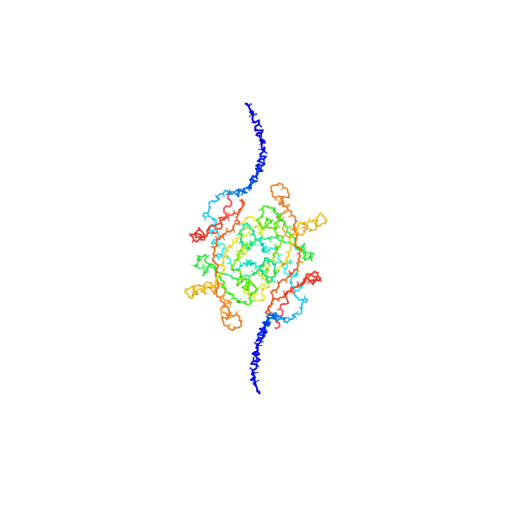FCAANPDRQLWIKGKFFCVDRRVVRCVVPQWIKTKDWQVVNVPDPDDRPALQTKMKMFTAGKDFDDPVRQVRSCRGNCNSVVVCVPVDCDDPRNIGMMTGDTQWMWMRNDPTHIDIHGVVSNSVHHHDHDDPDPD/DCCPPPPPPPPPPPPPPVPPPPPPPVPPPPPPFDPPVLLVQLQAQLQQQQLDFKFWKWACAPPVNDGDIDIFGWFCAANPDRQLWIKGKFFCVDRRVVRCVVPQWIKTKDWQVVNVPDPDDRPALQTKIKMFTAGKDFDDPVRQVRSCRGNCNSVVVCVPVDCDDPRNIGMMTGDTQWMWMRNDPTHIDIHGVVSNSVHHHDHDDPPPD